Protein AF-A0A7V6W665-F1 (afdb_monomer)

Secondary structure (DSSP, 8-state):
-HHHHHHHHHHHHHHHHHHHHHHHHHHHT-SHHHHHHHHHHHHHHHHHTT-----GGGSHHHHGGGT--HHHHHHHHTT-GGG-TT--HHHHHHHHHHHHHHHHHSSSHHHHHHHHHHHHHHHHTTSHHHHHHHHHHHHHHHHHHHHHHT-SSHHHHHHHHHHHHHHHHHHHHHHHHHHHTT--THHHHHHHHHHHHHHHHHHHHHHT--TTS-HHHHHHHHHHHHHHHHHHHHHHHHHHHHHHHHHHHHHHHHHHHHHHHHHHHHHTT-TTSEEEE-TTTSTT--TT--TTSPPPP--SEESSGGGTT-HHHHHHHHHTT--GGGGGGGGGSTTEEEEESSHHHHHHHHHHHHHTT--EEEEEEEEEEETTEEEEEEEEEE----

Foldseek 3Di:
DVVVVVVVVVVVVVVVVVVVVVVVVCVVQVDPLSVQLVLLLVLVCLDPQAFQLDQCVVPVVQLVVLVDDNLNSLCVNLQLCLLVLPDHSVSSNSSSVSRQVVVQVVAPHPVRLQVVLLCVVVVVCVPPLLVVLLVLLVVLLVVLLVVLVPAPDPVLSVVSVCQSVVLVVVLSVVSSVCVSSRGDCPVPNSVSSLCSNLSSLCSVLVRVVDVPDDPVVSVVVNVVSVVVNVVSVVVSVVVVVVVCVVVVVVLVVLQVLVVVVVVVCVVVVLPQAQAEEGCQQCVSHDQPPDVPDDGDDDSYQYSRDSCRSHPVSQVSQVVSVHGSSCNLVVLVPQRYKYKYQDCSSVVSSCVVCVVVPVQWDWDFPDWDDDDPHIITIIHTHHPDPD

pLDDT: mean 84.53, std 12.87, range [40.09, 97.88]

Radius of gyration: 26.81 Å; Cα contacts (8 Å, |Δi|>4): 414; chains: 1; bounding box: 70×43×75 Å

Mean predicted aligned error: 8.01 Å

Nearest PDB structures (foldseek):
  2qa8-assembly1_A  TM=2.451E-01  e=3.537E+00  Homo sapiens
  2qgw-assembly1_A  TM=2.367E-01  e=5.573E+00  Homo sapiens

Solvent-accessible surface area (backbone atoms only — not comparable to full-atom values): 20800 Å² total; per-residue (Å²): 107,69,67,59,51,50,53,48,48,54,50,50,52,52,50,50,51,53,51,51,53,49,53,52,49,53,61,77,39,59,51,71,68,46,43,53,30,48,53,34,48,50,20,47,41,57,20,68,55,40,36,72,72,72,63,45,88,82,43,46,83,67,42,61,77,50,73,59,51,63,34,55,48,46,32,50,59,55,36,25,47,31,44,46,57,83,67,47,41,63,41,36,41,48,52,26,49,53,34,47,52,52,57,69,64,73,35,75,51,70,66,39,45,52,53,50,33,65,46,49,63,58,59,52,43,69,40,69,71,49,35,52,48,48,52,61,16,48,54,40,34,51,55,35,48,57,55,33,72,70,45,88,48,73,65,61,26,50,52,46,48,52,48,57,52,47,51,53,49,47,45,52,50,53,52,37,50,34,42,66,64,46,29,78,50,78,87,50,52,61,60,43,31,50,46,44,21,52,58,25,57,47,50,59,60,67,69,67,67,55,96,83,62,60,74,64,61,51,51,50,53,46,50,46,47,52,48,49,48,51,50,47,51,51,48,50,49,51,52,51,48,60,65,41,46,61,57,51,50,53,44,48,49,49,44,51,51,48,54,52,49,55,54,49,38,52,76,71,63,45,78,86,38,44,45,32,26,37,42,69,39,59,54,84,51,56,61,71,81,41,91,97,52,82,66,57,83,70,87,61,42,68,31,21,54,94,50,44,78,27,74,67,44,40,55,56,32,46,75,68,77,40,60,52,76,49,24,57,57,52,52,76,40,81,50,36,31,44,34,24,58,45,70,67,58,55,53,30,50,31,44,37,35,44,78,72,68,62,45,38,42,76,40,80,77,48,74,50,74,55,95,94,47,50,36,38,34,30,36,45,38,75,60,69,89,126

Sequence (386 aa):
MRILKGCITVFASVAILVASSYVLEQNMYSSPEWQSYQSYNVARSNQYDHYAVMPYDQLEEAYQSTGLTPAEIDVMRIYSLNLLPDMTSEQLSQVAAINKHYYDHSFAGFKGRFIFTLRRPLEYMKNPIFGFHVVLAIVPWLGSLIGSLKLKTRKERGWSLAYLFGIAFFSVAVMFYFVWINRYILRVVLSLWLNLACTSLFVPLFLTRDKTKNRTGYRTQSLVAVAVSVLMAGFMLGASIQGALPELKERQKVNVTYLKFLNTLDKWGYDDNILVHTPRAVGPITPGIRFFQPPLENPLITLGAWRSHSPLAREQWQKSGLDISEGYHIFANPEVRLIAAKEEDAIFIQRLLDENGLNLRYIREREWQDEDFYVEIYRFVSAAVD

Structure (mmCIF, N/CA/C/O backbone):
data_AF-A0A7V6W665-F1
#
_entry.id   AF-A0A7V6W665-F1
#
loop_
_atom_site.group_PDB
_atom_site.id
_atom_site.type_symbol
_atom_site.label_atom_id
_atom_site.label_alt_id
_atom_site.label_comp_id
_atom_site.label_asym_id
_atom_site.label_entity_id
_atom_site.label_seq_id
_atom_site.pdbx_PDB_ins_code
_atom_site.Cartn_x
_atom_site.Cartn_y
_atom_site.Cartn_z
_atom_site.occupancy
_atom_site.B_iso_or_equiv
_atom_site.auth_seq_id
_atom_site.auth_comp_id
_atom_site.auth_asym_id
_atom_site.auth_atom_id
_atom_site.pdbx_PDB_model_num
ATOM 1 N N . MET A 1 1 ? -31.039 -10.245 31.756 1.00 50.56 1 MET A N 1
ATOM 2 C CA . MET A 1 1 ? -31.730 -10.752 30.546 1.00 50.56 1 MET A CA 1
ATOM 3 C C . MET A 1 1 ? -31.970 -9.700 29.462 1.00 50.56 1 MET A C 1
ATOM 5 O O . MET A 1 1 ? -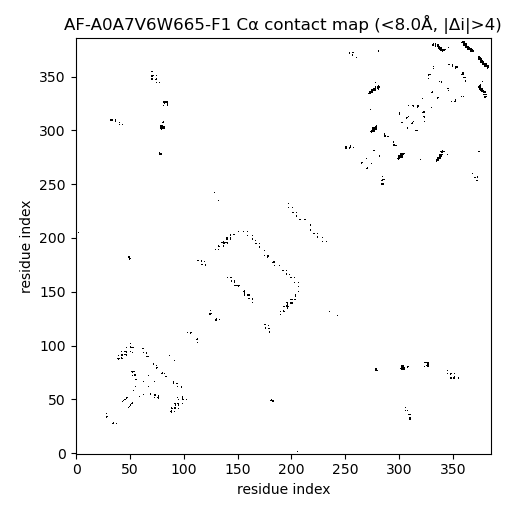31.550 -9.952 28.348 1.00 50.56 1 MET A O 1
ATOM 9 N N . ARG A 1 2 ? -32.593 -8.532 29.710 1.00 45.72 2 ARG A N 1
ATOM 10 C CA . ARG A 1 2 ? -32.845 -7.534 28.635 1.00 45.72 2 ARG A CA 1
ATOM 11 C C . ARG A 1 2 ? -31.585 -6.890 28.031 1.00 45.72 2 ARG A C 1
ATOM 13 O O . ARG A 1 2 ? -31.551 -6.718 26.823 1.00 45.72 2 ARG A O 1
ATOM 20 N N . ILE A 1 3 ? -30.562 -6.587 28.839 1.00 49.31 3 ILE A N 1
ATOM 21 C CA . ILE A 1 3 ? -29.262 -6.079 28.348 1.00 49.31 3 ILE A CA 1
ATOM 22 C C . ILE A 1 3 ? -28.607 -7.119 27.438 1.00 49.31 3 ILE A C 1
ATOM 24 O O . ILE A 1 3 ? -28.276 -6.809 26.306 1.00 49.31 3 ILE A O 1
ATOM 28 N N . LEU A 1 4 ? -28.558 -8.376 27.888 1.00 54.34 4 LEU A N 1
ATOM 29 C CA . LEU A 1 4 ? -28.062 -9.494 27.089 1.00 54.34 4 LEU A CA 1
ATOM 30 C C . LEU A 1 4 ? -28.825 -9.635 25.760 1.00 54.34 4 LEU A C 1
ATOM 32 O O . LEU A 1 4 ? -28.193 -9.752 24.725 1.00 54.34 4 LEU A O 1
ATOM 36 N N . LYS A 1 5 ? -30.163 -9.528 25.759 1.00 56.97 5 LYS A N 1
ATOM 37 C CA . LYS A 1 5 ? -30.962 -9.523 24.517 1.00 56.97 5 LYS A CA 1
ATOM 38 C C . LYS A 1 5 ? -30.617 -8.345 23.593 1.00 56.97 5 LYS A C 1
ATOM 40 O O . LYS A 1 5 ? -30.529 -8.540 22.388 1.00 56.97 5 LYS A O 1
ATOM 45 N N . GLY A 1 6 ? -30.401 -7.147 24.141 1.00 55.34 6 GLY A N 1
ATOM 46 C CA . GLY A 1 6 ? -29.975 -5.975 23.368 1.00 55.34 6 GLY A CA 1
ATOM 47 C C . GLY A 1 6 ? -28.586 -6.152 22.751 1.00 55.34 6 GLY A C 1
ATOM 48 O O . GLY A 1 6 ? -28.422 -5.930 21.557 1.00 55.34 6 GLY A O 1
ATOM 49 N N . CYS A 1 7 ? -27.618 -6.636 23.533 1.00 57.75 7 CYS A N 1
ATOM 50 C CA . CYS A 1 7 ? -26.276 -6.964 23.050 1.00 57.75 7 CYS A CA 1
ATOM 51 C C . CYS A 1 7 ? -26.310 -8.060 21.976 1.00 57.75 7 CYS A C 1
ATOM 53 O O . CYS A 1 7 ? -25.654 -7.911 20.954 1.00 57.75 7 CYS A O 1
ATOM 55 N N . ILE A 1 8 ? -27.118 -9.110 22.167 1.00 70.06 8 ILE A N 1
ATOM 56 C CA . ILE A 1 8 ? -27.324 -10.174 21.172 1.00 70.06 8 ILE A CA 1
ATOM 57 C C . ILE A 1 8 ? -27.919 -9.604 19.885 1.00 70.06 8 ILE A C 1
ATOM 59 O O . ILE A 1 8 ? -27.479 -9.978 18.810 1.00 70.06 8 ILE A O 1
ATOM 63 N N . THR A 1 9 ? -28.885 -8.686 19.977 1.00 67.50 9 THR A N 1
ATOM 64 C CA . THR A 1 9 ? -29.513 -8.086 18.788 1.00 67.50 9 THR A CA 1
ATOM 65 C C . THR A 1 9 ? -28.499 -7.265 17.995 1.00 67.50 9 THR A C 1
ATOM 67 O O . THR A 1 9 ? -28.378 -7.459 16.794 1.00 67.50 9 THR A O 1
ATOM 70 N N . VAL A 1 10 ? -27.719 -6.405 18.662 1.00 68.94 10 VAL A N 1
ATOM 71 C CA . VAL A 1 10 ? -26.668 -5.609 18.002 1.00 68.94 10 VAL A CA 1
ATOM 72 C C . VAL A 1 10 ? -25.597 -6.513 17.395 1.00 68.94 10 VAL A C 1
ATOM 74 O O . VAL A 1 10 ? -25.222 -6.320 16.242 1.00 68.94 10 VAL A O 1
ATOM 77 N N . PHE A 1 11 ? -25.136 -7.521 18.139 1.00 76.25 11 PHE A N 1
ATOM 78 C CA . PHE A 1 11 ? -24.157 -8.485 17.642 1.00 76.25 11 PHE A CA 1
ATOM 79 C C . PHE A 1 11 ? -24.688 -9.250 16.428 1.00 76.25 11 PHE A C 1
ATOM 81 O O . PHE A 1 11 ? -23.989 -9.352 15.428 1.00 76.25 11 PHE A O 1
ATOM 88 N N . ALA A 1 12 ? -25.936 -9.723 16.478 1.00 79.06 12 ALA A N 1
ATOM 89 C CA . ALA A 1 12 ? -26.582 -10.396 15.359 1.00 79.06 12 ALA A CA 1
ATOM 90 C C . ALA A 1 12 ? -26.704 -9.474 14.140 1.00 79.06 12 ALA A C 1
ATOM 92 O O . ALA A 1 12 ? -26.401 -9.900 13.035 1.00 79.06 12 ALA A O 1
ATOM 93 N N . SER A 1 13 ? -27.081 -8.204 14.321 1.00 78.44 13 SER A N 1
ATOM 94 C CA . SER A 1 13 ? -27.155 -7.239 13.219 1.00 78.44 13 SER A CA 1
ATOM 95 C C . SER A 1 13 ? -25.790 -6.977 12.582 1.00 78.44 13 SER A C 1
ATOM 97 O O . SER A 1 13 ? -25.685 -6.994 11.359 1.00 78.44 13 SER A O 1
ATOM 99 N N . VAL A 1 14 ? -24.738 -6.787 13.386 1.00 80.81 14 VAL A N 1
ATOM 100 C CA . VAL A 1 14 ? -23.366 -6.637 12.871 1.00 80.81 14 VAL A CA 1
ATOM 101 C C . VAL A 1 14 ? -22.923 -7.911 12.154 1.00 80.81 14 VAL A C 1
ATOM 103 O O . VAL A 1 14 ? -22.400 -7.824 11.050 1.00 80.81 14 VAL A O 1
ATOM 106 N N . ALA A 1 15 ? -23.181 -9.088 12.728 1.00 85.75 15 ALA A N 1
ATOM 107 C CA . ALA A 1 15 ? -22.843 -10.369 12.113 1.00 85.75 15 ALA A CA 1
ATOM 108 C C . ALA A 1 15 ? -23.566 -10.573 10.773 1.00 85.75 15 ALA A C 1
ATOM 110 O O . ALA A 1 15 ? -22.937 -10.998 9.810 1.00 85.75 15 ALA A O 1
ATOM 111 N N . ILE A 1 16 ? -24.852 -10.218 10.682 1.00 93.56 16 ILE A N 1
ATOM 112 C CA . ILE A 1 16 ? -25.628 -10.275 9.435 1.00 93.56 16 ILE A CA 1
ATOM 113 C C . ILE A 1 16 ? -25.055 -9.312 8.398 1.00 93.56 16 ILE A C 1
ATOM 115 O O . ILE A 1 16 ? -24.904 -9.703 7.245 1.00 93.56 16 ILE A O 1
ATOM 119 N N . LEU A 1 17 ? -24.717 -8.076 8.780 1.00 89.19 17 LEU A N 1
ATOM 120 C CA . LEU A 1 17 ? -24.118 -7.106 7.858 1.00 89.19 17 LEU A CA 1
ATOM 121 C C . LEU A 1 17 ? -22.764 -7.595 7.342 1.00 89.19 17 LEU A C 1
ATOM 123 O O . LEU A 1 17 ? -22.537 -7.576 6.139 1.00 89.19 17 LEU A O 1
ATOM 127 N N . VAL A 1 18 ? -21.898 -8.091 8.229 1.00 91.00 18 VAL A N 1
ATOM 128 C CA . VAL A 1 18 ? -20.596 -8.660 7.852 1.00 91.00 18 VAL A CA 1
ATOM 129 C C . VAL A 1 18 ? -20.779 -9.863 6.925 1.00 91.00 18 VAL A C 1
ATOM 131 O O . VAL A 1 18 ? -20.138 -9.921 5.880 1.00 91.00 18 VAL A O 1
ATOM 134 N N . ALA A 1 19 ? -21.682 -10.788 7.259 1.00 93.50 19 ALA A N 1
ATOM 135 C CA . ALA A 1 19 ? -21.965 -11.957 6.431 1.00 93.50 19 ALA A CA 1
ATOM 136 C C . ALA A 1 19 ? -22.540 -11.569 5.060 1.00 93.50 19 ALA A C 1
ATOM 138 O O . ALA A 1 19 ? -22.130 -12.122 4.045 1.00 93.50 19 ALA A O 1
ATOM 139 N N . SER A 1 20 ? -23.444 -10.588 5.013 1.00 93.31 20 SER A N 1
ATOM 140 C CA . SER A 1 20 ? -24.036 -10.098 3.762 1.00 93.31 20 SER A CA 1
ATOM 141 C C . SER A 1 20 ? -22.982 -9.439 2.877 1.00 93.31 20 SER A C 1
ATOM 143 O O . SER A 1 20 ? -22.907 -9.750 1.692 1.00 93.31 20 SER A O 1
ATOM 145 N N . SER A 1 21 ? -22.130 -8.583 3.449 1.00 91.50 21 SER A N 1
ATOM 146 C CA . SER A 1 21 ? -21.009 -7.972 2.728 1.00 91.50 21 SER A CA 1
ATOM 147 C C . SER A 1 21 ? -20.042 -9.022 2.191 1.00 91.50 21 SER A C 1
ATOM 149 O O . SER A 1 21 ? -19.621 -8.916 1.045 1.00 91.50 21 SER A O 1
ATOM 151 N N . TYR A 1 22 ? -19.740 -10.057 2.978 1.00 91.50 22 TYR A N 1
ATOM 152 C CA . TYR A 1 22 ? -18.870 -11.151 2.549 1.00 91.50 22 TYR A CA 1
ATOM 153 C C . TYR A 1 22 ? -19.468 -11.940 1.376 1.00 91.50 22 TYR A C 1
ATOM 155 O O . TYR A 1 22 ? -18.777 -12.211 0.401 1.00 91.50 22 TYR A O 1
ATOM 163 N N . VAL A 1 23 ? -20.765 -12.264 1.422 1.00 94.00 23 VAL A N 1
ATOM 164 C CA . VAL A 1 23 ? -21.451 -12.943 0.307 1.00 94.00 23 VAL A CA 1
ATOM 165 C C . VAL A 1 23 ? -21.468 -12.070 -0.951 1.00 94.00 23 VAL A C 1
ATOM 167 O O . VAL A 1 23 ? -21.219 -12.569 -2.046 1.00 94.00 23 VAL A O 1
ATOM 170 N N . LEU A 1 24 ? -21.733 -10.767 -0.809 1.00 93.38 24 LEU A N 1
ATOM 171 C CA . LEU A 1 24 ? -21.692 -9.828 -1.933 1.00 93.38 24 LEU A CA 1
ATOM 172 C C . LEU A 1 24 ? -20.292 -9.749 -2.548 1.00 93.38 24 LEU A C 1
ATOM 174 O O . LEU A 1 24 ? -20.169 -9.803 -3.768 1.00 93.38 24 LEU A O 1
ATOM 178 N N . GLU A 1 25 ? -19.250 -9.680 -1.721 1.00 89.00 25 GLU A N 1
ATOM 179 C CA . GLU A 1 25 ? -17.858 -9.692 -2.169 1.00 89.00 25 GLU A CA 1
ATOM 180 C C . GLU A 1 25 ? -17.538 -10.972 -2.953 1.00 89.00 25 GLU A C 1
ATOM 182 O O . GLU A 1 25 ? -17.092 -10.892 -4.095 1.00 89.00 25 GLU A O 1
ATOM 187 N N . GLN A 1 26 ? -17.846 -12.150 -2.401 1.00 89.25 26 GLN A N 1
ATOM 188 C CA . GLN A 1 26 ? -17.629 -13.433 -3.084 1.00 89.25 26 GLN A CA 1
ATOM 189 C C . GLN A 1 26 ? -18.325 -13.489 -4.452 1.00 89.25 26 GLN A C 1
ATOM 191 O O . GLN A 1 26 ? -17.740 -13.949 -5.431 1.00 89.25 26 GLN A O 1
ATOM 196 N N . ASN A 1 27 ? -19.547 -12.960 -4.548 1.00 91.94 27 ASN A N 1
ATOM 197 C CA . ASN A 1 27 ? -20.275 -12.900 -5.813 1.00 91.94 27 ASN A CA 1
ATOM 198 C C . ASN A 1 27 ? -19.626 -11.935 -6.818 1.00 91.94 27 ASN A C 1
ATOM 200 O O . ASN A 1 27 ? -19.503 -12.281 -7.994 1.00 91.94 27 ASN A O 1
ATOM 204 N N . MET A 1 28 ? -19.187 -10.751 -6.373 1.00 87.75 28 MET A N 1
ATOM 205 C CA . MET A 1 28 ? -18.536 -9.755 -7.236 1.00 87.75 28 MET A CA 1
ATOM 206 C C . MET A 1 28 ? -17.207 -10.248 -7.820 1.00 87.75 28 MET A C 1
ATOM 208 O O . MET A 1 28 ? -16.849 -9.856 -8.927 1.00 87.75 28 MET A O 1
ATOM 212 N N . TYR A 1 29 ? -16.504 -11.130 -7.108 1.00 89.12 29 TYR A N 1
ATOM 213 C CA . TYR A 1 29 ? -15.225 -11.701 -7.536 1.00 89.12 29 TYR A CA 1
ATOM 214 C C . TYR A 1 29 ? -15.333 -13.169 -7.986 1.00 89.12 29 TYR A C 1
ATOM 216 O O . TYR A 1 29 ? -14.341 -13.891 -7.992 1.00 89.12 29 TYR A O 1
ATOM 224 N N . SER A 1 30 ? -16.528 -13.624 -8.370 1.00 90.75 30 SER A N 1
ATOM 225 C CA . SER A 1 30 ? -16.795 -15.038 -8.678 1.00 90.75 30 SER A CA 1
ATOM 226 C C . SER A 1 30 ? -16.180 -15.545 -9.988 1.00 90.75 30 SER A C 1
ATOM 228 O O . SER A 1 30 ? -15.997 -16.751 -10.143 1.00 90.75 30 SER A O 1
ATOM 230 N N . SER A 1 31 ? -15.851 -14.665 -10.939 1.00 93.94 31 SER A N 1
ATOM 231 C CA . SER A 1 31 ? -15.251 -15.088 -12.212 1.00 93.94 31 SER A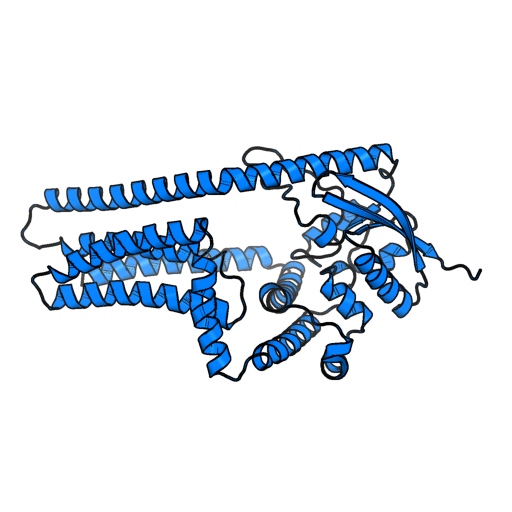 CA 1
ATOM 232 C C . SER A 1 31 ? -13.826 -15.637 -12.016 1.00 93.94 31 SER A C 1
ATOM 234 O O . SER A 1 31 ? -13.104 -15.091 -11.174 1.00 93.94 31 SER A O 1
ATOM 236 N N . PRO A 1 32 ? -13.359 -16.597 -12.839 1.00 93.00 32 PRO A N 1
ATOM 237 C CA . PRO A 1 32 ? -12.016 -17.176 -12.716 1.00 93.00 32 PRO A CA 1
ATOM 238 C C . PRO A 1 32 ? -10.879 -16.143 -12.707 1.00 93.00 32 PRO A C 1
ATOM 240 O O . PRO A 1 32 ? -9.943 -16.254 -11.919 1.00 93.00 32 PRO A O 1
ATOM 243 N N . GLU A 1 33 ? -10.979 -15.096 -13.530 1.00 91.31 33 GLU A N 1
ATOM 244 C CA . GLU A 1 33 ? -9.965 -14.036 -13.610 1.00 91.31 33 GLU A CA 1
ATOM 245 C C . GLU A 1 33 ? -9.852 -13.247 -12.298 1.00 91.31 33 GLU A C 1
ATOM 247 O O . GLU A 1 33 ? -8.754 -13.023 -11.786 1.00 91.31 33 GLU A O 1
ATOM 252 N N . TRP A 1 34 ? -10.994 -12.874 -11.715 1.00 93.00 34 TRP A N 1
ATOM 253 C CA . TRP A 1 34 ? -11.049 -12.203 -10.418 1.00 93.00 34 TRP A CA 1
ATOM 254 C C . TRP A 1 34 ? -10.589 -13.104 -9.265 1.00 93.00 34 TRP A C 1
ATOM 256 O O . TRP A 1 34 ? -9.921 -12.605 -8.363 1.00 93.00 34 TRP A O 1
ATOM 266 N N . GLN A 1 35 ? -10.869 -14.411 -9.299 1.00 92.00 35 GLN A N 1
ATOM 267 C CA . GLN A 1 35 ? -10.373 -15.367 -8.297 1.00 92.00 35 GLN A CA 1
ATOM 268 C C . GLN A 1 35 ? -8.851 -15.555 -8.371 1.00 92.00 35 GLN A C 1
ATOM 270 O O . GLN A 1 35 ? -8.173 -15.576 -7.337 1.00 92.00 35 GLN A O 1
ATOM 275 N N . SER A 1 36 ? -8.302 -15.639 -9.586 1.00 90.69 36 SER A N 1
ATOM 276 C CA . SER A 1 36 ? -6.853 -15.684 -9.810 1.00 90.69 36 SER A CA 1
ATOM 277 C C . SER A 1 36 ? -6.189 -14.415 -9.277 1.00 90.69 36 SER A C 1
ATOM 279 O O . SER A 1 36 ? -5.248 -14.478 -8.482 1.00 90.69 36 SER A O 1
ATOM 281 N N . TYR A 1 37 ? -6.747 -13.250 -9.622 1.00 92.19 37 TYR A N 1
ATOM 282 C CA . TYR A 1 37 ? -6.284 -11.976 -9.086 1.00 92.19 37 TYR A CA 1
ATOM 283 C C . TYR A 1 37 ? -6.416 -11.900 -7.559 1.00 92.19 37 TYR A C 1
ATOM 285 O O . TYR A 1 37 ? -5.507 -11.394 -6.912 1.00 92.19 37 TYR A O 1
ATOM 293 N N . GLN A 1 38 ? -7.496 -12.400 -6.949 1.00 91.50 38 GLN A N 1
ATOM 294 C CA . GLN A 1 38 ? -7.629 -12.406 -5.488 1.00 91.50 38 GLN A CA 1
ATOM 295 C C . GLN A 1 38 ? -6.515 -13.220 -4.828 1.00 91.50 38 GLN A C 1
ATOM 297 O O . GLN A 1 38 ? -5.885 -12.727 -3.893 1.00 91.50 38 GLN A O 1
ATOM 302 N N . SER A 1 39 ? -6.237 -14.421 -5.335 1.00 91.31 39 SER A N 1
ATOM 303 C CA . SER A 1 39 ? -5.154 -15.273 -4.827 1.00 91.31 39 SER A CA 1
ATOM 304 C C . SER A 1 39 ? -3.796 -14.572 -4.929 1.00 91.31 39 SER A C 1
ATOM 306 O O . SER A 1 39 ? -3.057 -14.490 -3.944 1.00 91.31 39 SER A O 1
ATOM 308 N N . TYR A 1 40 ? -3.509 -13.969 -6.085 1.00 93.31 40 TYR A N 1
ATOM 309 C CA . TYR A 1 40 ? -2.302 -13.172 -6.306 1.00 93.31 40 TYR A CA 1
ATOM 310 C C . TYR A 1 40 ? -2.231 -11.955 -5.373 1.00 93.31 40 TYR A C 1
ATOM 312 O O . TYR A 1 40 ? -1.228 -11.719 -4.701 1.00 93.31 40 TYR A O 1
ATOM 320 N N . ASN A 1 41 ? -3.317 -11.189 -5.273 1.00 93.38 41 ASN A N 1
ATOM 321 C CA . ASN A 1 41 ? -3.371 -9.970 -4.481 1.00 93.38 41 ASN A CA 1
ATOM 322 C C . ASN A 1 41 ? -3.280 -10.255 -2.975 1.00 93.38 41 ASN A C 1
ATOM 324 O O . ASN A 1 41 ? -2.715 -9.444 -2.243 1.00 93.38 41 ASN A O 1
ATOM 328 N N . VAL A 1 42 ? -3.783 -11.393 -2.489 1.00 92.81 42 VAL A N 1
ATOM 329 C CA . VAL A 1 42 ? -3.567 -11.835 -1.101 1.00 92.81 42 VAL A CA 1
ATOM 330 C C . VAL A 1 42 ? -2.080 -12.092 -0.852 1.00 92.81 42 VAL A C 1
ATOM 332 O O . VAL A 1 42 ? -1.539 -11.558 0.117 1.00 92.81 42 VAL A O 1
ATOM 335 N N . ALA A 1 43 ? -1.398 -12.823 -1.740 1.00 94.31 43 ALA A N 1
ATOM 336 C CA . ALA A 1 43 ? 0.042 -13.068 -1.626 1.00 94.31 43 ALA A CA 1
ATOM 337 C C . ALA A 1 43 ? 0.851 -11.757 -1.670 1.00 94.31 43 ALA A C 1
ATOM 339 O O . ALA A 1 43 ? 1.658 -11.485 -0.779 1.00 94.31 43 ALA A O 1
ATOM 340 N N . ARG A 1 44 ? 0.540 -10.873 -2.628 1.00 94.31 44 ARG A N 1
ATOM 341 C CA . ARG A 1 44 ? 1.089 -9.511 -2.717 1.00 94.31 44 ARG A CA 1
ATOM 342 C C . ARG A 1 44 ? 0.850 -8.711 -1.436 1.00 94.31 44 ARG A C 1
ATOM 344 O O . ARG A 1 44 ? 1.757 -8.036 -0.960 1.00 94.31 44 ARG A O 1
ATOM 351 N N . SER A 1 45 ? -0.357 -8.764 -0.871 1.00 91.94 45 SER A N 1
ATOM 352 C CA . SER A 1 45 ? -0.690 -8.061 0.375 1.00 91.94 45 SER A CA 1
ATOM 353 C C . SER A 1 45 ? 0.162 -8.567 1.527 1.00 91.94 45 SER A C 1
ATOM 355 O O . SER A 1 45 ? 0.731 -7.761 2.255 1.00 91.94 45 SER A O 1
ATOM 357 N N . ASN A 1 46 ? 0.311 -9.885 1.653 1.00 91.69 46 ASN A N 1
ATOM 358 C CA . ASN A 1 46 ? 1.157 -10.484 2.678 1.00 91.69 46 ASN A CA 1
ATOM 359 C C . ASN A 1 46 ? 2.617 -10.039 2.549 1.00 91.69 46 ASN A C 1
ATOM 361 O O . ASN A 1 46 ? 3.240 -9.775 3.571 1.00 91.69 46 ASN A O 1
ATOM 365 N N . GLN A 1 47 ? 3.144 -9.895 1.330 1.00 93.81 47 GLN A N 1
ATOM 366 C CA . GLN A 1 47 ? 4.474 -9.325 1.126 1.00 93.81 47 GLN A CA 1
ATOM 367 C C . GLN A 1 47 ? 4.496 -7.829 1.470 1.00 93.81 47 GLN A C 1
ATOM 369 O O . GLN A 1 47 ? 5.125 -7.439 2.442 1.00 93.81 47 GLN A O 1
ATOM 374 N N . TYR A 1 48 ? 3.806 -6.974 0.715 1.00 92.19 48 TYR A N 1
ATOM 375 C CA . TYR A 1 48 ? 4.041 -5.522 0.749 1.00 92.19 48 TYR A CA 1
ATOM 376 C C . TYR A 1 48 ? 3.346 -4.773 1.892 1.00 92.19 48 TYR A C 1
ATOM 378 O O . TYR A 1 48 ? 3.787 -3.681 2.252 1.00 92.19 48 TYR A O 1
ATOM 386 N N . ASP A 1 49 ? 2.266 -5.310 2.469 1.00 89.94 49 ASP A N 1
ATOM 387 C CA . ASP A 1 49 ? 1.598 -4.65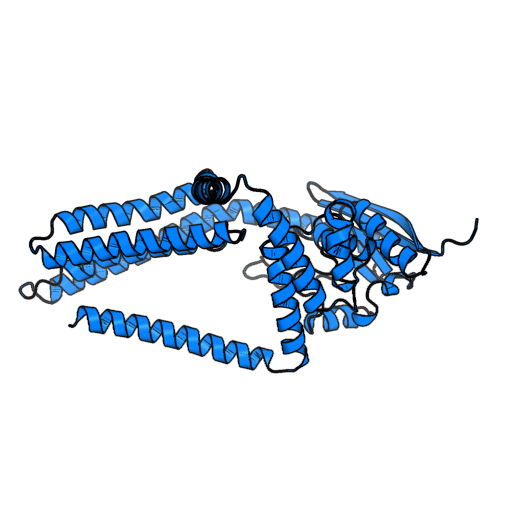9 3.606 1.00 89.94 49 ASP A CA 1
ATOM 388 C C . ASP A 1 49 ? 2.307 -4.968 4.940 1.00 89.94 49 ASP A C 1
ATOM 390 O O . ASP A 1 49 ? 2.044 -4.289 5.941 1.00 89.94 49 ASP A O 1
ATOM 394 N N . HIS A 1 50 ? 3.179 -5.984 4.959 1.00 89.69 50 HIS A N 1
ATOM 395 C CA . HIS A 1 50 ? 3.846 -6.481 6.164 1.00 89.69 50 HIS A CA 1
ATOM 396 C C . HIS A 1 50 ? 5.370 -6.428 6.097 1.00 89.69 50 HIS A C 1
ATOM 398 O O . HIS A 1 50 ? 6.002 -6.252 7.134 1.00 89.69 50 HIS A O 1
ATOM 404 N N . TYR A 1 51 ? 5.990 -6.587 4.931 1.00 91.62 51 TYR A N 1
ATOM 405 C CA . TYR A 1 51 ? 7.434 -6.766 4.817 1.00 91.62 51 TYR A CA 1
ATOM 406 C C . TYR A 1 51 ? 8.016 -5.954 3.655 1.00 91.62 51 TYR A C 1
ATOM 408 O O . TYR A 1 51 ? 7.445 -5.843 2.571 1.00 91.62 51 TYR A O 1
ATOM 416 N N . ALA A 1 52 ? 9.197 -5.378 3.876 1.00 90.31 52 ALA A N 1
ATOM 417 C CA . ALA A 1 52 ? 9.992 -4.860 2.771 1.00 90.31 52 ALA A CA 1
ATOM 418 C C . ALA A 1 52 ? 10.562 -6.039 1.970 1.00 90.31 52 ALA A C 1
ATOM 420 O O . ALA A 1 52 ? 10.866 -7.084 2.544 1.00 90.31 52 ALA A O 1
ATOM 421 N N . VAL A 1 53 ? 10.706 -5.874 0.654 1.00 94.00 53 VAL A N 1
ATOM 422 C CA . VAL A 1 53 ? 11.461 -6.825 -0.170 1.00 94.00 53 VAL A CA 1
ATOM 423 C C . VAL A 1 53 ? 12.944 -6.532 0.048 1.00 94.00 53 VAL A C 1
ATOM 425 O O . VAL A 1 53 ? 13.411 -5.435 -0.274 1.00 94.00 53 VAL A O 1
ATOM 428 N N . MET A 1 54 ? 13.668 -7.475 0.646 1.00 94.06 54 MET A N 1
ATOM 429 C CA . MET A 1 54 ? 15.105 -7.329 0.882 1.00 94.06 54 MET A CA 1
ATOM 430 C C . MET A 1 54 ? 15.892 -7.525 -0.425 1.00 94.06 54 MET A C 1
ATOM 432 O O . MET A 1 54 ? 15.459 -8.327 -1.255 1.00 94.06 54 MET A O 1
ATOM 436 N N . PRO A 1 55 ? 17.025 -6.821 -0.621 1.00 94.44 55 PRO A N 1
ATOM 437 C CA . PRO A 1 55 ? 17.923 -7.048 -1.757 1.00 94.44 55 PRO A CA 1
ATOM 438 C C . PRO A 1 55 ? 18.335 -8.519 -1.898 1.00 94.44 55 PRO A C 1
ATOM 440 O O . PRO A 1 55 ? 18.495 -9.210 -0.888 1.00 94.44 55 PRO A O 1
ATOM 443 N N . TYR A 1 56 ? 18.496 -8.992 -3.138 1.00 95.31 56 TYR A N 1
ATOM 444 C CA . TYR A 1 56 ? 18.801 -10.399 -3.416 1.00 95.31 56 TYR A CA 1
ATOM 445 C C . TYR A 1 56 ? 20.112 -10.848 -2.756 1.00 95.31 56 TYR A C 1
ATOM 447 O O . TYR A 1 56 ? 20.153 -11.881 -2.096 1.00 95.31 56 TYR A O 1
ATOM 455 N N . ASP A 1 57 ? 21.155 -10.025 -2.859 1.00 93.88 57 ASP A N 1
ATOM 456 C CA . ASP A 1 57 ? 22.499 -10.256 -2.311 1.00 93.88 57 ASP A CA 1
ATOM 457 C C . ASP A 1 57 ? 22.531 -10.418 -0.783 1.00 93.88 57 ASP A C 1
ATOM 459 O O . ASP A 1 57 ? 23.425 -11.062 -0.239 1.00 93.88 57 ASP A O 1
ATOM 463 N N . GLN A 1 58 ? 21.542 -9.875 -0.070 1.00 92.88 58 GLN A N 1
ATOM 464 C CA . GLN A 1 58 ? 21.452 -10.021 1.384 1.00 92.88 58 GLN A CA 1
ATOM 465 C C . GLN A 1 58 ? 20.862 -11.365 1.819 1.00 92.88 58 GLN A C 1
ATOM 467 O O . GLN A 1 58 ? 21.070 -11.759 2.967 1.00 92.88 58 GLN A O 1
ATOM 472 N N . LEU A 1 59 ? 20.106 -12.043 0.947 1.00 93.62 59 LEU A N 1
ATOM 473 C CA . LEU A 1 59 ? 19.358 -13.270 1.253 1.00 93.62 59 LEU A CA 1
ATOM 474 C C . LEU A 1 59 ? 19.422 -14.293 0.102 1.00 93.62 59 LEU A C 1
ATOM 476 O O . LEU A 1 59 ? 18.447 -15.000 -0.151 1.00 93.62 59 LEU A O 1
ATOM 480 N N . GLU A 1 60 ? 20.559 -14.381 -0.588 1.00 94.56 60 GLU A N 1
ATOM 481 C CA . GLU A 1 60 ? 20.721 -15.175 -1.814 1.00 94.56 60 GLU A CA 1
ATOM 482 C C . GLU A 1 60 ? 20.290 -16.639 -1.639 1.00 94.56 60 GLU A C 1
ATOM 484 O O . GLU A 1 60 ? 19.422 -17.116 -2.369 1.00 94.56 60 GLU A O 1
ATOM 489 N N . GLU A 1 61 ? 20.821 -17.334 -0.627 1.00 93.94 61 GLU A N 1
ATOM 490 C CA . GLU A 1 61 ? 20.482 -18.741 -0.349 1.00 93.94 61 GLU A CA 1
ATOM 491 C C . GLU A 1 61 ? 18.976 -18.949 -0.130 1.00 93.94 61 GLU A C 1
ATOM 493 O O . GLU A 1 61 ? 18.414 -19.972 -0.519 1.00 93.94 61 GLU A O 1
ATOM 498 N N . ALA A 1 62 ? 18.300 -17.970 0.477 1.00 93.94 62 ALA A N 1
ATOM 499 C CA . ALA A 1 62 ? 16.867 -18.049 0.712 1.00 93.94 62 ALA A CA 1
ATOM 500 C C . ALA A 1 62 ? 16.081 -17.847 -0.593 1.00 93.94 62 ALA A C 1
ATOM 502 O O . ALA A 1 62 ? 15.128 -18.587 -0.856 1.00 93.94 62 ALA A O 1
ATOM 503 N N . TYR A 1 63 ? 16.485 -16.885 -1.428 1.00 95.94 63 TYR A N 1
ATOM 504 C CA . TYR A 1 63 ? 15.790 -16.574 -2.677 1.00 95.94 63 TYR A CA 1
ATOM 505 C C . TYR A 1 63 ? 15.956 -17.630 -3.767 1.00 95.94 63 TYR A C 1
ATOM 507 O O . TYR A 1 63 ? 15.023 -17.804 -4.551 1.00 95.94 63 TYR A O 1
ATOM 515 N N . GLN A 1 64 ? 17.040 -18.412 -3.765 1.00 93.88 64 GLN A N 1
ATOM 516 C CA . GLN A 1 64 ? 17.212 -19.541 -4.694 1.00 93.88 64 GLN A CA 1
ATOM 517 C C . GLN A 1 64 ? 16.011 -20.504 -4.684 1.00 93.88 64 GLN A C 1
ATOM 519 O O . GLN A 1 64 ? 15.624 -21.030 -5.725 1.00 93.88 64 GLN A O 1
ATOM 524 N N . SER A 1 65 ? 15.366 -20.690 -3.525 1.00 91.44 65 SER A N 1
ATOM 525 C CA . SER A 1 65 ? 14.177 -21.546 -3.392 1.00 91.44 65 SER A CA 1
ATOM 526 C C . SER A 1 65 ? 12.930 -21.023 -4.118 1.00 91.44 65 SER A C 1
ATOM 528 O O . SER A 1 65 ? 12.011 -21.797 -4.374 1.00 91.44 65 SER A O 1
ATOM 530 N N . THR A 1 66 ? 12.902 -19.731 -4.459 1.00 94.62 66 THR A N 1
ATOM 531 C CA . THR A 1 66 ? 11.770 -19.085 -5.143 1.00 94.62 66 THR A CA 1
ATOM 532 C C . THR A 1 66 ? 11.814 -19.222 -6.660 1.00 94.62 66 THR A C 1
ATOM 534 O O . THR A 1 66 ? 10.822 -18.959 -7.339 1.00 94.62 66 THR A O 1
ATOM 537 N N . GLY A 1 67 ? 12.974 -19.597 -7.206 1.00 95.25 67 GLY A N 1
ATOM 538 C CA . GLY A 1 67 ? 13.224 -19.576 -8.644 1.00 95.25 67 GLY A CA 1
ATOM 539 C C . GLY A 1 67 ? 13.243 -18.173 -9.262 1.00 95.25 67 GLY A C 1
ATOM 540 O O . GLY A 1 67 ? 13.349 -18.085 -10.478 1.00 95.25 67 GLY A O 1
ATOM 541 N N . LEU A 1 68 ? 13.139 -17.106 -8.457 1.00 96.50 68 LEU A N 1
ATOM 542 C CA . LEU A 1 68 ? 13.227 -15.727 -8.932 1.00 96.50 68 LEU A CA 1
ATOM 543 C C . LEU A 1 68 ? 14.684 -15.303 -9.102 1.00 96.50 68 LEU A C 1
ATOM 545 O O . LEU A 1 68 ? 15.534 -15.625 -8.265 1.00 96.50 68 LEU A O 1
ATOM 549 N N . THR A 1 69 ? 14.963 -14.537 -10.150 1.00 97.00 69 THR A N 1
ATOM 550 C CA . THR A 1 69 ? 16.301 -13.998 -10.411 1.00 97.00 69 THR A CA 1
ATOM 551 C C . THR A 1 69 ? 16.589 -12.739 -9.576 1.00 97.00 69 THR A C 1
ATOM 553 O O . THR A 1 69 ? 15.670 -12.110 -9.030 1.00 97.00 69 THR A O 1
ATOM 556 N N . PRO A 1 70 ? 17.863 -12.307 -9.481 1.00 97.06 70 PRO A N 1
ATOM 557 C CA . PRO A 1 70 ? 18.208 -11.034 -8.855 1.00 97.06 70 PRO A CA 1
ATOM 558 C C . PRO A 1 70 ? 17.464 -9.838 -9.463 1.00 97.06 70 PRO A C 1
ATOM 560 O O . PRO A 1 70 ? 16.960 -8.998 -8.710 1.00 97.06 70 PRO A O 1
ATOM 563 N N . ALA A 1 71 ? 17.339 -9.765 -10.794 1.00 97.25 71 ALA A N 1
ATOM 564 C CA . ALA A 1 71 ? 16.619 -8.669 -11.436 1.00 97.25 71 ALA A CA 1
ATOM 565 C C . ALA A 1 71 ? 15.116 -8.674 -11.138 1.00 97.25 71 ALA A C 1
ATOM 567 O O . ALA A 1 71 ? 14.528 -7.609 -10.935 1.00 97.25 71 ALA A O 1
ATOM 568 N N . GLU A 1 72 ? 14.486 -9.848 -11.061 1.00 97.56 72 GLU A N 1
ATOM 569 C CA . GLU A 1 72 ? 13.069 -9.942 -10.702 1.00 97.56 72 GLU A CA 1
ATOM 570 C C . GLU A 1 72 ? 12.824 -9.442 -9.273 1.00 97.56 72 GLU A C 1
ATOM 572 O O . GLU A 1 72 ? 11.885 -8.674 -9.034 1.00 97.56 72 GLU A O 1
ATOM 577 N N . ILE A 1 73 ? 13.709 -9.784 -8.327 1.00 97.38 73 ILE A N 1
ATOM 578 C CA . ILE A 1 73 ? 13.656 -9.248 -6.959 1.00 97.38 73 ILE A CA 1
ATOM 579 C C . ILE A 1 73 ? 13.853 -7.726 -6.945 1.00 97.38 73 ILE A C 1
ATOM 581 O O . ILE A 1 73 ? 13.145 -7.024 -6.216 1.00 97.38 73 ILE A O 1
ATOM 585 N N . ASP A 1 74 ? 14.747 -7.174 -7.762 1.00 96.75 74 ASP A N 1
ATOM 586 C CA . ASP A 1 74 ? 14.918 -5.721 -7.871 1.00 96.75 74 ASP A CA 1
ATOM 587 C C . ASP A 1 74 ? 13.669 -5.015 -8.422 1.00 96.75 74 ASP A C 1
ATOM 589 O O . ASP A 1 74 ? 13.234 -3.987 -7.886 1.00 96.75 74 ASP A O 1
ATOM 593 N N . VAL A 1 75 ? 13.008 -5.609 -9.415 1.00 96.56 75 VAL A N 1
ATOM 594 C CA . VAL A 1 75 ? 11.729 -5.112 -9.940 1.00 96.56 75 VAL A CA 1
ATOM 595 C C . VAL A 1 75 ? 10.611 -5.208 -8.895 1.00 96.56 75 VAL A C 1
ATOM 597 O O . VAL A 1 75 ? 9.814 -4.271 -8.738 1.00 96.56 75 VAL A O 1
ATOM 600 N N . MET A 1 76 ? 10.588 -6.270 -8.084 1.00 96.06 76 MET A N 1
ATOM 601 C CA . MET A 1 76 ? 9.702 -6.350 -6.921 1.00 96.06 76 MET A CA 1
ATOM 602 C C . MET A 1 76 ? 9.982 -5.230 -5.911 1.00 96.06 76 MET A C 1
ATOM 604 O O . MET A 1 76 ? 9.039 -4.650 -5.359 1.00 96.06 76 MET A O 1
ATOM 608 N N . ARG A 1 77 ? 11.246 -4.865 -5.669 1.00 95.19 77 ARG A N 1
ATOM 609 C CA . ARG A 1 77 ? 11.602 -3.790 -4.725 1.00 95.19 77 ARG A CA 1
ATOM 610 C C . ARG A 1 77 ? 11.026 -2.440 -5.143 1.00 95.19 77 ARG A C 1
ATOM 612 O O . ARG A 1 77 ? 10.585 -1.678 -4.276 1.00 95.19 77 ARG A O 1
ATOM 619 N N . ILE A 1 78 ? 10.962 -2.151 -6.441 1.00 94.06 78 ILE A N 1
ATOM 620 C CA . ILE A 1 78 ? 10.325 -0.930 -6.981 1.00 94.06 78 ILE A CA 1
ATOM 621 C C . ILE A 1 78 ? 8.810 -1.071 -7.194 1.00 94.06 78 ILE A C 1
ATOM 623 O O . ILE A 1 78 ? 8.149 -0.104 -7.570 1.00 94.06 78 ILE A O 1
ATOM 627 N N . TYR A 1 79 ? 8.246 -2.233 -6.847 1.00 94.19 79 TYR A N 1
ATOM 628 C CA . TYR A 1 79 ? 6.817 -2.553 -6.880 1.00 94.19 79 TYR A CA 1
ATOM 629 C C . TYR A 1 79 ? 6.207 -2.584 -8.296 1.00 94.19 79 TYR A C 1
ATOM 631 O O . TYR A 1 79 ? 4.993 -2.429 -8.461 1.00 94.19 79 TYR A O 1
ATOM 639 N N . SER A 1 80 ? 7.036 -2.827 -9.315 1.00 95.38 80 SER A N 1
ATOM 640 C CA . SER A 1 80 ? 6.651 -2.868 -10.733 1.00 95.38 80 SER A CA 1
ATOM 641 C C . SER A 1 80 ? 6.266 -4.285 -11.186 1.00 95.38 80 SER A C 1
ATOM 643 O O . SER A 1 80 ? 6.810 -4.818 -12.145 1.00 95.38 80 SER A O 1
ATOM 645 N N . LEU A 1 81 ? 5.328 -4.910 -10.468 1.00 95.56 81 LEU A N 1
ATOM 646 C CA . LEU A 1 81 ? 4.958 -6.320 -10.649 1.00 95.56 81 LEU A CA 1
ATOM 647 C C . LEU A 1 81 ? 4.382 -6.665 -12.031 1.00 95.56 81 LEU A C 1
ATOM 649 O O . LEU A 1 81 ? 4.528 -7.800 -12.457 1.00 95.56 81 LEU A O 1
ATOM 653 N N . ASN A 1 82 ? 3.788 -5.713 -12.763 1.00 95.75 82 ASN A N 1
ATOM 654 C CA . ASN A 1 82 ? 3.297 -5.994 -14.118 1.00 95.75 82 ASN A CA 1
ATOM 655 C C . ASN A 1 82 ? 4.436 -6.281 -15.102 1.00 95.75 82 ASN A C 1
ATOM 657 O O . ASN A 1 82 ? 4.164 -6.803 -16.170 1.00 95.75 82 ASN A O 1
ATOM 661 N N . LEU A 1 83 ? 5.690 -5.962 -14.761 1.00 97.00 83 LEU A N 1
ATOM 662 C CA . LEU A 1 83 ? 6.851 -6.358 -15.559 1.00 97.00 83 LEU A CA 1
ATOM 663 C C . LEU A 1 83 ? 7.227 -7.835 -15.382 1.00 97.00 83 LEU A C 1
ATOM 665 O O . LEU A 1 83 ? 8.118 -8.299 -16.079 1.00 97.00 83 LEU A O 1
ATOM 669 N N . LEU A 1 84 ? 6.581 -8.556 -14.462 1.00 96.25 84 LEU A N 1
ATOM 670 C CA . LEU A 1 84 ? 6.884 -9.944 -14.115 1.00 96.25 84 LEU A CA 1
ATOM 671 C C . LEU A 1 84 ? 5.669 -10.819 -14.480 1.00 96.25 84 LEU A C 1
ATOM 673 O O . LEU A 1 84 ? 4.903 -11.208 -13.595 1.00 96.25 84 LEU A O 1
ATOM 677 N N . PRO A 1 85 ? 5.428 -11.072 -15.782 1.00 90.75 85 PRO A N 1
ATOM 678 C CA . PRO A 1 85 ? 4.179 -11.664 -16.268 1.00 90.75 85 PRO A CA 1
ATOM 679 C C . PRO A 1 85 ? 3.974 -13.102 -15.775 1.00 90.75 85 PRO A C 1
ATOM 681 O O . PRO A 1 85 ? 2.836 -13.507 -15.538 1.00 90.75 85 PRO A O 1
ATOM 684 N N . ASP A 1 86 ? 5.070 -13.826 -15.545 1.00 92.31 86 ASP A N 1
ATOM 685 C CA . ASP A 1 86 ? 5.073 -15.223 -15.104 1.00 92.31 86 ASP A CA 1
ATOM 686 C C . ASP A 1 86 ? 5.102 -15.381 -13.576 1.00 92.31 86 ASP A C 1
ATOM 688 O O . ASP A 1 86 ? 5.093 -16.500 -13.057 1.00 92.31 86 ASP A O 1
ATOM 692 N N . MET A 1 87 ? 5.112 -14.273 -12.826 1.00 93.62 87 MET A N 1
ATOM 693 C CA . MET A 1 87 ? 5.173 -14.324 -11.370 1.00 93.62 87 MET A CA 1
ATOM 694 C C . MET A 1 87 ? 3.906 -14.938 -10.779 1.00 93.62 87 MET A C 1
ATOM 696 O O . MET A 1 87 ? 2.797 -14.412 -10.901 1.00 93.62 87 MET A O 1
ATOM 700 N N . THR A 1 88 ? 4.084 -16.020 -10.032 1.00 93.50 88 THR A N 1
ATOM 701 C CA . THR A 1 88 ? 2.976 -16.735 -9.398 1.00 93.50 88 THR A CA 1
ATOM 702 C C . THR A 1 88 ? 2.675 -16.221 -7.986 1.00 93.50 88 THR A C 1
ATOM 704 O O . THR A 1 88 ? 3.516 -15.646 -7.287 1.00 93.50 88 THR A O 1
ATOM 707 N N . SER A 1 89 ? 1.459 -16.495 -7.500 1.00 93.12 89 SER A N 1
ATOM 708 C CA . SER A 1 89 ? 1.092 -16.246 -6.098 1.00 93.12 89 SER A CA 1
ATOM 709 C C . SER A 1 89 ? 1.918 -17.075 -5.107 1.00 93.12 89 SER A C 1
ATOM 711 O O . SER A 1 89 ? 2.079 -16.677 -3.951 1.00 93.12 89 SER A O 1
ATOM 713 N N . GLU A 1 90 ? 2.425 -18.233 -5.539 1.00 95.31 90 GLU A N 1
ATOM 714 C CA . GLU A 1 90 ? 3.285 -19.095 -4.729 1.00 95.31 90 GLU A CA 1
ATOM 715 C C . GLU A 1 90 ? 4.655 -18.451 -4.514 1.00 95.31 90 GLU A C 1
ATOM 717 O O . GLU A 1 90 ? 5.063 -18.290 -3.365 1.00 95.31 90 GLU A O 1
ATOM 722 N N . GLN A 1 91 ? 5.302 -17.974 -5.580 1.00 95.94 91 GLN A N 1
ATOM 723 C CA . GLN A 1 91 ? 6.577 -17.253 -5.487 1.00 95.94 91 GLN A CA 1
ATOM 724 C C . GLN A 1 91 ? 6.460 -16.016 -4.589 1.00 95.94 91 GLN A C 1
ATOM 726 O O . GLN A 1 91 ? 7.269 -15.826 -3.682 1.00 95.94 91 GLN A O 1
ATOM 731 N N . LEU A 1 92 ? 5.392 -15.221 -4.740 1.00 95.00 92 LEU A N 1
ATOM 732 C CA . LEU A 1 92 ? 5.115 -14.095 -3.837 1.00 95.00 92 LEU A CA 1
ATOM 733 C C . LEU A 1 92 ? 4.972 -14.531 -2.373 1.00 95.00 92 LEU A C 1
ATOM 735 O O . LEU A 1 92 ? 5.467 -13.857 -1.467 1.00 95.00 92 LEU A O 1
ATOM 739 N N . SER A 1 93 ? 4.298 -15.655 -2.130 1.00 95.94 93 SER A N 1
ATOM 740 C CA . SER A 1 93 ? 4.123 -16.206 -0.783 1.00 95.94 93 SER A CA 1
ATOM 741 C C . SER A 1 93 ? 5.444 -16.701 -0.188 1.00 95.94 93 SER A C 1
ATOM 743 O O . SER A 1 93 ? 5.675 -16.523 1.009 1.00 95.94 93 SER A O 1
ATOM 745 N N . GLN A 1 94 ? 6.331 -17.270 -1.006 1.00 96.56 94 GLN A N 1
ATOM 746 C CA . GLN A 1 94 ? 7.670 -17.685 -0.588 1.00 96.56 94 GLN A CA 1
ATOM 747 C C . GLN A 1 94 ? 8.549 -16.471 -0.259 1.00 96.56 94 GLN A C 1
ATOM 749 O O . GLN A 1 94 ? 9.160 -16.438 0.810 1.00 96.56 94 GLN A O 1
ATOM 754 N N . VAL A 1 95 ? 8.529 -15.421 -1.089 1.00 96.62 95 VAL A N 1
ATOM 755 C CA . VAL A 1 95 ? 9.209 -14.145 -0.797 1.00 96.62 95 VAL A CA 1
ATOM 756 C C . VAL A 1 95 ? 8.689 -13.535 0.514 1.00 96.62 95 VAL A C 1
ATOM 758 O O . VAL A 1 95 ? 9.483 -13.101 1.354 1.00 96.62 95 VAL A O 1
ATOM 761 N N . ALA A 1 96 ? 7.375 -13.587 0.762 1.00 95.50 96 ALA A N 1
ATOM 762 C CA . ALA A 1 96 ? 6.784 -13.165 2.035 1.00 95.50 96 ALA A CA 1
ATOM 763 C C . ALA A 1 96 ? 7.259 -14.009 3.220 1.00 95.50 96 ALA A C 1
ATOM 765 O O . ALA A 1 96 ? 7.541 -13.459 4.286 1.00 95.50 96 ALA A O 1
ATOM 766 N N . ALA A 1 97 ? 7.391 -15.326 3.054 1.00 95.69 97 ALA A N 1
ATOM 767 C CA . ALA A 1 97 ? 7.912 -16.208 4.093 1.00 95.69 97 ALA A CA 1
ATOM 768 C C . ALA A 1 97 ? 9.383 -15.905 4.426 1.00 95.69 97 ALA A C 1
ATOM 770 O O . ALA A 1 97 ? 9.730 -15.823 5.607 1.00 95.69 97 ALA A O 1
ATOM 771 N N . ILE A 1 98 ? 10.220 -15.665 3.411 1.00 95.62 98 ILE A N 1
ATOM 772 C CA . ILE A 1 98 ? 11.634 -15.286 3.564 1.00 95.62 98 ILE A CA 1
ATOM 773 C C . ILE A 1 98 ? 11.751 -13.961 4.326 1.00 95.62 98 ILE A C 1
ATOM 775 O O . ILE A 1 98 ? 12.416 -13.884 5.364 1.00 95.62 98 ILE A O 1
ATOM 779 N N . ASN A 1 99 ? 11.041 -12.924 3.876 1.00 94.06 99 ASN A N 1
ATOM 780 C CA . ASN A 1 99 ? 11.105 -11.606 4.508 1.00 94.06 99 ASN A CA 1
ATOM 781 C C . ASN A 1 99 ? 10.478 -11.602 5.911 1.00 94.06 99 ASN A C 1
ATOM 783 O O . ASN A 1 99 ? 10.971 -10.918 6.811 1.00 94.06 99 ASN A O 1
ATOM 787 N N . LYS A 1 100 ? 9.438 -12.413 6.144 1.00 93.31 100 LYS A N 1
ATOM 788 C CA . LYS A 1 100 ? 8.893 -12.652 7.484 1.00 93.31 100 LYS A CA 1
ATOM 789 C C . LYS A 1 100 ? 9.920 -13.306 8.398 1.00 93.31 100 LYS A C 1
ATOM 791 O O . LYS A 1 100 ? 10.048 -12.889 9.548 1.00 93.31 100 LYS A O 1
ATOM 796 N N . HIS A 1 101 ? 10.621 -14.328 7.913 1.00 92.50 101 HIS A N 1
ATOM 797 C CA . HIS A 1 101 ? 11.662 -15.002 8.678 1.00 92.50 101 HIS A CA 1
ATOM 798 C C . HIS A 1 101 ? 12.755 -14.008 9.080 1.00 92.50 101 HIS A C 1
ATOM 800 O O . HIS A 1 101 ? 13.106 -13.937 10.257 1.00 92.50 101 HIS A O 1
ATOM 806 N N . TYR A 1 102 ? 13.223 -13.179 8.145 1.00 90.62 102 TYR A N 1
ATOM 807 C CA . TYR A 1 102 ? 14.190 -12.120 8.436 1.00 90.62 102 TYR A CA 1
ATOM 808 C C . TYR A 1 102 ? 13.654 -11.112 9.464 1.00 90.62 102 TYR A C 1
ATOM 810 O O . TYR A 1 102 ? 14.318 -10.824 10.461 1.00 90.62 102 TYR A O 1
ATOM 818 N N . TYR A 1 103 ? 12.421 -10.628 9.282 1.00 90.12 103 TYR A N 1
ATOM 819 C CA . TYR A 1 103 ? 11.773 -9.724 10.232 1.00 90.12 103 TYR A CA 1
ATOM 820 C C . TYR A 1 103 ? 11.707 -10.325 11.641 1.00 90.12 103 TYR A C 1
ATOM 822 O O . TYR A 1 103 ? 12.107 -9.679 12.608 1.00 90.12 103 TYR A O 1
ATOM 830 N N . ASP A 1 104 ? 11.253 -11.571 11.772 1.00 89.06 104 ASP A N 1
ATOM 831 C CA . ASP A 1 104 ? 11.120 -12.245 13.063 1.00 89.06 104 ASP A CA 1
ATOM 832 C C . ASP A 1 104 ? 12.476 -12.413 13.782 1.00 89.06 104 ASP A C 1
ATOM 834 O O . ASP A 1 104 ? 12.516 -12.349 15.014 1.00 89.06 104 ASP A O 1
ATOM 838 N N . HIS A 1 105 ? 13.575 -12.550 13.030 1.00 90.25 105 HIS A N 1
ATOM 839 C CA . HIS A 1 105 ? 14.946 -12.674 13.548 1.00 90.25 105 HIS A CA 1
ATOM 840 C C . HIS A 1 105 ? 15.693 -11.339 13.698 1.00 90.25 105 HIS A C 1
ATOM 842 O O . HIS A 1 105 ? 16.768 -11.307 14.291 1.00 90.25 105 HIS A O 1
ATOM 848 N N . SER A 1 106 ? 15.117 -10.221 13.243 1.00 88.56 106 SER A N 1
ATOM 849 C CA . SER A 1 106 ? 15.702 -8.881 13.426 1.00 88.56 106 SER A CA 1
ATOM 850 C C . SER A 1 106 ? 15.615 -8.362 14.873 1.00 88.56 106 SER A C 1
ATOM 852 O O . SER A 1 106 ? 16.206 -7.340 15.224 1.00 88.56 106 SER A O 1
ATOM 854 N N . PHE A 1 107 ? 14.886 -9.068 15.741 1.00 90.25 107 PHE A N 1
ATOM 855 C CA . PHE A 1 107 ? 14.707 -8.717 17.146 1.00 90.25 107 PHE A CA 1
ATOM 856 C C . PHE A 1 107 ? 15.637 -9.520 18.059 1.00 90.25 107 PHE A C 1
ATOM 858 O O . PHE A 1 107 ? 15.944 -10.679 17.797 1.00 90.25 107 PHE A O 1
ATOM 865 N N . ALA A 1 108 ? 15.985 -8.948 19.218 1.00 87.50 108 ALA A N 1
ATOM 866 C CA . ALA A 1 108 ? 16.669 -9.644 20.315 1.00 87.50 108 ALA A CA 1
ATOM 867 C C . ALA A 1 108 ? 15.736 -10.664 21.019 1.00 87.50 108 ALA A C 1
ATOM 869 O O . ALA A 1 108 ? 15.375 -10.517 22.193 1.00 87.50 108 ALA A O 1
ATOM 870 N N . GLY A 1 109 ? 15.276 -11.663 20.262 1.00 89.06 109 GLY A N 1
ATOM 871 C CA . GLY A 1 109 ? 14.314 -12.682 20.664 1.00 89.06 109 GLY A CA 1
ATOM 872 C C . GLY A 1 109 ? 12.898 -12.154 20.922 1.00 89.06 109 GLY A C 1
ATOM 873 O O . GLY A 1 109 ? 12.556 -10.994 20.665 1.00 89.06 109 GLY A O 1
ATOM 874 N N . PHE A 1 110 ? 12.060 -13.020 21.503 1.00 90.25 110 PHE A N 1
ATOM 875 C CA . PHE A 1 110 ? 10.660 -12.715 21.819 1.00 90.25 110 PHE A CA 1
ATOM 876 C C . PHE A 1 110 ? 10.510 -11.458 22.686 1.00 90.25 110 PHE A C 1
ATOM 878 O O . PHE A 1 110 ? 9.645 -10.623 22.430 1.00 90.25 110 PHE A O 1
ATOM 885 N N . LYS A 1 111 ? 11.377 -11.287 23.695 1.00 92.56 111 LYS A N 1
ATOM 886 C CA . LYS A 1 111 ? 11.342 -10.125 24.596 1.00 92.56 111 LYS A CA 1
ATOM 887 C C . LYS A 1 111 ? 11.609 -8.821 23.842 1.00 92.56 111 LYS A C 1
ATOM 889 O O . LYS A 1 111 ? 10.902 -7.842 24.077 1.00 92.56 111 LYS A O 1
ATOM 894 N N . GLY A 1 112 ? 12.586 -8.816 22.930 1.00 92.44 112 GLY A N 1
ATOM 895 C CA . GLY A 1 112 ? 12.876 -7.666 22.072 1.00 92.44 112 GLY A CA 1
ATOM 896 C C . GLY A 1 112 ? 11.664 -7.278 21.228 1.00 92.44 112 GLY A C 1
ATOM 897 O O . GLY A 1 112 ? 11.229 -6.126 21.270 1.00 92.44 112 GLY A O 1
ATOM 898 N N . ARG A 1 113 ? 11.048 -8.260 20.559 1.00 92.75 113 ARG A N 1
ATOM 899 C CA . ARG A 1 113 ? 9.838 -8.052 19.751 1.00 92.75 113 ARG A CA 1
ATOM 900 C C . ARG A 1 113 ? 8.652 -7.567 20.581 1.00 92.75 113 ARG A C 1
ATOM 902 O O . ARG A 1 113 ? 7.951 -6.645 20.172 1.00 92.75 113 ARG A O 1
ATOM 909 N N . PHE A 1 114 ? 8.431 -8.140 21.761 1.00 93.25 114 PHE A N 1
ATOM 910 C CA . PHE A 1 114 ? 7.343 -7.745 22.656 1.00 93.25 114 PHE A CA 1
ATOM 911 C C . PHE A 1 114 ? 7.486 -6.291 23.124 1.00 93.25 114 PHE A C 1
ATOM 913 O O . PHE A 1 114 ? 6.534 -5.516 23.036 1.00 93.25 114 PHE A O 1
ATOM 920 N N . ILE A 1 115 ? 8.689 -5.890 23.555 1.00 91.56 115 ILE A N 1
ATOM 921 C CA . ILE A 1 115 ? 8.971 -4.506 23.965 1.00 91.56 115 ILE A CA 1
ATOM 922 C C . ILE A 1 115 ? 8.825 -3.547 22.780 1.00 91.56 115 ILE A C 1
ATOM 924 O O . ILE A 1 115 ? 8.211 -2.490 22.933 1.00 91.56 115 ILE A O 1
ATOM 928 N N . PHE A 1 116 ? 9.351 -3.910 21.606 1.00 90.75 116 PHE A N 1
ATOM 929 C CA . PHE A 1 116 ? 9.171 -3.134 20.378 1.00 90.75 116 PHE A CA 1
ATOM 930 C C . PHE A 1 116 ? 7.683 -2.924 20.069 1.00 90.75 116 PHE A C 1
ATOM 932 O O . PHE A 1 116 ? 7.236 -1.792 19.881 1.00 90.75 116 PHE A O 1
ATOM 939 N N . THR A 1 117 ? 6.899 -4.003 20.125 1.00 91.25 117 THR A N 1
ATOM 940 C CA . THR A 1 117 ? 5.462 -3.985 19.830 1.00 91.25 117 THR A CA 1
ATOM 941 C C . THR A 1 117 ? 4.692 -3.089 20.799 1.00 91.25 117 THR A C 1
ATOM 943 O O . THR A 1 117 ? 3.811 -2.347 20.376 1.00 91.25 117 THR A O 1
ATOM 946 N N . LEU A 1 118 ? 5.049 -3.088 22.088 1.00 88.75 118 LEU A N 1
ATOM 947 C CA . LEU A 1 118 ? 4.439 -2.196 23.081 1.00 88.75 118 LEU A CA 1
ATOM 948 C C . LEU A 1 118 ? 4.822 -0.723 22.897 1.00 88.75 118 LEU A C 1
ATOM 950 O O . LEU A 1 118 ? 4.011 0.160 23.172 1.00 88.75 118 LEU A O 1
ATOM 954 N N . ARG A 1 119 ? 6.052 -0.441 22.456 1.00 88.62 119 ARG A N 1
ATOM 955 C CA . ARG A 1 119 ? 6.539 0.936 22.280 1.00 88.62 119 ARG A CA 1
ATOM 956 C C . ARG A 1 119 ? 5.986 1.597 21.027 1.00 88.62 119 ARG A C 1
ATOM 958 O O . ARG A 1 119 ? 5.735 2.800 21.043 1.00 88.62 119 ARG A O 1
ATOM 965 N N . ARG A 1 120 ? 5.752 0.831 19.963 1.00 86.88 120 ARG A N 1
ATOM 966 C CA . ARG A 1 120 ? 5.364 1.378 18.660 1.00 86.88 120 ARG A CA 1
ATOM 967 C C . ARG A 1 120 ? 4.059 2.198 18.690 1.00 86.88 120 ARG A C 1
ATOM 969 O O . ARG A 1 120 ? 4.069 3.306 18.160 1.00 86.88 120 ARG A O 1
ATOM 976 N N . PRO A 1 121 ? 2.961 1.769 19.353 1.00 80.94 121 PRO A N 1
ATOM 977 C CA . PRO A 1 121 ? 1.776 2.613 19.531 1.00 80.94 121 PRO A CA 1
ATOM 978 C C . PRO A 1 121 ? 2.072 3.952 20.221 1.00 80.94 121 PRO A C 1
ATOM 980 O O . PRO A 1 121 ? 1.480 4.967 19.860 1.00 80.94 121 PRO A O 1
ATOM 983 N N . LEU A 1 122 ? 3.014 3.979 21.174 1.00 81.75 122 LEU A N 1
ATOM 984 C CA . LEU A 1 122 ? 3.413 5.209 21.868 1.00 81.75 122 LEU A CA 1
ATOM 985 C C . LEU A 1 122 ? 4.118 6.193 20.929 1.00 81.75 122 LEU A C 1
ATOM 987 O O . LEU A 1 122 ? 3.932 7.401 21.056 1.00 81.75 122 LEU A O 1
ATOM 991 N N . GLU A 1 123 ? 4.904 5.696 19.974 1.00 81.88 123 GLU A N 1
ATOM 992 C CA . GLU A 1 123 ? 5.539 6.534 18.951 1.00 81.88 123 GLU A CA 1
ATOM 993 C C . GLU A 1 123 ? 4.496 7.186 18.045 1.00 81.88 123 GLU A C 1
ATOM 995 O O . GLU A 1 123 ? 4.593 8.379 17.764 1.00 81.88 123 GLU A O 1
ATOM 1000 N N . TYR A 1 124 ? 3.453 6.447 17.664 1.00 75.56 124 TYR A N 1
ATOM 1001 C CA . TYR A 1 124 ? 2.358 7.004 16.872 1.00 75.56 124 TYR A CA 1
ATOM 1002 C C . TYR A 1 124 ? 1.566 8.076 17.625 1.00 75.56 124 TYR A C 1
ATOM 1004 O O . TYR A 1 124 ? 1.126 9.045 17.011 1.00 75.56 124 TYR A O 1
ATOM 1012 N N . MET A 1 125 ? 1.443 7.968 18.952 1.00 73.62 125 MET A N 1
ATOM 1013 C CA . MET A 1 125 ? 0.810 9.007 19.774 1.00 73.62 125 MET A CA 1
ATOM 1014 C C . MET A 1 125 ? 1.592 10.327 19.818 1.00 73.62 125 MET A C 1
ATOM 1016 O O . MET A 1 125 ? 1.011 11.347 20.180 1.00 73.62 125 MET A O 1
ATOM 1020 N N . LYS A 1 126 ? 2.876 10.346 19.423 1.00 77.62 126 LYS A N 1
ATOM 1021 C CA . LYS A 1 126 ? 3.645 11.597 19.293 1.00 77.62 126 LYS A CA 1
ATOM 1022 C C . LYS A 1 126 ? 3.186 12.450 18.112 1.00 77.62 126 LYS A C 1
ATOM 1024 O O . LYS A 1 126 ? 3.475 13.642 18.083 1.00 77.62 126 LYS A O 1
ATOM 1029 N N . ASN A 1 127 ? 2.490 11.866 17.136 1.00 75.75 127 ASN A N 1
ATOM 1030 C CA . ASN A 1 127 ? 1.902 12.641 16.056 1.00 75.75 127 ASN A CA 1
ATOM 1031 C C . ASN A 1 127 ? 0.718 13.469 16.614 1.00 75.75 127 ASN A C 1
ATOM 1033 O O . ASN A 1 127 ? -0.196 12.877 17.196 1.00 75.75 127 ASN A O 1
ATOM 1037 N N . PRO A 1 128 ? 0.695 14.805 16.428 1.00 73.69 128 PRO A N 1
ATOM 1038 C CA . PRO A 1 128 ? -0.319 15.684 17.019 1.00 73.69 128 PRO A CA 1
ATOM 1039 C C . PRO A 1 128 ? -1.761 15.296 16.679 1.00 73.69 128 PRO A C 1
ATOM 1041 O O . PRO A 1 128 ? -2.641 15.367 17.537 1.00 73.69 128 PRO A O 1
ATOM 1044 N N . ILE A 1 129 ? -1.995 14.827 15.448 1.00 71.69 129 ILE A N 1
ATOM 1045 C CA . ILE A 1 129 ? -3.313 14.371 15.003 1.00 71.69 129 ILE A CA 1
ATOM 1046 C C . ILE A 1 129 ? -3.708 13.139 15.817 1.00 71.69 129 ILE A C 1
ATOM 1048 O O . ILE A 1 129 ? -4.794 13.097 16.385 1.00 71.69 129 ILE A O 1
ATOM 1052 N N . PHE A 1 130 ? -2.827 12.149 15.949 1.00 74.75 130 PHE A N 1
ATOM 1053 C CA . PHE A 1 130 ? -3.130 10.930 16.703 1.00 74.75 130 PHE A CA 1
ATOM 1054 C C . PHE A 1 130 ? -3.305 11.194 18.200 1.00 74.75 130 PHE A C 1
ATOM 1056 O O . PHE A 1 130 ? -4.275 10.707 18.784 1.00 74.75 130 PHE A O 1
ATOM 1063 N N . GLY A 1 131 ? -2.432 12.003 18.807 1.00 77.06 131 GLY A N 1
ATOM 1064 C CA . GLY A 1 131 ? -2.525 12.378 20.220 1.00 77.06 131 GLY A CA 1
ATOM 1065 C C . GLY A 1 131 ? -3.865 13.029 20.575 1.00 77.06 131 GLY A C 1
ATOM 1066 O O . GLY A 1 131 ? -4.476 12.672 21.583 1.00 77.06 131 GLY A O 1
ATOM 1067 N N . PHE A 1 132 ? -4.383 13.907 19.710 1.00 77.44 132 PHE A N 1
ATOM 1068 C CA . PHE A 1 132 ? -5.698 14.528 19.893 1.00 77.44 132 PHE A CA 1
ATOM 1069 C C . PHE A 1 132 ? -6.840 13.497 19.952 1.00 77.44 132 PHE A C 1
ATOM 1071 O O . PHE A 1 132 ? -7.671 13.540 20.861 1.00 77.44 132 PHE A O 1
ATOM 1078 N N . HIS A 1 133 ? -6.859 12.520 19.041 1.00 78.38 133 HIS A N 1
ATOM 1079 C CA . HIS A 1 133 ? -7.896 11.480 19.025 1.00 78.38 133 HIS A CA 1
ATOM 1080 C C . HIS A 1 133 ? -7.820 10.552 20.244 1.00 78.38 133 HIS A C 1
ATOM 1082 O O . HIS A 1 133 ? -8.857 10.122 20.750 1.00 78.38 133 HIS A O 1
ATOM 1088 N N . VAL A 1 134 ? -6.613 10.283 20.755 1.00 84.12 134 VAL A N 1
ATOM 1089 C CA . VAL A 1 134 ? -6.433 9.526 22.003 1.00 84.12 134 VAL A CA 1
ATOM 1090 C C . VAL A 1 134 ? -7.073 10.265 23.177 1.00 84.12 134 VAL A C 1
ATOM 1092 O O . VAL A 1 134 ? -7.838 9.664 23.930 1.00 84.12 134 VAL A O 1
ATOM 1095 N N . VAL A 1 135 ? -6.828 11.572 23.314 1.00 83.44 135 VAL A N 1
ATOM 1096 C CA . VAL A 1 135 ? -7.437 12.387 24.381 1.00 83.44 135 VAL A CA 1
ATOM 1097 C C . VAL A 1 135 ? -8.964 12.352 24.293 1.00 83.44 135 VAL A C 1
ATOM 1099 O O . VAL A 1 135 ? -9.632 12.109 25.301 1.00 83.44 135 VAL A O 1
ATOM 1102 N N . LEU A 1 136 ? -9.520 12.513 23.088 1.00 81.69 136 LEU A N 1
ATOM 1103 C CA . LEU A 1 136 ? -10.967 12.455 22.868 1.00 81.69 136 LEU A CA 1
ATOM 1104 C C . LEU A 1 136 ? -11.585 11.086 23.176 1.00 81.69 136 LEU A C 1
ATOM 1106 O O . LEU A 1 136 ? -12.763 11.026 23.518 1.00 81.69 136 LEU A O 1
ATOM 1110 N N . ALA A 1 137 ? -10.819 9.999 23.099 1.00 87.12 137 ALA A N 1
ATOM 1111 C CA . ALA A 1 137 ? -11.281 8.676 23.506 1.00 87.12 137 ALA A CA 1
ATOM 1112 C C . ALA A 1 137 ? -11.147 8.433 25.017 1.00 87.12 137 ALA A C 1
ATOM 1114 O O . ALA A 1 137 ? -12.045 7.857 25.637 1.00 87.12 137 ALA A O 1
ATOM 1115 N N . ILE A 1 138 ? -10.053 8.898 25.627 1.00 89.62 138 ILE A N 1
ATOM 1116 C CA . ILE A 1 138 ? -9.759 8.688 27.050 1.00 89.62 138 ILE A CA 1
ATOM 1117 C C . ILE A 1 138 ? -10.706 9.491 27.948 1.00 89.62 138 ILE A C 1
ATOM 1119 O O . ILE A 1 138 ? -11.145 8.971 28.971 1.00 89.62 138 ILE A O 1
ATOM 1123 N N . VAL A 1 139 ? -11.059 10.731 27.592 1.00 88.31 139 VAL A N 1
ATOM 1124 C CA . VAL A 1 139 ? -11.912 11.587 28.441 1.00 88.31 139 VAL A CA 1
ATOM 1125 C C . VAL A 1 139 ? -13.308 10.974 28.688 1.00 88.31 139 VAL A C 1
ATOM 1127 O O . VAL A 1 139 ? -13.680 10.811 29.856 1.00 88.31 139 VAL A O 1
ATOM 1130 N N . PRO A 1 140 ? -14.076 10.553 27.661 1.00 85.25 140 PRO A N 1
ATOM 1131 C CA . PRO A 1 140 ? -15.345 9.844 27.850 1.00 85.25 140 PRO A CA 1
ATOM 1132 C C . PRO A 1 140 ? -15.196 8.523 28.606 1.00 85.25 140 PRO A C 1
ATOM 1134 O O . PRO A 1 140 ? -16.059 8.169 29.418 1.00 85.25 140 PRO A O 1
ATOM 1137 N N . TRP A 1 141 ? -14.103 7.796 28.362 1.00 91.50 141 TRP A N 1
ATOM 1138 C CA . TRP A 1 141 ? -13.805 6.546 29.054 1.00 91.50 141 TRP A CA 1
ATOM 1139 C C . TRP A 1 141 ? -13.567 6.768 30.554 1.00 91.50 141 TRP A C 1
ATOM 1141 O O . TRP A 1 141 ? -14.208 6.107 31.371 1.00 91.50 141 TRP A O 1
ATOM 1151 N N . LEU A 1 142 ? -12.752 7.759 30.940 1.00 89.88 142 LEU A N 1
ATOM 1152 C CA . LEU A 1 142 ? -12.517 8.133 32.341 1.00 89.88 142 LEU A CA 1
ATOM 1153 C C . LEU A 1 142 ? -13.793 8.644 33.019 1.00 89.88 142 LEU A C 1
ATOM 1155 O O . LEU A 1 142 ? -14.088 8.256 34.150 1.00 89.88 142 LEU A O 1
ATOM 1159 N N . GLY A 1 143 ? -14.589 9.469 32.332 1.00 85.56 143 GLY A N 1
ATOM 1160 C CA . GLY A 1 143 ? -15.885 9.920 32.846 1.00 85.56 14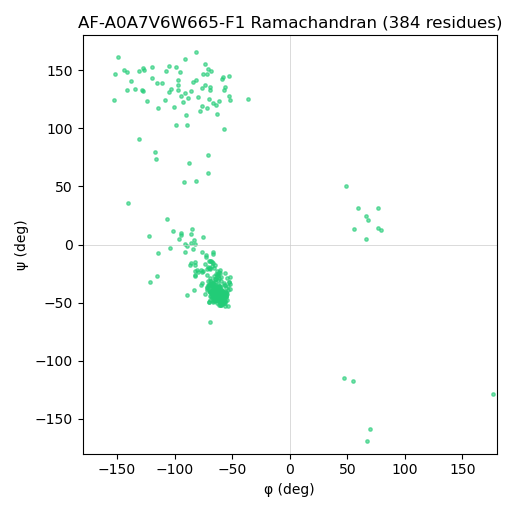3 GLY A CA 1
ATOM 1161 C C . GLY A 1 143 ? -16.826 8.747 33.141 1.00 85.56 143 GLY A C 1
ATOM 1162 O O . GLY A 1 143 ? -17.440 8.678 34.211 1.00 85.56 143 GLY A O 1
ATOM 1163 N N . SER A 1 144 ? -16.873 7.771 32.233 1.00 86.94 144 SER A N 1
ATOM 1164 C CA . SER A 1 144 ? -17.666 6.545 32.385 1.00 86.94 144 SER A CA 1
ATOM 1165 C C . SER A 1 144 ? -17.120 5.633 33.483 1.00 86.94 144 SER A C 1
ATOM 1167 O O . SER A 1 144 ? -17.899 5.017 34.216 1.00 86.94 144 SER A O 1
ATOM 1169 N N . LEU A 1 145 ? -15.799 5.586 33.660 1.00 90.12 145 LEU A N 1
ATOM 1170 C CA . LEU A 1 145 ? -15.135 4.866 34.745 1.00 90.12 145 LEU A CA 1
ATOM 1171 C C . LEU A 1 145 ? -15.517 5.455 36.109 1.00 90.12 145 LEU A C 1
ATOM 1173 O O . LEU A 1 145 ? -15.988 4.725 36.982 1.00 90.12 145 LEU A O 1
ATOM 1177 N N . ILE A 1 146 ? -15.406 6.777 36.274 1.00 86.25 146 ILE A N 1
ATOM 1178 C CA . ILE A 1 146 ? -15.807 7.483 37.502 1.00 86.25 146 ILE A CA 1
ATOM 1179 C C . ILE A 1 146 ? -17.300 7.268 37.782 1.00 86.25 146 ILE A C 1
ATOM 1181 O O . ILE A 1 146 ? -17.683 6.983 38.919 1.00 86.25 146 ILE A O 1
ATOM 1185 N N . GLY A 1 147 ? -18.150 7.358 36.754 1.00 81.81 147 GLY A N 1
ATOM 1186 C CA . GLY A 1 147 ? -19.580 7.062 36.871 1.00 81.81 147 GLY A CA 1
ATOM 1187 C C . GLY A 1 147 ? -19.848 5.626 37.331 1.00 81.81 147 GLY A C 1
ATOM 1188 O O . GLY A 1 147 ? -20.665 5.404 38.223 1.00 81.81 147 GLY A O 1
ATOM 1189 N N . SER A 1 148 ? -19.100 4.662 36.792 1.00 84.31 148 SER A N 1
ATOM 1190 C CA . SER A 1 148 ? -19.197 3.243 37.156 1.00 84.31 148 SER A CA 1
ATOM 1191 C C . SER A 1 148 ? -18.804 2.978 38.608 1.00 84.31 148 SER A C 1
ATOM 1193 O O . SER A 1 148 ? -19.435 2.165 39.284 1.00 84.31 148 SER A O 1
ATOM 1195 N N . LEU A 1 149 ? -17.792 3.681 39.123 1.00 86.00 149 LEU A N 1
ATOM 1196 C CA . LEU A 1 149 ? -17.363 3.558 40.520 1.00 86.00 149 LEU A CA 1
ATOM 1197 C C . LEU A 1 149 ? -18.425 4.054 41.514 1.00 86.00 149 LEU A C 1
ATOM 1199 O O . LEU A 1 149 ? -18.487 3.545 42.632 1.00 86.00 149 LEU A O 1
ATOM 1203 N N . LYS A 1 150 ? -19.289 4.989 41.097 1.00 82.31 150 LYS A N 1
ATOM 1204 C CA . LYS A 1 150 ? -20.395 5.540 41.904 1.00 82.31 150 LYS A CA 1
ATOM 1205 C C . LYS A 1 150 ? -21.660 4.666 41.909 1.00 82.31 150 LYS A C 1
ATOM 1207 O O . LYS A 1 150 ? -22.653 5.037 42.538 1.00 82.31 150 LYS A O 1
ATOM 1212 N N . LEU A 1 151 ? -21.662 3.524 41.216 1.00 78.88 151 LEU A N 1
ATOM 1213 C CA . LEU A 1 151 ? -22.821 2.629 41.166 1.00 78.88 151 LEU A CA 1
ATOM 1214 C C . LEU A 1 151 ? -23.082 1.948 42.510 1.00 78.88 151 LEU A C 1
ATOM 1216 O O . LEU A 1 151 ? -22.173 1.413 43.145 1.00 78.88 151 LEU A O 1
ATOM 1220 N N . LYS A 1 152 ? -24.360 1.918 42.905 1.00 79.81 152 LYS A N 1
ATOM 1221 C CA . LYS A 1 152 ? -24.798 1.376 44.200 1.00 79.81 152 LYS A CA 1
ATOM 1222 C C . LYS A 1 152 ? -24.698 -0.145 44.270 1.00 79.81 152 LYS A C 1
ATOM 1224 O O . LYS A 1 152 ? -24.360 -0.686 45.319 1.00 79.81 152 LYS A O 1
ATOM 1229 N N . THR A 1 153 ? -24.999 -0.853 43.178 1.00 82.50 153 THR A N 1
ATOM 1230 C CA . THR A 1 153 ? -24.980 -2.319 43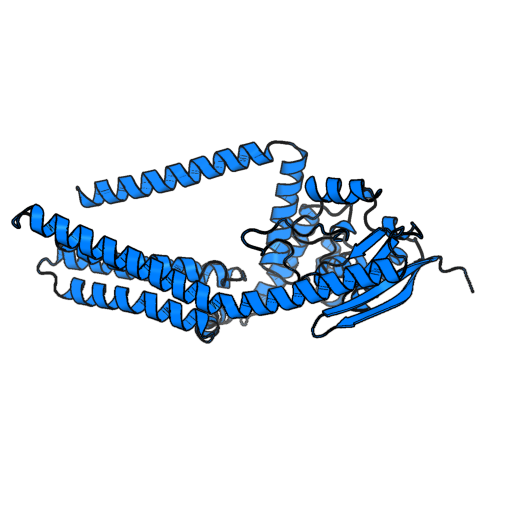.196 1.00 82.50 153 THR A CA 1
ATOM 1231 C C . THR A 1 153 ? -23.608 -2.853 42.783 1.00 82.50 153 THR A C 1
ATOM 1233 O O . THR A 1 153 ? -23.050 -2.495 41.743 1.00 82.50 153 THR A O 1
ATOM 1236 N N . ARG A 1 154 ? -23.057 -3.780 43.583 1.00 84.00 154 ARG A N 1
ATOM 1237 C CA . ARG A 1 154 ? -21.767 -4.437 43.289 1.00 84.00 154 ARG A CA 1
ATOM 1238 C C . ARG A 1 154 ? -21.782 -5.140 41.929 1.00 84.00 154 ARG A C 1
ATOM 1240 O O . ARG A 1 154 ? -20.757 -5.179 41.255 1.00 84.00 154 ARG A O 1
ATOM 1247 N N . LYS A 1 155 ? -22.941 -5.674 41.531 1.00 81.31 155 LYS A N 1
ATOM 1248 C CA . LYS A 1 155 ? -23.134 -6.386 40.266 1.00 81.31 155 LYS A CA 1
ATOM 1249 C C . LYS A 1 155 ? -23.063 -5.444 39.063 1.00 81.31 155 LYS A C 1
ATOM 1251 O O . LYS A 1 155 ? -22.319 -5.740 38.137 1.00 81.31 155 LYS A O 1
ATOM 1256 N N . GLU A 1 156 ? -23.781 -4.321 39.073 1.00 77.62 156 GLU A N 1
ATOM 1257 C CA . GLU A 1 156 ? -23.723 -3.343 37.972 1.00 77.62 156 GLU A CA 1
ATOM 1258 C C . GLU A 1 156 ? -22.341 -2.702 37.880 1.00 77.62 156 GLU A C 1
ATOM 1260 O O . GLU A 1 156 ? -21.796 -2.596 36.784 1.00 77.62 156 GLU A O 1
ATOM 1265 N N . ARG A 1 157 ? -21.728 -2.381 39.029 1.00 83.94 157 ARG A N 1
ATOM 1266 C CA . ARG A 1 157 ? -20.340 -1.908 39.087 1.00 83.94 157 ARG A CA 1
ATOM 1267 C C . ARG A 1 157 ? -19.377 -2.899 38.443 1.00 83.94 157 ARG A C 1
ATOM 1269 O O . ARG A 1 157 ? -18.592 -2.506 37.590 1.00 83.94 157 ARG A O 1
ATOM 1276 N N . GLY A 1 158 ? -19.456 -4.176 38.818 1.00 84.38 158 GLY A N 1
ATOM 1277 C CA . GLY A 1 158 ? -18.599 -5.223 38.261 1.00 84.38 158 GLY A CA 1
ATOM 1278 C C . GLY A 1 158 ? -18.730 -5.345 36.743 1.00 84.38 158 GLY A C 1
ATOM 1279 O O . GLY A 1 158 ? -17.722 -5.311 36.047 1.00 84.38 158 GLY A O 1
ATOM 1280 N N . TRP A 1 159 ? -19.960 -5.413 36.222 1.00 82.25 159 TRP A N 1
ATOM 1281 C CA . TRP A 1 159 ? -20.200 -5.514 34.776 1.00 82.25 159 TRP A CA 1
ATOM 1282 C C . TRP A 1 159 ? -19.762 -4.273 34.005 1.00 82.25 159 TRP A C 1
ATOM 1284 O O . TRP A 1 159 ? -19.206 -4.398 32.918 1.00 82.25 159 TRP A O 1
ATOM 1294 N N . SER A 1 160 ? -19.983 -3.089 34.571 1.00 83.38 160 SER A N 1
ATOM 1295 C CA . SER A 1 160 ? -19.576 -1.833 33.950 1.00 83.38 160 SER A CA 1
ATOM 1296 C C . SER A 1 160 ? -18.061 -1.714 33.825 1.00 83.38 160 SER A C 1
ATOM 1298 O O . SER A 1 160 ? -17.537 -1.419 32.753 1.00 83.38 160 SER A O 1
ATOM 1300 N N . LEU A 1 161 ? -17.349 -2.005 34.918 1.00 89.12 161 LEU A N 1
ATOM 1301 C CA . LEU A 1 161 ? -15.891 -2.006 34.931 1.00 89.12 161 LEU A CA 1
ATOM 1302 C C . LEU A 1 161 ? -15.346 -3.073 33.980 1.00 89.12 161 LEU A C 1
ATOM 1304 O O . LEU A 1 161 ? -14.472 -2.770 33.175 1.00 89.12 161 LEU A O 1
ATOM 1308 N N . ALA A 1 162 ? -15.902 -4.287 34.011 1.00 87.94 162 ALA A N 1
ATOM 1309 C CA . ALA A 1 162 ? -15.509 -5.353 33.095 1.00 87.94 162 ALA A CA 1
ATOM 1310 C C . ALA A 1 162 ? -15.702 -4.952 31.624 1.00 87.94 162 ALA A C 1
ATOM 1312 O O . ALA A 1 162 ? -14.834 -5.233 30.805 1.00 87.94 162 ALA A O 1
ATOM 1313 N N . TYR A 1 163 ? -16.791 -4.255 31.286 1.00 86.38 163 TYR A N 1
ATOM 1314 C CA . TYR A 1 163 ? -17.019 -3.750 29.933 1.00 86.38 163 TYR A CA 1
ATOM 1315 C C . TYR A 1 163 ? -16.012 -2.659 29.539 1.00 86.38 163 TYR A C 1
ATOM 1317 O O . TYR A 1 163 ? -15.400 -2.759 28.480 1.00 86.38 163 TYR A O 1
ATOM 1325 N N . LEU A 1 164 ? -15.798 -1.648 30.393 1.00 89.44 164 LEU A N 1
ATOM 1326 C CA . LEU A 1 164 ? -14.870 -0.541 30.120 1.00 89.44 164 LEU A CA 1
ATOM 1327 C C . LEU A 1 164 ? -13.418 -1.011 29.980 1.00 89.44 164 LEU A C 1
ATOM 1329 O O . LEU A 1 164 ? -12.717 -0.569 29.070 1.00 89.44 164 LEU A O 1
ATOM 1333 N N . PHE A 1 165 ? -12.967 -1.911 30.855 1.00 92.94 165 PHE A N 1
ATOM 1334 C CA . PHE A 1 165 ? -11.642 -2.516 30.736 1.00 92.94 165 PHE A CA 1
ATOM 1335 C C . PHE A 1 165 ? -11.575 -3.499 29.571 1.00 92.94 165 PHE A C 1
ATOM 1337 O O . PHE A 1 165 ? -10.562 -3.535 28.884 1.00 92.94 165 PHE A O 1
ATOM 1344 N N . GLY A 1 166 ? -12.649 -4.244 29.304 1.00 91.12 166 GLY A N 1
ATOM 1345 C CA . GLY A 1 166 ? -12.731 -5.167 28.177 1.00 91.12 166 GLY A CA 1
ATOM 1346 C C . GLY A 1 166 ? -12.586 -4.460 26.831 1.00 91.12 166 GLY A C 1
ATOM 1347 O O . GLY A 1 166 ? -11.806 -4.912 25.998 1.00 91.12 166 GLY A O 1
ATOM 1348 N N . ILE A 1 167 ? -13.267 -3.327 26.630 1.00 88.25 167 ILE A N 1
ATOM 1349 C CA . ILE A 1 167 ? -13.165 -2.575 25.374 1.00 88.25 167 ILE A CA 1
ATOM 1350 C C . ILE A 1 167 ? -11.815 -1.863 25.230 1.00 88.25 167 ILE A C 1
ATOM 1352 O O . ILE A 1 167 ? -11.228 -1.886 24.153 1.00 88.25 167 ILE A O 1
ATOM 1356 N N . ALA A 1 168 ? -11.269 -1.305 26.316 1.00 91.38 168 ALA A N 1
ATOM 1357 C CA . ALA A 1 168 ? -9.930 -0.719 26.296 1.00 91.38 168 ALA A CA 1
ATOM 1358 C C . ALA A 1 168 ? -8.862 -1.783 25.993 1.00 91.38 168 ALA A C 1
ATOM 1360 O O . ALA A 1 168 ? -8.000 -1.573 25.141 1.00 91.38 168 ALA A O 1
ATOM 1361 N N . PHE A 1 169 ? -8.958 -2.949 26.641 1.00 92.69 169 PHE A N 1
ATOM 1362 C CA . PHE A 1 169 ? -8.084 -4.088 26.383 1.00 92.69 169 PHE A CA 1
ATOM 1363 C C . PHE A 1 169 ? -8.209 -4.572 24.940 1.00 92.69 169 PHE A C 1
ATOM 1365 O O . PHE A 1 169 ? -7.189 -4.780 24.296 1.00 92.69 169 PHE A O 1
ATOM 1372 N N . PHE A 1 170 ? -9.429 -4.692 24.409 1.00 90.75 170 PHE A N 1
ATOM 1373 C CA . PHE A 1 170 ? -9.659 -5.063 23.014 1.00 90.75 170 PHE A CA 1
ATOM 1374 C C . PHE A 1 170 ? -8.969 -4.092 22.048 1.00 90.75 170 PHE A C 1
ATOM 1376 O O . PHE A 1 170 ? -8.207 -4.534 21.191 1.00 90.75 170 PHE A O 1
ATOM 1383 N N . SER A 1 171 ? -9.157 -2.780 22.218 1.00 88.75 171 SER A N 1
ATOM 1384 C CA . SER A 1 171 ? -8.513 -1.778 21.360 1.00 88.75 171 SER A CA 1
ATOM 1385 C C . SER A 1 171 ? -6.985 -1.875 21.403 1.00 88.75 171 SER A C 1
ATOM 1387 O O . SER A 1 171 ? -6.339 -1.850 20.355 1.00 88.75 171 SER A O 1
ATOM 1389 N N . VAL A 1 172 ? -6.402 -2.048 22.594 1.00 88.19 172 VAL A N 1
ATOM 1390 C CA . VAL A 1 172 ? -4.949 -2.222 22.757 1.00 88.19 172 VAL A CA 1
ATOM 1391 C C . VAL A 1 172 ? -4.471 -3.548 22.159 1.00 88.19 172 VAL A C 1
ATOM 1393 O O . VAL A 1 172 ? -3.445 -3.566 21.485 1.00 88.19 172 VAL A O 1
ATOM 1396 N N . ALA A 1 173 ? -5.209 -4.642 22.347 1.00 91.25 173 ALA A N 1
ATOM 1397 C CA . ALA A 1 173 ? -4.870 -5.959 21.813 1.00 91.25 173 ALA A CA 1
ATOM 1398 C C . ALA A 1 173 ? -4.894 -5.978 20.278 1.00 91.25 173 ALA A C 1
ATOM 1400 O O . ALA A 1 173 ? -4.002 -6.560 19.664 1.00 91.25 173 ALA A O 1
ATOM 1401 N N . VAL A 1 174 ? -5.859 -5.297 19.649 1.00 90.69 174 VAL A N 1
ATOM 1402 C CA . VAL A 1 174 ? -5.915 -5.153 18.186 1.00 90.69 174 VAL A CA 1
ATOM 1403 C C . VAL A 1 174 ? -4.730 -4.332 17.671 1.00 90.69 174 VAL A C 1
ATOM 1405 O O . VAL A 1 174 ? -4.079 -4.744 16.712 1.00 90.69 174 VAL A O 1
ATOM 1408 N N . MET A 1 175 ? -4.397 -3.204 18.312 1.00 88.56 175 MET A N 1
ATOM 1409 C CA . MET A 1 175 ? -3.204 -2.424 17.941 1.00 88.56 175 MET A CA 1
ATOM 1410 C C . MET A 1 175 ? -1.925 -3.244 18.107 1.00 88.56 175 MET A C 1
ATOM 1412 O O . MET A 1 175 ? -1.084 -3.251 17.209 1.00 88.56 175 MET A O 1
ATOM 1416 N N . PHE A 1 176 ? -1.798 -3.958 19.229 1.00 91.06 176 PHE A N 1
ATOM 1417 C CA . PHE A 1 176 ? -0.674 -4.848 19.493 1.00 91.06 176 PHE A CA 1
ATOM 1418 C C . PHE A 1 176 ? -0.559 -5.910 18.402 1.00 91.06 176 PHE A C 1
ATOM 1420 O O . PHE A 1 176 ? 0.521 -6.084 17.855 1.00 91.06 176 PHE A O 1
ATOM 1427 N N . TYR A 1 177 ? -1.660 -6.574 18.040 1.00 92.38 177 TYR A N 1
ATOM 1428 C CA . TYR A 1 177 ? -1.683 -7.582 16.983 1.00 92.38 177 TYR A CA 1
ATOM 1429 C C . TYR A 1 177 ? -1.197 -7.024 15.643 1.00 92.38 177 TYR A C 1
ATOM 1431 O O . TYR A 1 177 ? -0.324 -7.628 15.024 1.00 92.38 177 TYR A O 1
ATOM 1439 N N . PHE A 1 178 ? -1.694 -5.858 15.214 1.00 90.00 178 PHE A N 1
ATOM 1440 C CA . PHE A 1 178 ? -1.260 -5.265 13.948 1.00 90.00 178 PHE A CA 1
ATOM 1441 C C . PHE A 1 178 ? 0.226 -4.902 13.946 1.00 90.00 178 PHE A C 1
ATOM 1443 O O . PHE A 1 178 ? 0.913 -5.198 12.972 1.00 90.00 178 PHE A O 1
ATOM 1450 N N . VAL A 1 179 ? 0.745 -4.323 15.032 1.00 89.62 179 VAL A N 1
ATOM 1451 C CA . VAL A 1 179 ? 2.189 -4.067 15.147 1.00 89.62 179 VAL A CA 1
ATOM 1452 C C . VAL A 1 179 ? 2.973 -5.380 15.191 1.00 89.62 179 VAL A C 1
ATOM 1454 O O . VAL A 1 179 ? 4.018 -5.485 14.556 1.00 89.62 179 VAL A O 1
ATOM 1457 N N . TRP A 1 180 ? 2.468 -6.391 15.900 1.00 91.31 180 TRP A N 1
ATOM 1458 C CA . TRP A 1 180 ? 3.126 -7.687 16.052 1.00 91.31 180 TRP A CA 1
ATOM 1459 C C . TRP A 1 180 ? 3.330 -8.381 14.707 1.00 91.31 180 TRP A C 1
ATOM 1461 O O . TRP A 1 180 ? 4.392 -8.953 14.468 1.00 91.31 180 TRP A O 1
ATOM 1471 N N . ILE A 1 181 ? 2.340 -8.304 13.817 1.00 89.69 181 ILE A N 1
ATOM 1472 C CA . ILE A 1 181 ? 2.425 -8.831 12.447 1.00 89.69 181 ILE A CA 1
ATOM 1473 C C . ILE A 1 181 ? 3.078 -7.842 11.462 1.00 89.69 181 ILE A C 1
ATOM 1475 O O . ILE A 1 181 ? 2.979 -8.046 10.259 1.00 89.69 181 ILE A O 1
ATOM 1479 N N . ASN A 1 182 ? 3.720 -6.778 11.955 1.00 89.25 182 ASN A N 1
ATOM 1480 C CA . ASN A 1 182 ? 4.380 -5.719 11.183 1.00 89.25 182 ASN A CA 1
ATOM 1481 C C . ASN A 1 182 ? 3.492 -4.936 10.203 1.00 89.25 182 ASN A C 1
ATOM 1483 O O . ASN A 1 182 ? 3.955 -4.468 9.167 1.00 89.25 182 ASN A O 1
ATOM 1487 N N . ARG A 1 183 ? 2.207 -4.769 10.513 1.00 85.62 183 ARG A N 1
ATOM 1488 C CA . ARG A 1 183 ? 1.259 -4.075 9.637 1.00 85.62 183 ARG A CA 1
ATOM 1489 C C . ARG A 1 183 ? 1.066 -2.617 10.041 1.00 85.62 183 ARG A C 1
ATOM 1491 O O . ARG A 1 183 ? 0.968 -2.273 11.220 1.00 85.62 183 ARG A O 1
ATOM 1498 N N . T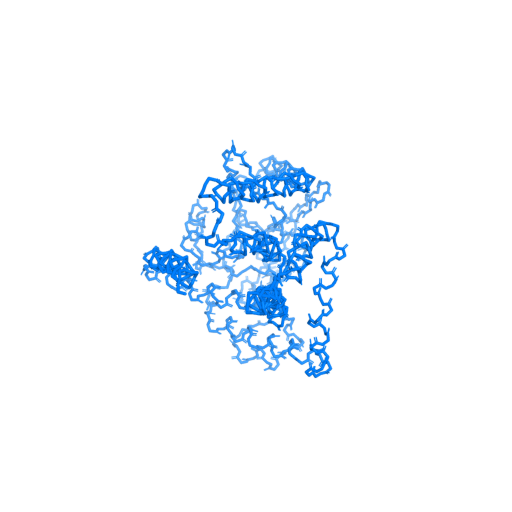YR A 1 184 ? 0.945 -1.750 9.039 1.00 72.00 184 TYR A N 1
ATOM 1499 C CA . TYR A 1 184 ? 0.758 -0.313 9.229 1.00 72.00 184 TYR A CA 1
ATOM 1500 C C . TYR A 1 184 ? -0.561 0.025 9.946 1.00 72.00 184 TYR A C 1
ATOM 1502 O O . TYR A 1 184 ? -1.651 -0.137 9.394 1.00 72.00 184 TYR A O 1
ATOM 1510 N N . ILE A 1 185 ? -0.474 0.540 11.177 1.00 75.81 185 ILE A N 1
ATOM 1511 C CA . ILE A 1 185 ? -1.650 0.698 12.046 1.00 75.81 185 ILE A CA 1
ATOM 1512 C C . ILE A 1 185 ? -2.489 1.953 11.778 1.00 75.81 185 ILE A C 1
ATOM 1514 O O . ILE A 1 185 ? -3.641 2.011 12.211 1.00 75.81 185 ILE A O 1
ATOM 1518 N N . LEU A 1 186 ? -1.957 2.964 11.076 1.00 70.69 186 LEU A N 1
ATOM 1519 C CA . LEU A 1 186 ? -2.609 4.283 11.001 1.00 70.69 186 LEU A CA 1
ATOM 1520 C C . LEU A 1 186 ? -4.021 4.229 10.407 1.00 70.69 186 LEU A C 1
ATOM 1522 O O . LEU A 1 186 ? -4.867 5.032 10.788 1.00 70.69 186 LEU A O 1
ATOM 1526 N N . ARG A 1 187 ? -4.302 3.249 9.536 1.00 70.69 187 ARG A N 1
ATOM 1527 C CA . ARG A 1 187 ? -5.627 3.065 8.919 1.00 70.69 187 ARG A CA 1
ATOM 1528 C C . ARG A 1 187 ? -6.702 2.572 9.895 1.00 70.69 187 ARG A C 1
ATOM 1530 O O . ARG A 1 187 ? -7.879 2.730 9.608 1.00 70.69 187 ARG A O 1
ATOM 1537 N N . VAL A 1 188 ? -6.316 1.981 11.028 1.00 78.06 188 VAL A N 1
ATOM 1538 C CA . VAL A 1 188 ? -7.244 1.326 11.972 1.00 78.06 188 VAL A CA 1
ATOM 1539 C C . VAL A 1 188 ? -7.277 2.033 13.330 1.00 78.06 188 VAL A C 1
ATOM 1541 O O . VAL A 1 188 ? -8.299 2.020 14.015 1.00 78.06 188 VAL A O 1
ATOM 1544 N N . VAL A 1 189 ? -6.186 2.702 13.717 1.00 79.50 189 VAL A N 1
ATOM 1545 C CA . VAL A 1 189 ? -6.043 3.361 15.028 1.00 79.50 189 VAL A CA 1
ATOM 1546 C C . VAL A 1 189 ? -7.161 4.367 15.304 1.00 79.50 189 VAL A C 1
ATOM 1548 O O . VAL A 1 189 ? -7.732 4.348 16.392 1.00 79.50 189 VAL A O 1
ATOM 1551 N N . LEU A 1 190 ? -7.519 5.204 14.325 1.00 78.38 190 LEU A N 1
ATOM 1552 C CA . LEU A 1 190 ? -8.600 6.181 14.486 1.00 78.38 190 LEU A CA 1
ATOM 1553 C C . LEU A 1 190 ? -9.939 5.499 14.797 1.00 78.38 190 LEU A C 1
ATOM 1555 O O . LEU A 1 190 ? -10.638 5.896 15.729 1.00 78.38 190 LEU A O 1
ATOM 1559 N N . SER A 1 191 ? -10.273 4.440 14.058 1.00 82.81 191 SER A N 1
ATOM 1560 C CA . SER A 1 191 ? -11.509 3.679 14.250 1.00 82.81 191 SER A CA 1
ATOM 1561 C C . SER A 1 191 ? -11.565 3.006 15.623 1.00 82.81 191 SER A C 1
ATOM 1563 O O . SER A 1 191 ? -12.634 2.959 16.227 1.00 82.81 191 SER A O 1
ATOM 1565 N N . LEU A 1 192 ? -10.430 2.535 16.151 1.00 86.31 192 LEU A N 1
ATOM 1566 C CA . LEU A 1 192 ? -10.353 1.933 17.488 1.00 86.31 192 LEU A CA 1
ATOM 1567 C C . LEU A 1 192 ? -10.556 2.961 18.607 1.00 86.31 192 LEU A C 1
ATOM 1569 O O . LEU A 1 192 ? -11.255 2.677 19.581 1.00 86.31 192 LEU A O 1
ATOM 1573 N N . TRP A 1 193 ? -9.982 4.160 18.470 1.00 85.50 193 TRP A N 1
ATOM 1574 C CA . TRP A 1 193 ? -10.190 5.240 19.438 1.00 85.50 193 TRP A CA 1
ATOM 1575 C C . TRP A 1 193 ? -11.613 5.786 19.387 1.00 85.50 193 TRP A C 1
ATOM 1577 O O . TRP A 1 193 ? -12.224 5.991 20.434 1.00 85.50 193 TRP A O 1
ATOM 1587 N N . LEU A 1 194 ? -12.177 5.952 18.188 1.00 82.12 194 LEU A N 1
ATOM 1588 C CA . LEU A 1 194 ? -13.575 6.338 18.020 1.00 82.12 194 LEU A CA 1
ATOM 1589 C C . LEU A 1 194 ? -14.516 5.288 18.619 1.00 82.12 194 LEU A C 1
ATOM 1591 O O . LEU A 1 194 ? -15.456 5.640 19.329 1.00 82.12 194 LEU A O 1
ATOM 1595 N N . ASN A 1 195 ? -14.237 4.002 18.384 1.00 84.88 195 ASN A N 1
ATOM 1596 C CA . ASN A 1 195 ? -14.981 2.911 18.998 1.00 84.88 195 ASN A CA 1
ATOM 1597 C C . ASN A 1 195 ? -14.950 3.037 20.524 1.00 84.88 195 ASN A C 1
ATOM 1599 O O . ASN A 1 195 ? -16.020 3.138 21.118 1.00 84.88 195 ASN A O 1
ATOM 1603 N N . LEU A 1 196 ? -13.759 3.156 21.126 1.00 88.62 196 LEU A N 1
ATOM 1604 C CA . LEU A 1 196 ? -13.596 3.344 22.568 1.00 88.62 196 LEU A CA 1
ATOM 1605 C C . LEU A 1 196 ? -14.392 4.553 23.082 1.00 88.62 196 LEU A C 1
ATOM 1607 O O . LEU A 1 196 ? -15.118 4.429 24.070 1.00 88.62 196 LEU A O 1
ATOM 1611 N N . ALA A 1 197 ? -14.294 5.704 22.411 1.00 85.31 197 ALA A N 1
ATOM 1612 C CA . ALA A 1 197 ? -14.990 6.931 22.790 1.00 85.31 197 ALA A CA 1
ATOM 1613 C C . ALA A 1 197 ? -16.516 6.733 22.803 1.00 85.31 197 ALA A C 1
ATOM 1615 O O . ALA A 1 197 ? -17.182 7.000 23.808 1.00 85.31 197 ALA A O 1
ATOM 1616 N N . CYS A 1 198 ? -17.070 6.212 21.706 1.00 79.88 198 CYS A N 1
ATOM 1617 C CA . CYS A 1 198 ? -18.504 6.008 21.548 1.00 79.88 198 CYS A CA 1
ATOM 1618 C C . CYS A 1 198 ? -19.032 4.941 22.513 1.00 79.88 198 CYS A C 1
ATOM 1620 O O . CYS A 1 198 ? -19.999 5.200 23.227 1.00 79.88 198 CYS A O 1
ATOM 1622 N N . THR A 1 199 ? -18.393 3.769 22.593 1.00 80.44 199 THR A N 1
ATOM 1623 C CA . THR A 1 199 ? -18.826 2.661 23.466 1.00 80.44 199 THR A CA 1
ATOM 1624 C C . THR A 1 199 ? -18.783 3.029 24.942 1.00 80.44 199 THR A C 1
ATOM 1626 O O . THR A 1 199 ? -19.651 2.608 25.706 1.00 80.44 199 THR A O 1
ATOM 1629 N N . SER A 1 200 ? -17.814 3.854 25.345 1.00 83.12 200 SER A N 1
ATOM 1630 C CA . SER A 1 200 ? -17.727 4.356 26.718 1.00 83.12 200 SER A CA 1
ATOM 1631 C C . SER A 1 200 ? -18.960 5.175 27.091 1.00 83.12 200 SER A C 1
ATOM 1633 O O . SER A 1 200 ? -19.553 4.944 28.141 1.00 83.12 200 SER A O 1
ATOM 1635 N N . LEU A 1 201 ? -19.425 6.052 26.196 1.00 75.31 201 LEU A N 1
ATOM 1636 C CA . LEU A 1 201 ? -20.620 6.874 26.419 1.00 75.31 201 LEU A CA 1
ATOM 1637 C C . LEU A 1 201 ? -21.921 6.061 26.520 1.00 75.31 201 LEU A C 1
ATOM 1639 O O . LEU A 1 201 ? -22.892 6.532 27.115 1.00 75.31 201 LEU A O 1
ATOM 1643 N N . PHE A 1 202 ? -21.948 4.828 26.007 1.00 72.12 202 PHE A N 1
ATOM 1644 C CA . PHE A 1 202 ? -23.093 3.932 26.176 1.00 72.12 202 PHE A CA 1
ATOM 1645 C C . PHE A 1 202 ? -23.187 3.329 27.581 1.00 72.12 202 PHE A C 1
ATOM 1647 O O . PHE A 1 202 ? -24.279 2.949 28.007 1.00 72.12 202 PHE A O 1
ATOM 1654 N N . VAL A 1 203 ? -22.091 3.263 28.339 1.00 71.44 203 VAL A N 1
ATOM 1655 C CA . VAL A 1 203 ? -22.085 2.666 29.681 1.00 71.44 203 VAL A CA 1
ATOM 1656 C C . VAL A 1 203 ? -23.058 3.384 30.631 1.00 71.44 203 VAL A C 1
ATOM 1658 O O . VAL A 1 203 ? -23.957 2.720 31.156 1.00 71.44 203 VAL A O 1
ATOM 1661 N N . PRO A 1 204 ? -23.020 4.724 30.784 1.00 63.72 204 PRO A N 1
ATOM 1662 C CA . PRO A 1 204 ? -24.022 5.462 31.557 1.00 63.72 204 PRO A CA 1
ATOM 1663 C C . PRO A 1 204 ? -25.484 5.194 31.148 1.00 63.72 204 PRO A C 1
ATOM 1665 O O . PRO A 1 204 ? -26.361 5.194 32.010 1.00 63.72 204 PRO A O 1
ATOM 1668 N N . LEU A 1 205 ? -25.761 4.915 29.866 1.00 61.03 205 LEU A N 1
ATOM 1669 C CA . LEU A 1 205 ? -27.118 4.675 29.343 1.00 61.03 205 LEU A CA 1
ATOM 1670 C C . LEU A 1 205 ? -27.731 3.342 29.785 1.00 61.03 205 LEU A C 1
ATOM 1672 O O . LEU A 1 205 ? -28.954 3.216 29.933 1.00 61.03 205 LEU A O 1
ATOM 1676 N N . PHE A 1 206 ? -26.891 2.326 29.979 1.00 59.84 206 PHE A N 1
ATOM 1677 C CA . PHE A 1 206 ? -27.327 1.030 30.496 1.00 59.84 206 PHE A CA 1
ATOM 1678 C C . PHE A 1 206 ? -27.443 1.032 32.022 1.00 59.84 206 PHE A C 1
ATOM 1680 O O . PHE A 1 206 ? -28.266 0.296 32.569 1.00 59.84 206 PHE A O 1
ATOM 1687 N N . LEU A 1 207 ? -26.663 1.885 32.688 1.00 57.44 207 LEU A N 1
ATOM 1688 C CA . LEU A 1 207 ? -26.569 1.981 34.143 1.00 57.44 207 LEU A CA 1
ATOM 1689 C C . LEU A 1 207 ? -27.669 2.817 34.804 1.00 57.44 207 LEU A C 1
ATOM 1691 O O . LEU A 1 207 ? -28.006 2.576 35.958 1.00 57.44 207 LEU A O 1
ATOM 1695 N N . THR A 1 208 ? -28.261 3.781 34.099 1.00 55.00 208 THR A N 1
ATOM 1696 C CA . THR A 1 208 ? -29.358 4.618 34.629 1.00 55.00 208 THR A CA 1
ATOM 1697 C C . THR A 1 208 ? -30.738 3.971 34.516 1.00 55.00 208 THR A C 1
ATOM 1699 O O . THR A 1 208 ? -31.747 4.590 34.864 1.00 55.00 208 THR A O 1
ATOM 1702 N N . ARG A 1 209 ? -30.820 2.719 34.048 1.00 53.41 209 ARG A N 1
ATOM 1703 C CA . ARG A 1 209 ? -32.079 1.996 33.830 1.00 53.41 209 ARG A CA 1
ATOM 1704 C C . ARG A 1 209 ? -32.625 1.396 35.132 1.00 53.41 209 ARG A C 1
ATOM 1706 O O . ARG A 1 209 ? -32.895 0.200 35.216 1.00 53.41 209 ARG A O 1
ATOM 1713 N N . ASP A 1 210 ? -32.784 2.245 36.139 1.00 52.91 210 ASP A N 1
ATOM 1714 C CA . ASP A 1 210 ? -33.409 1.889 37.406 1.00 52.91 210 ASP A CA 1
ATOM 1715 C C . ASP A 1 210 ? -34.912 1.658 37.179 1.00 52.91 210 ASP A C 1
ATOM 1717 O O . ASP A 1 210 ? -35.583 2.441 36.500 1.00 52.91 210 ASP A O 1
ATOM 1721 N N . LYS A 1 211 ? -35.457 0.558 37.708 1.00 51.22 211 LYS A N 1
ATOM 1722 C CA . LYS A 1 211 ? -36.837 0.104 37.419 1.00 51.22 211 LYS A CA 1
ATOM 1723 C C . LYS A 1 211 ? -37.931 1.040 37.962 1.00 51.22 211 LYS A C 1
ATOM 1725 O O . LYS A 1 211 ? -39.103 0.812 37.682 1.00 51.22 211 LYS A O 1
ATOM 1730 N N . THR A 1 212 ? -37.557 2.061 38.727 1.00 47.75 212 THR A N 1
ATOM 1731 C CA . THR A 1 212 ? -38.446 2.886 39.558 1.00 47.75 212 THR A CA 1
ATOM 1732 C C . THR A 1 212 ? -38.547 4.349 39.117 1.00 47.75 212 THR A C 1
ATOM 1734 O O . THR A 1 212 ? -39.389 5.072 39.643 1.00 47.75 212 THR A O 1
ATOM 1737 N N . LYS A 1 213 ? -37.748 4.813 38.143 1.00 47.69 213 LYS A N 1
ATOM 1738 C CA . LYS A 1 213 ? -37.823 6.198 37.639 1.00 47.69 213 LYS A CA 1
ATOM 1739 C C . LYS A 1 213 ? -38.663 6.308 36.366 1.00 47.69 213 LYS A C 1
ATOM 1741 O O . LYS A 1 213 ? -38.548 5.493 35.453 1.00 47.69 213 LYS A O 1
ATOM 1746 N N . ASN A 1 214 ? -39.492 7.354 36.327 1.00 49.25 214 ASN A N 1
ATOM 1747 C CA . ASN A 1 214 ? -40.398 7.726 35.239 1.00 49.25 214 ASN A CA 1
ATOM 1748 C C . ASN A 1 214 ? -39.804 7.437 33.848 1.00 49.25 214 ASN A C 1
ATOM 1750 O O . ASN A 1 214 ? -38.728 7.929 33.497 1.00 49.25 214 ASN A O 1
ATOM 1754 N N . ARG A 1 215 ? -40.541 6.664 33.039 1.00 53.09 215 ARG A N 1
ATOM 1755 C CA . ARG A 1 215 ? -40.162 6.212 31.684 1.00 53.09 215 ARG A CA 1
ATOM 1756 C C . ARG A 1 215 ? -39.722 7.369 30.768 1.00 53.09 215 ARG A C 1
ATOM 1758 O O . ARG A 1 215 ? -38.907 7.166 29.871 1.00 53.09 215 ARG A O 1
ATOM 1765 N N . THR A 1 216 ? -40.242 8.570 31.018 1.00 50.75 216 THR A N 1
ATOM 1766 C CA . THR A 1 216 ? -39.919 9.832 30.340 1.00 50.75 216 THR A CA 1
ATOM 1767 C C . THR A 1 216 ? -38.505 10.332 30.645 1.00 50.75 216 THR A C 1
ATOM 1769 O O . THR A 1 216 ? -37.763 10.593 29.706 1.00 50.75 216 THR A O 1
ATOM 1772 N N . GLY A 1 217 ? -38.072 10.369 31.910 1.00 53.88 217 GLY A N 1
ATOM 1773 C CA . GLY A 1 217 ? -36.731 10.846 32.288 1.00 53.88 217 GLY A CA 1
ATOM 1774 C C . GLY A 1 217 ? -35.594 9.978 31.735 1.00 53.88 217 GLY A C 1
ATOM 1775 O O . GLY A 1 217 ? -34.565 10.497 31.306 1.00 53.88 217 GLY A O 1
ATOM 1776 N N . TYR A 1 218 ? -35.808 8.660 31.658 1.00 53.91 218 TYR A N 1
ATOM 1777 C CA . TYR A 1 218 ? -34.865 7.727 31.031 1.00 53.91 218 TYR A CA 1
ATOM 1778 C C . TYR A 1 218 ? -34.760 7.933 29.515 1.00 53.91 218 TYR A C 1
ATOM 1780 O O . TYR A 1 218 ? -33.666 7.875 28.952 1.00 53.91 218 TYR A O 1
ATOM 1788 N N . ARG A 1 219 ? -35.894 8.196 28.848 1.00 56.91 219 ARG A N 1
ATOM 1789 C CA . ARG A 1 219 ? -35.928 8.489 27.410 1.00 56.91 219 ARG A CA 1
ATOM 1790 C C . ARG A 1 219 ? -35.156 9.774 27.115 1.00 56.91 219 ARG A C 1
ATOM 1792 O O . ARG A 1 219 ? -34.363 9.781 26.183 1.00 56.91 219 ARG A O 1
ATOM 1799 N N . THR A 1 220 ? -35.302 10.797 27.957 1.00 59.72 220 THR A N 1
ATOM 1800 C CA . THR A 1 220 ? -34.557 12.058 27.841 1.00 59.72 220 THR A CA 1
ATOM 1801 C C . THR A 1 220 ? -33.058 11.867 28.072 1.00 59.72 220 THR A C 1
ATOM 1803 O O . THR A 1 220 ? -32.277 12.321 27.253 1.00 59.72 220 THR A O 1
ATOM 1806 N N . GLN A 1 221 ? -32.625 11.138 29.108 1.00 59.16 221 GLN A N 1
ATOM 1807 C CA . GLN A 1 221 ? -31.193 10.852 29.326 1.00 59.16 221 GLN A CA 1
ATOM 1808 C C . GLN A 1 221 ? -30.579 10.001 28.207 1.00 59.16 221 GLN A C 1
ATOM 1810 O O . GLN A 1 221 ? -29.445 10.241 27.798 1.00 59.16 221 GLN A O 1
ATOM 1815 N N . SER A 1 222 ? -31.350 9.039 27.690 1.00 58.06 222 SER A N 1
ATOM 1816 C CA . SER A 1 222 ? -30.952 8.212 26.549 1.00 58.06 222 SER A CA 1
ATOM 1817 C C . SER A 1 222 ? -30.763 9.045 25.287 1.00 58.06 222 SER A C 1
ATOM 1819 O O . SER A 1 222 ? -29.736 8.941 24.624 1.00 58.06 222 SER A O 1
ATOM 1821 N N . LEU A 1 223 ? -31.727 9.922 25.001 1.00 63.28 223 LEU A N 1
ATOM 1822 C CA . LEU A 1 223 ? -31.654 10.873 23.897 1.00 63.28 223 LEU A CA 1
ATOM 1823 C C . LEU A 1 223 ? -30.509 11.869 24.078 1.00 63.28 223 LEU A C 1
ATOM 1825 O O . LEU A 1 223 ? -29.831 12.162 23.105 1.00 63.28 223 LEU A O 1
ATOM 1829 N N . VAL A 1 224 ? -30.251 12.342 25.300 1.00 68.75 224 VAL A N 1
ATOM 1830 C CA . VAL A 1 224 ? -29.148 13.265 25.592 1.00 68.75 224 VAL A CA 1
ATOM 1831 C C . VAL A 1 224 ? -27.800 12.600 25.366 1.00 68.75 224 VAL A C 1
ATOM 1833 O O . VAL A 1 224 ? -26.971 13.198 24.697 1.00 68.75 224 VAL A O 1
ATOM 1836 N N . ALA A 1 225 ? -27.546 11.383 25.855 1.00 63.03 225 ALA A N 1
ATOM 1837 C CA . ALA A 1 225 ? -26.232 10.782 25.617 1.00 63.03 225 ALA A CA 1
ATOM 1838 C C . ALA A 1 225 ? -26.051 10.362 24.154 1.00 63.03 225 ALA A C 1
ATOM 1840 O O . ALA A 1 225 ? -24.959 10.529 23.632 1.00 63.03 225 ALA A O 1
ATOM 1841 N N . VAL A 1 226 ? -27.108 9.902 23.469 1.00 68.25 226 VAL A N 1
ATOM 1842 C CA . VAL A 1 226 ? -27.051 9.685 22.014 1.00 68.25 226 VAL A CA 1
ATOM 1843 C C . VAL A 1 226 ? -26.764 11.001 21.294 1.00 68.25 226 VAL A C 1
ATOM 1845 O O . VAL A 1 226 ? -25.873 11.038 20.454 1.00 68.25 226 VAL A O 1
ATOM 1848 N N . ALA A 1 227 ? -27.442 12.093 21.654 1.00 72.38 227 ALA A N 1
ATOM 1849 C CA . ALA A 1 227 ? -27.179 13.415 21.095 1.00 72.38 227 ALA A CA 1
ATOM 1850 C C . ALA A 1 227 ? -25.747 13.879 21.388 1.00 72.38 227 ALA A C 1
ATOM 1852 O O . ALA A 1 227 ? -25.084 14.354 20.480 1.00 72.38 227 ALA A O 1
ATOM 1853 N N . VAL A 1 228 ? -25.226 13.682 22.601 1.00 74.88 228 VAL A N 1
ATOM 1854 C CA . VAL A 1 228 ? -23.834 14.000 22.956 1.00 74.88 228 VAL A CA 1
ATOM 1855 C C . VAL A 1 228 ? -22.858 13.131 22.169 1.00 74.88 228 VAL A C 1
ATOM 1857 O O . VAL A 1 228 ? -21.873 13.654 21.670 1.00 74.88 228 VAL A O 1
ATOM 1860 N N . SER A 1 229 ? -23.122 11.835 21.993 1.00 68.31 229 SER A N 1
ATOM 1861 C CA . SER A 1 229 ? -22.291 10.959 21.162 1.00 68.31 229 SER A CA 1
ATOM 1862 C C . SER A 1 229 ? -22.313 11.375 19.695 1.00 68.31 229 SER A C 1
ATOM 1864 O O . SER A 1 229 ? -21.263 11.375 19.064 1.00 68.31 229 SER A O 1
ATOM 1866 N N . VAL A 1 230 ? -23.472 11.764 19.159 1.00 75.31 230 VAL A N 1
ATOM 1867 C CA . VAL A 1 230 ? -23.612 12.263 17.782 1.00 75.31 230 VAL A CA 1
ATOM 1868 C C . VAL A 1 230 ? -22.918 13.614 17.622 1.00 75.31 230 VAL A C 1
ATOM 1870 O O . VAL A 1 230 ? -22.185 13.800 16.660 1.00 75.31 230 VAL A O 1
ATOM 1873 N N . LEU A 1 231 ? -23.079 14.534 18.575 1.00 79.06 231 LEU A N 1
ATOM 1874 C CA . LEU A 1 231 ? -22.394 15.828 18.583 1.00 79.06 231 LEU A CA 1
ATOM 1875 C C . LEU A 1 231 ? -20.882 15.654 18.721 1.00 79.06 231 LEU A C 1
ATOM 1877 O O . LEU A 1 231 ? -20.132 16.336 18.035 1.00 79.06 231 LEU A O 1
ATOM 1881 N N . MET A 1 232 ? -20.426 14.721 19.557 1.00 73.50 232 MET A N 1
ATOM 1882 C CA . MET A 1 232 ? -19.008 14.415 19.721 1.00 73.50 232 MET A CA 1
ATOM 1883 C C . MET A 1 232 ? -18.443 13.740 18.473 1.00 73.50 232 MET A C 1
ATOM 1885 O O . MET A 1 232 ? -17.360 14.109 18.042 1.00 73.50 232 MET A O 1
ATOM 1889 N N . ALA A 1 233 ? -19.182 12.824 17.843 1.00 72.38 233 ALA A N 1
ATOM 1890 C CA . ALA A 1 233 ? -18.806 12.247 16.556 1.00 72.38 233 ALA A CA 1
ATOM 1891 C C . ALA A 1 233 ? -18.762 13.315 15.450 1.00 72.38 233 ALA A C 1
ATOM 1893 O O . ALA A 1 233 ? -17.822 13.331 14.665 1.00 72.38 233 ALA A O 1
ATOM 1894 N N . GLY A 1 234 ? -19.725 14.242 15.421 1.00 79.50 234 GLY A N 1
ATOM 1895 C CA . GLY A 1 234 ? -19.749 15.377 14.497 1.00 79.50 234 GLY A CA 1
ATOM 1896 C C . GLY A 1 234 ? -18.606 16.364 14.738 1.00 79.50 234 GLY A C 1
ATOM 1897 O O . GLY A 1 234 ? -17.979 16.816 13.786 1.00 79.50 234 GLY A O 1
ATOM 1898 N N . PHE A 1 235 ? -18.274 16.646 16.000 1.00 80.44 235 PHE A N 1
ATOM 1899 C CA . PHE A 1 235 ? -17.121 17.463 16.378 1.00 80.44 235 PHE A CA 1
ATOM 1900 C C . PHE A 1 235 ? -15.804 16.775 16.016 1.00 80.44 235 PHE A C 1
ATOM 1902 O O . PHE A 1 235 ? -14.934 17.410 15.432 1.00 80.44 235 PHE A O 1
ATOM 1909 N N . MET A 1 236 ? -15.669 15.476 16.307 1.00 70.88 236 MET A N 1
ATOM 1910 C CA . MET A 1 236 ? -14.516 14.669 15.905 1.00 70.88 236 MET A CA 1
ATOM 1911 C C . MET A 1 236 ? -14.362 14.677 14.393 1.00 70.88 236 MET A C 1
ATOM 1913 O O . MET A 1 236 ? -13.275 14.957 13.913 1.00 70.88 236 MET A O 1
ATOM 1917 N N . LEU A 1 237 ? -15.447 14.463 13.650 1.00 73.81 237 LEU A N 1
ATOM 1918 C CA . LEU A 1 237 ? -15.444 14.548 12.197 1.00 73.81 237 LEU A CA 1
ATOM 1919 C C . LEU A 1 237 ? -15.019 15.943 11.724 1.00 73.81 237 LEU A C 1
ATOM 1921 O O . LEU A 1 237 ? -14.161 16.044 10.858 1.00 73.81 237 LEU A O 1
ATOM 1925 N N . GLY A 1 238 ? -15.555 17.012 12.317 1.00 77.44 238 GLY A N 1
ATOM 1926 C CA . GLY A 1 238 ? -15.172 18.390 12.006 1.00 77.44 238 GLY A CA 1
ATOM 1927 C C . GLY A 1 238 ? -13.692 18.674 12.275 1.00 77.44 238 GLY A C 1
ATOM 1928 O O . GLY A 1 238 ? -13.015 19.243 11.423 1.00 77.44 238 GLY A O 1
ATOM 1929 N N . ALA A 1 239 ? -13.165 18.224 13.414 1.00 74.94 239 ALA A N 1
ATOM 1930 C CA . ALA A 1 239 ? -11.754 18.349 13.767 1.00 74.94 239 ALA A CA 1
ATOM 1931 C C . ALA A 1 239 ? -10.857 17.496 12.855 1.00 74.94 239 ALA A C 1
ATOM 1933 O O . ALA A 1 239 ? -9.809 17.966 12.421 1.00 74.94 239 ALA A O 1
ATOM 1934 N N . SER A 1 240 ? -11.273 16.273 12.506 1.00 70.94 240 SER A N 1
ATOM 1935 C CA . SER A 1 240 ? -10.574 15.427 11.535 1.00 70.94 240 SER A CA 1
ATOM 1936 C C . SER A 1 240 ? -10.576 16.063 10.145 1.00 70.94 240 SER A C 1
ATOM 1938 O O . SER A 1 240 ? -9.542 16.053 9.489 1.00 70.94 240 SER A O 1
ATOM 1940 N N . ILE A 1 241 ? -11.688 16.669 9.710 1.00 74.62 241 ILE A N 1
ATOM 1941 C CA . ILE A 1 241 ? -11.762 17.429 8.454 1.00 74.62 241 ILE A CA 1
ATOM 1942 C C . ILE A 1 241 ? -10.806 18.620 8.517 1.00 74.62 241 ILE A C 1
ATOM 1944 O O . ILE A 1 241 ? -10.006 18.791 7.606 1.00 74.62 241 ILE A O 1
ATOM 1948 N N . GLN A 1 242 ? -10.826 19.414 9.592 1.00 75.19 242 GLN A N 1
ATOM 1949 C CA . GLN A 1 242 ? -9.912 20.549 9.755 1.00 75.19 242 GLN A CA 1
ATOM 1950 C C . GLN A 1 242 ? -8.440 20.123 9.778 1.00 75.19 242 GLN A C 1
ATOM 1952 O O . GLN A 1 242 ? -7.613 20.800 9.177 1.00 75.19 242 GLN A O 1
ATOM 1957 N N . GLY A 1 243 ? -8.118 18.994 10.411 1.00 70.88 243 GLY A N 1
ATOM 1958 C CA . GLY A 1 243 ? -6.779 18.403 10.386 1.00 70.88 243 GLY A CA 1
ATOM 1959 C C . GLY A 1 243 ? -6.391 17.844 9.014 1.00 70.88 243 GLY A C 1
ATOM 1960 O O . GLY A 1 243 ? -5.223 17.902 8.645 1.00 70.88 243 GLY A O 1
ATOM 1961 N N . ALA A 1 244 ? -7.363 17.360 8.239 1.00 71.31 244 ALA A N 1
ATOM 1962 C CA . ALA A 1 244 ? -7.155 16.873 6.880 1.00 71.31 244 ALA A CA 1
ATOM 1963 C C . ALA A 1 244 ? -7.067 18.006 5.847 1.00 71.31 244 ALA A C 1
ATOM 1965 O O . ALA A 1 244 ? -6.473 17.806 4.797 1.00 71.31 244 ALA A O 1
ATOM 1966 N N . LEU A 1 245 ? -7.622 19.197 6.107 1.00 77.50 245 LEU A N 1
ATOM 1967 C CA . LEU A 1 245 ? -7.608 20.317 5.156 1.00 77.50 245 LEU A CA 1
ATOM 1968 C C . LEU A 1 245 ? -6.189 20.737 4.724 1.00 77.50 245 LEU A C 1
ATOM 1970 O O . LEU A 1 245 ? -5.996 20.921 3.523 1.00 77.50 245 LEU A O 1
ATOM 1974 N N . PRO A 1 246 ? -5.193 20.889 5.621 1.00 79.75 246 PRO A N 1
ATOM 1975 C CA . PRO A 1 246 ? -3.807 21.122 5.218 1.00 79.75 246 PRO A CA 1
ATOM 1976 C C . PRO A 1 246 ? -3.260 20.006 4.327 1.00 79.75 246 PRO A C 1
ATOM 1978 O O . PRO A 1 246 ? -2.728 20.297 3.263 1.00 79.75 246 PRO A O 1
ATOM 1981 N N . GLU A 1 247 ? -3.462 18.739 4.700 1.00 77.19 247 GLU A N 1
ATOM 1982 C CA . GLU A 1 247 ? -3.020 17.595 3.889 1.00 77.19 247 GLU A CA 1
ATOM 1983 C C . GLU A 1 247 ? -3.695 17.586 2.510 1.00 77.19 247 GLU A C 1
ATOM 1985 O O . GLU A 1 247 ? -3.042 17.357 1.496 1.00 77.19 247 GLU A O 1
ATOM 1990 N N . LEU A 1 248 ? -4.994 17.883 2.448 1.00 77.50 248 LEU A N 1
ATOM 1991 C CA . LEU A 1 248 ? -5.742 18.000 1.199 1.00 77.50 248 LEU A CA 1
ATOM 1992 C C . LEU A 1 248 ? -5.208 19.138 0.329 1.00 77.50 248 LEU A C 1
ATOM 1994 O O . LEU A 1 248 ? -5.104 18.958 -0.881 1.00 77.50 248 LEU A O 1
ATOM 1998 N N . LYS A 1 249 ? -4.850 20.283 0.920 1.00 80.44 249 LYS A N 1
ATOM 1999 C CA . LYS A 1 249 ? -4.220 21.394 0.194 1.00 80.44 249 LYS A CA 1
ATOM 2000 C C . LYS A 1 249 ? -2.859 20.991 -0.366 1.00 80.44 249 LYS A C 1
ATOM 2002 O O . LYS A 1 249 ? -2.601 21.267 -1.532 1.00 80.44 249 LYS A O 1
ATOM 2007 N N . GLU A 1 250 ? -2.026 20.304 0.414 1.00 80.06 250 GLU A N 1
ATOM 2008 C CA . GLU A 1 250 ? -0.738 19.795 -0.076 1.00 80.06 250 GLU A CA 1
ATOM 2009 C C . GLU A 1 250 ? -0.933 18.771 -1.206 1.00 80.06 250 GLU A C 1
ATOM 2011 O O . GLU A 1 250 ? -0.339 18.901 -2.273 1.00 80.06 250 GLU A O 1
ATOM 2016 N N . ARG A 1 251 ? -1.866 17.821 -1.059 1.00 77.56 251 ARG A N 1
ATOM 2017 C CA . ARG A 1 251 ? -2.221 16.876 -2.137 1.00 77.56 251 ARG A CA 1
ATOM 2018 C C . ARG A 1 251 ? -2.765 17.579 -3.383 1.00 77.56 251 ARG A C 1
ATOM 2020 O O . ARG A 1 251 ? -2.515 17.132 -4.500 1.00 77.56 251 ARG A O 1
ATOM 2027 N N . GLN A 1 252 ? -3.517 18.668 -3.220 1.00 79.62 252 GLN A N 1
ATOM 2028 C CA . GLN A 1 252 ? -3.997 19.474 -4.343 1.00 79.62 252 GLN A CA 1
ATOM 2029 C C . GLN A 1 252 ? -2.853 20.172 -5.078 1.00 79.62 252 GLN A C 1
ATOM 2031 O O . GLN A 1 252 ? -2.884 20.178 -6.306 1.00 79.62 252 GLN A O 1
ATOM 2036 N N . LYS A 1 253 ? -1.843 20.701 -4.372 1.00 81.62 253 LYS A N 1
ATOM 2037 C CA . LYS A 1 253 ? -0.641 21.259 -5.015 1.00 81.62 253 LYS A CA 1
ATOM 2038 C C . LYS A 1 253 ? 0.058 20.200 -5.859 1.00 81.62 253 LYS A C 1
ATOM 2040 O O . LYS A 1 253 ? 0.215 20.408 -7.053 1.00 81.62 253 LYS A O 1
ATOM 2045 N N . VAL A 1 254 ? 0.316 19.020 -5.289 1.00 81.06 254 VAL A N 1
ATOM 2046 C CA . VAL A 1 254 ? 0.907 17.880 -6.015 1.00 81.06 254 VAL A CA 1
ATOM 2047 C C . VAL A 1 254 ? 0.085 17.510 -7.259 1.00 81.06 254 VAL A C 1
ATOM 2049 O O . VAL A 1 254 ? 0.638 17.299 -8.336 1.00 81.06 254 VAL A O 1
ATOM 2052 N N . ASN A 1 255 ? -1.248 17.483 -7.155 1.00 81.44 255 ASN A N 1
ATOM 2053 C CA . ASN A 1 255 ? -2.122 17.212 -8.301 1.00 81.44 255 ASN A CA 1
ATOM 2054 C C . ASN A 1 255 ? -2.061 18.314 -9.382 1.00 81.44 255 ASN A C 1
ATOM 2056 O O . ASN A 1 255 ? -2.214 18.009 -10.564 1.00 81.44 255 ASN A O 1
ATOM 2060 N N . VAL A 1 256 ? -1.878 19.585 -9.006 1.00 83.81 256 VAL A N 1
ATOM 2061 C CA . VAL A 1 256 ? -1.676 20.693 -9.959 1.00 83.81 256 VAL A CA 1
ATOM 2062 C C . VAL A 1 256 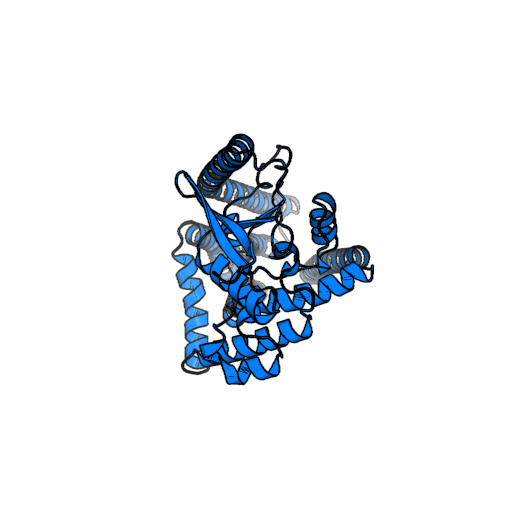? -0.320 20.561 -10.643 1.00 83.81 256 VAL A C 1
ATOM 2064 O O . VAL A 1 256 ? -0.244 20.683 -11.863 1.00 83.81 256 VAL A O 1
ATOM 2067 N N . THR A 1 257 ? 0.728 20.261 -9.881 1.00 86.44 257 THR A N 1
ATOM 2068 C CA . THR A 1 257 ? 2.080 19.997 -10.380 1.00 86.44 257 THR A CA 1
ATOM 2069 C C . THR A 1 257 ? 2.071 18.874 -11.416 1.00 86.44 257 THR A C 1
ATOM 2071 O O . THR A 1 257 ? 2.592 19.022 -12.516 1.00 86.44 257 THR A O 1
ATOM 2074 N N . TYR A 1 258 ? 1.342 17.798 -11.147 1.00 86.19 258 TYR A N 1
ATOM 2075 C CA . TYR A 1 258 ? 1.151 16.723 -12.113 1.00 86.19 258 TYR A CA 1
ATOM 2076 C C . TYR A 1 258 ? 0.402 17.120 -13.382 1.00 86.19 258 TYR A C 1
ATOM 2078 O O . TYR A 1 258 ? 0.765 16.699 -14.474 1.00 86.19 258 TYR A O 1
ATOM 2086 N N . LEU A 1 259 ? -0.639 17.945 -13.265 1.00 86.56 259 LEU A N 1
ATOM 2087 C CA . LEU A 1 259 ? -1.333 18.465 -14.442 1.00 86.56 259 LEU A CA 1
ATOM 2088 C C . LEU A 1 259 ? -0.409 19.327 -15.309 1.00 86.56 259 LEU A C 1
ATOM 2090 O O . LEU A 1 259 ? -0.500 19.272 -16.535 1.00 86.56 259 LEU A O 1
ATOM 2094 N N . LYS A 1 260 ? 0.498 20.097 -14.692 1.00 90.12 260 LYS A N 1
ATOM 2095 C CA . LYS A 1 260 ? 1.549 20.803 -15.433 1.00 90.12 260 LYS A CA 1
ATOM 2096 C C . LYS A 1 260 ? 2.472 19.809 -16.132 1.00 90.12 260 LYS A C 1
ATOM 2098 O O . LYS A 1 260 ? 2.765 20.026 -17.298 1.00 90.12 260 LYS A O 1
ATOM 2103 N N . PHE A 1 261 ? 2.872 18.730 -15.457 1.00 90.81 261 PHE A N 1
ATOM 2104 C CA . PHE A 1 261 ? 3.688 17.673 -16.054 1.00 90.81 261 PHE A CA 1
ATOM 2105 C C . PHE A 1 261 ? 3.009 17.038 -17.277 1.00 90.81 261 PHE A C 1
ATOM 2107 O O . PHE A 1 261 ? 3.626 16.988 -18.336 1.00 90.81 261 PHE A O 1
ATOM 2114 N N . LEU A 1 262 ? 1.731 16.652 -17.185 1.00 89.56 262 LEU A N 1
ATOM 2115 C CA . LEU A 1 262 ? 0.976 16.123 -18.332 1.00 89.56 262 LEU A CA 1
ATOM 2116 C C . LEU A 1 262 ? 0.919 17.119 -19.503 1.00 89.56 262 LEU A C 1
ATOM 2118 O O . LEU A 1 262 ? 1.141 16.740 -20.644 1.00 89.56 262 LEU A O 1
ATOM 2122 N N . ASN A 1 263 ? 0.698 18.408 -19.227 1.00 90.75 263 ASN A N 1
ATOM 2123 C CA . ASN A 1 263 ? 0.738 19.460 -20.252 1.00 90.75 263 ASN A CA 1
ATOM 2124 C C . ASN A 1 263 ? 2.156 19.651 -20.831 1.00 90.75 263 ASN A C 1
ATOM 2126 O O . ASN A 1 263 ? 2.334 19.974 -22.000 1.00 90.75 263 ASN A O 1
ATOM 2130 N N . THR A 1 264 ? 3.201 19.459 -20.024 1.00 93.19 264 THR A N 1
ATOM 2131 C CA . THR A 1 264 ? 4.581 19.486 -20.517 1.00 93.19 264 THR A CA 1
ATOM 2132 C C . THR A 1 264 ? 4.884 18.302 -21.434 1.00 93.19 264 THR A C 1
ATOM 2134 O O . THR A 1 264 ? 5.581 18.504 -22.422 1.00 93.19 264 THR A O 1
ATOM 2137 N N . LEU A 1 265 ? 4.352 17.110 -21.150 1.00 92.94 265 LEU A N 1
ATOM 2138 C CA . LEU A 1 265 ? 4.502 15.936 -22.016 1.00 92.94 265 LEU A CA 1
ATOM 2139 C C . LEU A 1 265 ? 3.895 16.168 -23.408 1.00 92.94 265 LEU A C 1
ATOM 2141 O O . LEU A 1 265 ? 4.580 15.921 -24.398 1.00 92.94 265 LEU A O 1
ATOM 2145 N N . ASP A 1 266 ? 2.686 16.729 -23.468 1.00 90.62 266 ASP A N 1
ATOM 2146 C CA . ASP A 1 266 ? 2.006 17.139 -24.712 1.00 90.62 266 ASP A CA 1
ATOM 2147 C C . ASP A 1 266 ? 2.863 18.142 -25.508 1.00 90.62 266 ASP A C 1
ATOM 2149 O O . ASP A 1 266 ? 3.235 17.916 -26.658 1.00 90.62 266 ASP A O 1
ATOM 2153 N N . LYS A 1 267 ? 3.376 19.188 -24.846 1.00 93.19 267 LYS A N 1
ATOM 2154 C CA . LYS A 1 267 ? 4.307 20.151 -25.475 1.00 93.19 267 LYS A CA 1
ATOM 2155 C C . LYS A 1 267 ? 5.628 19.543 -25.942 1.00 93.19 267 LYS A C 1
ATOM 2157 O O . LYS A 1 267 ? 6.286 20.114 -26.813 1.00 93.19 267 LYS A O 1
ATOM 2162 N N . TRP A 1 268 ? 6.070 18.459 -25.316 1.00 94.88 268 TRP A N 1
ATOM 2163 C CA . TRP A 1 268 ? 7.270 17.726 -25.709 1.00 94.88 268 TRP A CA 1
ATOM 2164 C C . TRP A 1 268 ? 7.004 16.712 -26.827 1.00 94.88 268 TRP A C 1
ATOM 2166 O O . TRP A 1 268 ? 7.969 16.138 -27.329 1.00 94.88 268 TRP A O 1
ATOM 2176 N N . GLY A 1 269 ? 5.746 16.546 -27.250 1.00 91.94 269 GLY A N 1
ATOM 2177 C CA . GLY A 1 269 ? 5.351 15.651 -28.333 1.00 91.94 269 GLY A CA 1
ATOM 2178 C C . GLY A 1 269 ? 5.320 14.181 -27.925 1.00 91.94 269 GLY A C 1
ATOM 2179 O O . GLY A 1 269 ? 5.611 13.326 -28.753 1.00 91.94 269 GLY A O 1
ATOM 2180 N N . TYR A 1 270 ? 5.008 13.882 -26.658 1.00 91.44 270 TYR A N 1
ATOM 2181 C CA . TYR A 1 270 ? 4.851 12.505 -26.169 1.00 91.44 270 TYR A CA 1
ATOM 2182 C C . TYR A 1 270 ? 3.435 11.933 -26.390 1.00 91.44 270 TYR A C 1
ATOM 2184 O O . TYR A 1 270 ? 3.138 10.860 -25.871 1.00 91.44 270 TYR A O 1
ATOM 2192 N N . ASP A 1 271 ? 2.564 12.614 -27.140 1.00 84.81 271 ASP A N 1
ATOM 2193 C CA . ASP A 1 271 ? 1.162 12.202 -27.341 1.00 84.81 271 ASP A CA 1
ATOM 2194 C C . ASP A 1 271 ? 1.024 10.879 -28.103 1.00 84.81 271 ASP A C 1
ATOM 2196 O O . ASP A 1 271 ? 0.100 10.108 -27.850 1.00 84.81 271 ASP A O 1
ATOM 2200 N N . ASP A 1 272 ? 1.986 10.590 -28.983 1.00 85.88 272 ASP A N 1
ATOM 2201 C CA . ASP A 1 272 ? 2.067 9.336 -29.737 1.00 85.88 272 ASP A CA 1
ATOM 2202 C C . ASP A 1 272 ? 2.866 8.248 -28.988 1.00 85.88 272 ASP A C 1
ATOM 2204 O O . ASP A 1 272 ? 3.024 7.132 -29.480 1.00 85.88 272 ASP A O 1
ATOM 2208 N N . ASN A 1 273 ? 3.411 8.548 -27.800 1.00 92.75 273 ASN A N 1
ATOM 2209 C CA . ASN A 1 273 ? 4.202 7.600 -27.017 1.00 92.75 273 ASN A CA 1
ATOM 2210 C C . ASN A 1 273 ? 3.368 6.867 -25.967 1.00 92.75 273 ASN A C 1
ATOM 2212 O O . ASN A 1 273 ? 2.472 7.415 -25.326 1.00 92.75 273 ASN A O 1
ATOM 2216 N N . ILE A 1 274 ? 3.765 5.626 -25.687 1.00 94.00 274 ILE A N 1
ATOM 2217 C CA . ILE A 1 274 ? 3.171 4.837 -24.612 1.00 94.00 274 ILE A CA 1
ATOM 2218 C C . ILE A 1 274 ? 3.948 5.109 -23.322 1.00 94.00 274 ILE A C 1
ATOM 2220 O O . ILE A 1 274 ? 5.061 4.617 -23.114 1.00 94.00 274 ILE A O 1
ATOM 2224 N N . LEU A 1 275 ? 3.365 5.923 -22.445 1.00 94.38 275 LEU A N 1
ATOM 2225 C CA . LEU A 1 275 ? 4.005 6.347 -21.204 1.00 94.38 275 LEU A CA 1
ATOM 2226 C C . LEU A 1 275 ? 3.686 5.381 -20.058 1.00 94.38 275 LEU A C 1
ATOM 2228 O O . LEU A 1 275 ? 2.562 5.326 -19.547 1.00 94.38 275 LEU A O 1
ATOM 2232 N N . VAL A 1 276 ? 4.704 4.649 -19.611 1.00 95.25 276 VAL A N 1
ATOM 2233 C CA . VAL A 1 276 ? 4.625 3.735 -18.468 1.00 95.25 276 VAL A CA 1
ATOM 2234 C C . VAL A 1 276 ? 5.381 4.313 -17.277 1.00 95.25 276 VAL A C 1
ATOM 2236 O O . VAL A 1 276 ? 6.358 5.034 -17.446 1.00 95.25 276 VAL A O 1
ATOM 2239 N N . HIS A 1 277 ? 4.962 4.011 -16.050 1.00 94.00 277 HIS A N 1
ATOM 2240 C CA . HIS A 1 277 ? 5.617 4.556 -14.861 1.00 94.00 277 HIS A CA 1
ATOM 2241 C C . HIS A 1 277 ? 5.736 3.555 -13.714 1.00 94.00 277 HIS A C 1
ATOM 2243 O O . HIS A 1 277 ? 4.848 2.723 -13.484 1.00 94.00 277 HIS A O 1
ATOM 2249 N N . THR A 1 278 ? 6.803 3.687 -12.921 1.00 93.69 278 THR A N 1
ATOM 2250 C CA . THR A 1 278 ? 6.907 2.949 -11.655 1.00 93.69 278 THR A CA 1
ATOM 2251 C C . THR A 1 278 ? 5.919 3.520 -10.631 1.00 93.69 278 THR A C 1
ATOM 2253 O O . THR A 1 278 ? 5.604 4.719 -10.658 1.00 93.69 278 THR A O 1
ATOM 2256 N N . PRO A 1 279 ? 5.408 2.717 -9.679 1.00 89.88 279 PRO A N 1
ATOM 2257 C CA . PRO A 1 279 ? 4.515 3.229 -8.638 1.00 89.88 279 PRO A CA 1
ATOM 2258 C C . PRO A 1 279 ? 5.106 4.379 -7.812 1.00 89.88 279 PRO A C 1
ATOM 2260 O O . PRO A 1 279 ? 4.355 5.173 -7.251 1.00 89.88 279 PRO A O 1
ATOM 2263 N N . ARG A 1 280 ? 6.438 4.483 -7.734 1.00 87.81 280 ARG A N 1
ATOM 2264 C CA . ARG A 1 280 ? 7.137 5.539 -6.990 1.00 87.81 280 ARG A CA 1
ATOM 2265 C C . ARG A 1 280 ? 7.140 6.881 -7.723 1.00 87.81 280 ARG A C 1
ATOM 2267 O O . ARG A 1 280 ? 7.006 7.901 -7.059 1.00 87.81 280 ARG A O 1
ATOM 2274 N N . ALA A 1 281 ? 7.225 6.876 -9.056 1.00 87.69 281 ALA A N 1
ATOM 2275 C CA . ALA A 1 281 ? 7.270 8.087 -9.885 1.00 87.69 281 ALA A CA 1
ATOM 2276 C C . ALA A 1 281 ? 6.034 8.982 -9.720 1.00 87.69 281 ALA A C 1
ATOM 2278 O O . ALA A 1 281 ? 6.128 10.201 -9.670 1.00 87.69 281 ALA A O 1
ATOM 2279 N N . VAL A 1 282 ? 4.863 8.357 -9.599 1.00 78.62 282 VAL A N 1
ATOM 2280 C CA . VAL A 1 282 ? 3.557 9.039 -9.617 1.00 78.62 282 VAL A CA 1
ATOM 2281 C C . VAL A 1 282 ? 2.771 8.747 -8.321 1.00 78.62 282 VAL A C 1
ATOM 2283 O O . VAL A 1 282 ? 1.614 9.125 -8.159 1.00 78.62 282 VAL A O 1
ATOM 2286 N N . GLY A 1 283 ? 3.403 8.079 -7.349 1.00 66.62 283 GLY A N 1
ATOM 2287 C CA . GLY A 1 283 ? 2.800 7.651 -6.080 1.00 66.62 283 GLY A CA 1
ATOM 2288 C C . GLY A 1 283 ? 2.225 8.757 -5.176 1.00 66.62 283 GLY A C 1
ATOM 2289 O O . GLY A 1 283 ? 1.240 8.486 -4.485 1.00 66.62 283 GLY A O 1
ATOM 2290 N N . PRO A 1 284 ? 2.763 9.995 -5.160 1.00 63.25 284 PRO A N 1
ATOM 2291 C CA . PRO A 1 284 ? 2.193 11.100 -4.378 1.00 63.25 284 PRO A CA 1
ATOM 2292 C C . PRO A 1 284 ? 0.834 11.602 -4.891 1.00 63.25 284 PRO A C 1
ATOM 2294 O O . PRO A 1 284 ? 0.126 12.332 -4.192 1.00 63.25 284 PRO A O 1
ATOM 2297 N N . ILE A 1 285 ? 0.455 11.227 -6.111 1.00 69.38 285 ILE A N 1
ATOM 2298 C CA . ILE A 1 285 ? -0.691 11.799 -6.809 1.00 69.38 285 ILE A CA 1
ATOM 2299 C C . ILE A 1 285 ? -1.948 11.067 -6.397 1.00 69.38 285 ILE A C 1
ATOM 2301 O O . ILE A 1 285 ? -2.018 9.838 -6.398 1.00 69.38 285 ILE A O 1
ATOM 2305 N N . THR A 1 286 ? -2.984 11.831 -6.065 1.00 63.88 286 THR A N 1
ATOM 2306 C CA . THR A 1 286 ? -4.291 11.250 -5.772 1.00 63.88 286 THR A CA 1
ATOM 2307 C C . THR A 1 286 ? -5.309 11.754 -6.788 1.00 63.88 286 THR A C 1
ATOM 2309 O O . THR A 1 286 ? -6.078 12.669 -6.474 1.00 63.88 286 THR A O 1
ATOM 2312 N N . PRO A 1 287 ? -5.334 11.172 -8.008 1.00 53.59 287 PRO A N 1
ATOM 2313 C CA . PRO A 1 287 ? -6.186 11.652 -9.096 1.00 53.59 287 PRO A CA 1
ATOM 2314 C C . PRO A 1 287 ? -7.684 11.606 -8.745 1.00 53.59 287 PRO A C 1
ATOM 2316 O O . PRO A 1 287 ? -8.469 12.372 -9.300 1.00 53.59 287 PRO A O 1
ATOM 2319 N N . GLY A 1 288 ? -8.061 10.762 -7.772 1.00 50.78 288 GLY A N 1
ATOM 2320 C CA . GLY A 1 288 ? -9.433 10.563 -7.297 1.00 50.78 288 GLY A CA 1
ATOM 2321 C C . GLY A 1 288 ? -9.811 11.202 -5.952 1.00 50.78 288 GLY A C 1
ATOM 2322 O O . GLY A 1 288 ? -10.978 11.116 -5.581 1.00 50.78 288 GLY A O 1
ATOM 2323 N N . ILE A 1 289 ? -8.906 11.863 -5.207 1.00 51.22 289 ILE A N 1
ATOM 2324 C CA . ILE A 1 289 ? -9.333 12.658 -4.030 1.00 51.22 289 ILE A CA 1
ATOM 2325 C C . ILE A 1 289 ? -9.689 14.059 -4.510 1.00 51.22 289 ILE A C 1
ATOM 2327 O O . ILE A 1 289 ? -8.998 15.046 -4.263 1.00 51.22 289 ILE A O 1
ATOM 2331 N N . ARG A 1 290 ? -10.798 14.130 -5.236 1.00 55.56 290 ARG A N 1
ATOM 2332 C CA . ARG A 1 290 ? -11.482 15.380 -5.521 1.00 55.56 290 ARG A CA 1
ATOM 2333 C C . ARG A 1 290 ? -12.951 15.154 -5.206 1.00 55.56 290 ARG A C 1
ATOM 2335 O O . ARG A 1 290 ? -13.708 14.670 -6.039 1.00 55.56 290 ARG A O 1
ATOM 2342 N N . PHE A 1 291 ? -13.346 15.433 -3.964 1.00 48.03 291 PHE A N 1
ATOM 2343 C CA . PHE A 1 291 ? -14.765 15.445 -3.617 1.00 48.03 291 PHE A CA 1
ATOM 2344 C C . PHE A 1 291 ? -15.494 16.349 -4.624 1.00 48.03 291 PHE A C 1
ATOM 2346 O O . PHE A 1 291 ? -15.113 17.507 -4.789 1.00 48.03 291 PHE A O 1
ATOM 2353 N N . PHE A 1 292 ? -16.508 15.804 -5.301 1.00 52.16 292 PHE A N 1
ATOM 2354 C CA . PHE A 1 292 ? -17.360 16.521 -6.260 1.00 52.16 292 PHE A CA 1
ATOM 2355 C C . PHE A 1 292 ? -16.695 16.988 -7.571 1.00 52.16 292 PHE A C 1
ATOM 2357 O O . PHE A 1 292 ? -17.234 17.880 -8.222 1.00 52.16 292 PHE A O 1
ATOM 2364 N N . GLN A 1 293 ? -15.570 16.400 -7.997 1.00 54.47 293 GLN A N 1
ATOM 2365 C CA . GLN A 1 293 ? -15.021 16.631 -9.345 1.00 54.47 293 GLN A CA 1
ATOM 2366 C C . GLN A 1 293 ? -14.941 15.324 -10.142 1.00 54.47 293 GLN A C 1
ATOM 2368 O O . GLN A 1 293 ? -14.810 14.257 -9.534 1.00 54.47 293 GLN A O 1
ATOM 2373 N N . PRO A 1 294 ? -15.004 15.388 -11.486 1.00 56.75 294 PRO A N 1
ATOM 2374 C CA . PRO A 1 294 ? -14.710 14.228 -12.314 1.00 56.75 294 PRO A CA 1
ATOM 2375 C C . PRO A 1 294 ? -13.289 13.714 -12.020 1.00 56.75 294 PRO A C 1
ATOM 2377 O O . PRO A 1 294 ? -12.395 14.518 -11.721 1.00 56.75 294 PRO A O 1
ATOM 2380 N N . PRO A 1 295 ? -13.076 12.387 -12.053 1.00 60.72 295 PRO A N 1
ATOM 2381 C CA . PRO A 1 295 ? -11.752 11.812 -11.867 1.00 60.72 295 PRO A CA 1
ATOM 2382 C C . PRO A 1 295 ? -10.797 12.354 -12.932 1.00 60.72 295 PRO A C 1
ATOM 2384 O O . PRO A 1 295 ? -11.180 12.537 -14.085 1.00 60.72 295 PRO A O 1
ATOM 2387 N N . LEU A 1 296 ? -9.548 12.601 -12.541 1.00 62.81 296 LEU A N 1
ATOM 2388 C CA . LEU A 1 296 ? -8.485 12.820 -13.515 1.00 62.81 296 LEU A CA 1
ATOM 2389 C C . LEU A 1 296 ? -8.299 11.535 -14.321 1.00 62.81 296 LEU A C 1
ATOM 2391 O O . LEU A 1 296 ? -7.974 10.494 -13.740 1.00 62.81 296 LEU A O 1
ATOM 2395 N N . GLU A 1 297 ? -8.477 11.613 -15.636 1.00 63.56 297 GLU A N 1
ATOM 2396 C CA . GLU A 1 297 ? -7.966 10.576 -16.524 1.00 63.56 297 GLU A CA 1
ATOM 2397 C C . GLU A 1 297 ? -6.445 10.545 -16.371 1.00 63.56 297 GLU A C 1
ATOM 2399 O O . GLU A 1 297 ? -5.772 11.571 -16.463 1.00 63.56 297 GLU A O 1
ATOM 2404 N N . ASN A 1 298 ? -5.916 9.373 -16.025 1.00 69.94 298 ASN A N 1
ATOM 2405 C CA . ASN A 1 298 ? -4.483 9.153 -15.953 1.00 69.94 298 ASN A CA 1
ATOM 2406 C C . ASN A 1 298 ? -4.074 8.468 -17.263 1.00 69.94 298 ASN A C 1
ATOM 2408 O O . ASN A 1 298 ? -4.339 7.269 -17.394 1.00 69.94 298 ASN A O 1
ATOM 2412 N N . PRO A 1 299 ? -3.466 9.198 -18.217 1.00 77.00 299 PRO A N 1
ATOM 2413 C CA . PRO A 1 299 ? -3.010 8.605 -19.470 1.00 77.00 299 PRO A CA 1
ATOM 2414 C C . PRO A 1 299 ? -1.808 7.674 -19.256 1.00 77.00 299 PRO A C 1
ATOM 2416 O O . PRO A 1 299 ? -1.465 6.897 -20.138 1.00 77.00 299 PRO A O 1
ATOM 2419 N N . LEU A 1 300 ? -1.168 7.733 -18.083 1.00 88.00 300 LEU A N 1
ATOM 2420 C CA . LEU A 1 300 ? 0.012 6.945 -17.772 1.00 88.00 300 LEU A CA 1
ATOM 2421 C C . LEU A 1 300 ? -0.376 5.546 -17.287 1.00 88.00 300 LEU A C 1
ATOM 2423 O O . LEU A 1 300 ? -1.284 5.355 -16.466 1.00 88.00 300 LEU A O 1
ATOM 2427 N N . ILE A 1 301 ? 0.388 4.559 -17.738 1.00 90.75 301 ILE A N 1
ATOM 2428 C CA . ILE A 1 301 ? 0.211 3.160 -17.368 1.00 90.75 301 ILE A CA 1
ATOM 2429 C C . ILE A 1 301 ? 1.101 2.841 -16.166 1.00 90.75 301 ILE A C 1
ATOM 2431 O O . ILE A 1 301 ? 2.320 2.991 -16.210 1.00 90.75 301 ILE A O 1
ATOM 2435 N N . THR A 1 302 ? 0.507 2.368 -15.071 1.00 90.38 302 THR A N 1
ATOM 2436 C CA . THR A 1 302 ? 1.280 1.952 -13.895 1.00 90.38 302 THR A CA 1
ATOM 2437 C C . THR A 1 302 ? 1.858 0.553 -14.104 1.00 90.38 302 THR A C 1
ATOM 2439 O O . THR A 1 302 ? 1.116 -0.406 -14.334 1.00 90.38 302 THR A O 1
ATOM 2442 N N . LEU A 1 303 ? 3.172 0.407 -13.925 1.00 93.88 303 LEU A N 1
ATOM 2443 C CA . LEU A 1 303 ? 3.886 -0.870 -14.053 1.00 93.88 303 LEU A CA 1
ATOM 2444 C C . LEU A 1 303 ? 3.683 -1.826 -12.868 1.00 93.88 303 LEU A C 1
ATOM 2446 O O . LEU A 1 303 ? 4.308 -2.876 -12.807 1.00 93.88 303 LEU A O 1
ATOM 2450 N N . GLY A 1 304 ? 2.812 -1.505 -11.913 1.00 91.00 304 GLY A N 1
ATOM 2451 C CA . GLY A 1 304 ? 2.513 -2.409 -10.811 1.00 91.00 304 GLY A CA 1
ATOM 2452 C C . GLY A 1 304 ? 1.555 -1.836 -9.771 1.00 91.00 304 GLY A C 1
ATOM 2453 O O . GLY A 1 304 ? 0.483 -1.323 -10.099 1.00 91.00 304 GLY A O 1
ATOM 2454 N N . ALA A 1 305 ? 1.956 -1.906 -8.500 1.00 86.69 305 ALA A N 1
ATOM 2455 C CA . ALA A 1 305 ? 1.139 -1.590 -7.328 1.00 86.69 305 ALA A CA 1
ATOM 2456 C C . ALA A 1 305 ? -0.001 -2.599 -7.051 1.00 86.69 305 ALA A C 1
ATOM 2458 O O . ALA A 1 305 ? 0.033 -3.763 -7.447 1.00 86.69 305 ALA A O 1
ATOM 2459 N N . TRP A 1 306 ? -1.024 -2.167 -6.311 1.00 85.38 306 TRP A N 1
ATOM 2460 C CA . TRP A 1 306 ? -2.097 -3.034 -5.813 1.00 85.38 306 TRP A CA 1
ATOM 2461 C C . TRP A 1 306 ? -3.037 -3.574 -6.901 1.00 85.38 306 TRP A C 1
ATOM 2463 O O . TRP A 1 306 ? -3.777 -4.501 -6.611 1.00 85.38 306 TRP A O 1
ATOM 2473 N N . ARG A 1 307 ? -3.018 -3.023 -8.126 1.00 87.31 307 ARG A N 1
ATOM 2474 C CA . ARG A 1 307 ? -3.850 -3.484 -9.258 1.00 87.31 307 ARG A CA 1
ATOM 2475 C C . ARG A 1 307 ? -3.129 -4.455 -10.196 1.00 87.31 307 ARG A C 1
ATOM 2477 O O . ARG A 1 307 ? -3.696 -4.799 -11.232 1.00 87.31 307 ARG A O 1
ATOM 2484 N N . SER A 1 308 ? -1.900 -4.858 -9.873 1.00 91.19 308 SER A N 1
ATOM 2485 C CA . SER A 1 308 ? -1.085 -5.686 -10.768 1.00 91.19 308 SER A CA 1
ATOM 2486 C C . SER A 1 308 ? -1.810 -6.977 -11.153 1.00 91.19 308 SER A C 1
ATOM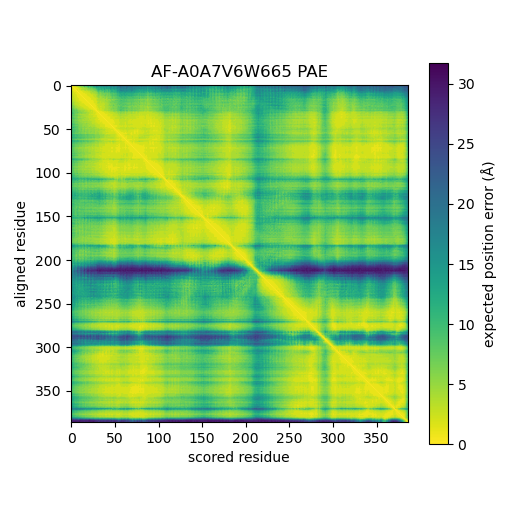 2488 O O . SER A 1 308 ? -2.445 -7.596 -10.298 1.00 91.19 308 SER A O 1
ATOM 2490 N N . HIS A 1 309 ? -1.767 -7.331 -12.439 1.00 89.56 309 HIS A N 1
ATOM 2491 C CA . HIS A 1 309 ? -2.477 -8.475 -13.039 1.00 89.56 309 HIS A CA 1
ATOM 2492 C C . HIS A 1 309 ? -4.009 -8.514 -12.837 1.00 89.56 309 HIS A C 1
ATOM 2494 O O . HIS A 1 309 ? -4.644 -9.538 -13.092 1.00 89.56 309 HIS A O 1
ATOM 2500 N N . SER A 1 310 ? -4.642 -7.421 -12.394 1.00 91.81 310 SER A N 1
ATOM 2501 C CA . SER A 1 310 ? -6.108 -7.357 -12.305 1.00 91.81 310 SER A CA 1
ATOM 2502 C C . SER A 1 310 ? -6.757 -7.228 -13.690 1.00 91.81 310 SER A C 1
ATOM 2504 O O . SER A 1 310 ? -6.150 -6.641 -14.592 1.00 91.81 310 SER A O 1
ATOM 2506 N N . PRO A 1 311 ? -8.026 -7.652 -13.854 1.00 91.31 311 PRO A N 1
ATOM 2507 C CA . PRO A 1 311 ? -8.783 -7.393 -15.082 1.00 91.31 311 PRO A CA 1
ATOM 2508 C C . PRO A 1 311 ? -8.818 -5.904 -15.469 1.00 91.31 311 PRO A C 1
ATOM 2510 O O . PRO A 1 311 ? -8.709 -5.563 -16.641 1.00 91.31 311 PRO A O 1
ATOM 2513 N N . LEU A 1 312 ? -8.870 -5.000 -14.482 1.00 88.56 312 LEU A N 1
ATOM 2514 C CA . LEU A 1 312 ? -8.839 -3.550 -14.711 1.00 88.56 312 LEU A CA 1
ATOM 2515 C C . LEU A 1 312 ? -7.473 -3.041 -15.191 1.00 88.56 312 LEU A C 1
ATOM 2517 O O . LEU A 1 312 ? -7.410 -2.093 -15.969 1.00 88.56 312 LEU A O 1
ATOM 2521 N N . ALA A 1 313 ? -6.374 -3.632 -14.714 1.00 89.31 313 ALA A N 1
ATOM 2522 C CA . ALA A 1 313 ? -5.046 -3.299 -15.219 1.00 89.31 313 ALA A CA 1
ATOM 2523 C C . ALA A 1 313 ? -4.884 -3.777 -16.665 1.00 89.31 313 ALA A C 1
ATOM 2525 O O . ALA A 1 313 ? -4.370 -3.024 -17.486 1.00 89.31 313 ALA A O 1
ATOM 2526 N N . ARG A 1 314 ? -5.401 -4.968 -16.993 1.00 91.56 314 ARG A N 1
ATOM 2527 C CA . ARG A 1 314 ? -5.430 -5.478 -18.369 1.00 91.56 314 ARG A CA 1
ATOM 2528 C C . ARG A 1 314 ? -6.211 -4.546 -19.297 1.00 91.56 314 ARG A C 1
ATOM 2530 O O . ARG A 1 314 ? -5.693 -4.171 -20.340 1.00 91.56 314 ARG A O 1
ATOM 2537 N N . GLU A 1 315 ? -7.401 -4.104 -18.887 1.00 90.06 315 GLU A N 1
ATOM 2538 C CA . GLU A 1 315 ? -8.195 -3.130 -19.652 1.00 90.06 315 GLU A CA 1
ATOM 2539 C C . GLU A 1 315 ? -7.435 -1.807 -19.861 1.00 90.06 315 GLU A C 1
ATOM 2541 O O . GLU A 1 315 ? -7.483 -1.226 -20.944 1.00 90.06 315 GLU A O 1
ATOM 2546 N N . GLN A 1 316 ? -6.710 -1.329 -18.842 1.00 87.75 316 GLN A N 1
ATOM 2547 C CA . GLN A 1 316 ? -5.901 -0.113 -18.953 1.00 87.75 316 GLN A CA 1
ATOM 2548 C C . GLN A 1 316 ? -4.757 -0.274 -19.964 1.00 87.75 316 GLN A C 1
ATOM 2550 O O . GLN A 1 316 ? -4.555 0.621 -20.776 1.00 87.75 316 GLN A O 1
ATOM 2555 N N . TRP A 1 317 ? -4.030 -1.394 -19.930 1.00 92.06 317 TRP A N 1
ATOM 2556 C CA . TRP A 1 317 ? -2.929 -1.665 -20.862 1.00 92.06 317 TRP A CA 1
ATOM 2557 C C . TRP A 1 317 ? -3.436 -1.810 -22.303 1.00 92.06 317 TRP A C 1
ATOM 2559 O O . TRP A 1 317 ? -2.891 -1.182 -23.210 1.00 92.06 317 TRP A O 1
ATOM 2569 N N . GLN A 1 318 ? -4.547 -2.529 -22.495 1.00 92.44 318 GLN A N 1
ATOM 2570 C CA . GLN A 1 318 ? -5.160 -2.738 -23.811 1.00 92.44 318 GLN A CA 1
ATOM 2571 C C . GLN A 1 318 ? -5.618 -1.433 -24.469 1.00 92.44 318 GLN A C 1
ATOM 2573 O O . GLN A 1 318 ? -5.464 -1.268 -25.677 1.00 92.44 318 GLN A O 1
ATOM 2578 N N . LYS A 1 319 ? -6.140 -0.474 -23.689 1.00 89.75 319 LYS A N 1
ATOM 2579 C CA . LYS A 1 319 ? -6.511 0.861 -24.200 1.00 89.75 319 LYS A CA 1
ATOM 2580 C C . LYS A 1 319 ? -5.327 1.638 -24.774 1.00 89.75 319 LYS A C 1
ATOM 2582 O O . LYS A 1 319 ? -5.539 2.508 -25.610 1.00 89.75 319 LYS A O 1
ATOM 2587 N N . SER A 1 320 ? -4.113 1.316 -24.343 1.00 87.94 320 SER A N 1
ATOM 2588 C CA . SER A 1 320 ? -2.870 1.917 -24.821 1.00 87.94 320 SER A CA 1
ATOM 2589 C C . SER A 1 320 ? -2.127 1.036 -25.831 1.00 87.94 320 SER A C 1
ATOM 2591 O O . SER A 1 320 ? -0.971 1.308 -26.130 1.00 87.94 320 SER A O 1
ATOM 2593 N N . GLY A 1 321 ? -2.766 -0.025 -26.339 1.00 91.12 321 GLY A N 1
ATOM 2594 C CA . GLY A 1 321 ? -2.171 -0.924 -27.328 1.00 91.12 321 GLY A CA 1
ATOM 2595 C C . GLY A 1 321 ? -1.145 -1.915 -26.771 1.00 91.12 321 GLY A C 1
ATOM 2596 O O . GLY A 1 321 ? -0.427 -2.518 -27.560 1.00 91.12 321 GLY A O 1
ATOM 2597 N N . LEU A 1 322 ? -1.073 -2.098 -25.448 1.00 93.31 322 LEU A N 1
ATOM 2598 C CA . LEU A 1 322 ? -0.194 -3.077 -24.801 1.00 93.31 322 LEU A CA 1
ATOM 2599 C C . LEU A 1 322 ? -0.974 -4.294 -24.294 1.00 93.31 322 LEU A C 1
ATOM 2601 O O . LEU A 1 322 ? -2.140 -4.178 -23.902 1.00 93.31 322 LEU A O 1
ATOM 2605 N N . ASP A 1 323 ? -0.300 -5.440 -24.191 1.00 93.31 323 ASP A N 1
ATOM 2606 C CA . ASP A 1 323 ? -0.792 -6.585 -23.422 1.00 93.31 323 ASP A CA 1
ATOM 2607 C C . ASP A 1 323 ? -0.018 -6.719 -22.105 1.00 93.31 323 ASP A C 1
ATOM 2609 O O . ASP A 1 323 ? 1.209 -6.711 -22.063 1.00 93.31 323 ASP A O 1
ATOM 2613 N N . ILE A 1 324 ? -0.745 -6.868 -20.998 1.00 91.06 324 ILE A N 1
ATOM 2614 C CA . ILE A 1 324 ? -0.150 -7.045 -19.670 1.00 91.06 324 ILE A CA 1
ATOM 2615 C C . ILE A 1 324 ? 0.670 -8.335 -19.560 1.00 91.06 324 ILE A C 1
ATOM 2617 O O . ILE A 1 324 ? 1.547 -8.415 -18.703 1.00 91.06 324 ILE A O 1
ATOM 2621 N N . SER A 1 325 ? 0.410 -9.337 -20.409 1.00 92.62 325 SER A N 1
ATOM 2622 C CA . SER A 1 325 ? 1.231 -10.552 -20.461 1.00 92.62 325 SER A CA 1
ATOM 2623 C C . SER A 1 325 ? 2.596 -10.343 -21.117 1.00 92.62 325 SER A C 1
ATOM 2625 O O . SER A 1 325 ? 3.467 -11.184 -20.936 1.00 92.62 325 SER A O 1
ATOM 2627 N N . GLU A 1 326 ? 2.810 -9.252 -21.862 1.00 94.62 326 GLU A N 1
ATOM 2628 C CA . GLU A 1 326 ? 4.136 -8.933 -22.415 1.00 94.62 326 GLU A CA 1
ATOM 2629 C C . GLU A 1 326 ? 5.120 -8.539 -21.309 1.00 94.62 326 GLU A C 1
ATOM 2631 O O . GLU A 1 326 ? 6.324 -8.753 -21.434 1.00 94.62 326 GLU A O 1
ATOM 2636 N N . GLY A 1 327 ? 4.623 -7.979 -20.204 1.00 95.38 327 GLY A N 1
ATOM 2637 C CA . GLY A 1 327 ? 5.435 -7.636 -19.047 1.00 95.38 327 GLY A CA 1
ATOM 2638 C C . GLY A 1 327 ? 6.622 -6.740 -19.387 1.00 95.38 327 GLY A C 1
ATOM 2639 O O . GLY A 1 327 ? 6.438 -5.610 -19.832 1.00 95.38 327 GLY A O 1
ATOM 2640 N N . TYR A 1 328 ? 7.850 -7.215 -19.167 1.00 96.44 328 TYR A N 1
ATOM 2641 C CA . TYR A 1 328 ? 9.061 -6.469 -19.522 1.00 96.44 328 TYR A CA 1
ATOM 2642 C C . TYR A 1 328 ? 9.291 -6.348 -21.038 1.00 96.44 328 TYR A C 1
ATOM 2644 O O . TYR A 1 328 ? 9.980 -5.420 -21.466 1.00 96.44 328 TYR A O 1
ATOM 2652 N N . HIS A 1 329 ? 8.699 -7.218 -21.867 1.00 96.56 329 HIS A N 1
ATOM 2653 C CA . HIS A 1 329 ? 8.870 -7.171 -23.323 1.00 96.56 329 HIS A CA 1
ATOM 2654 C C . HIS A 1 329 ? 8.302 -5.902 -23.962 1.00 96.56 329 HIS A C 1
ATOM 2656 O O . HIS A 1 329 ? 8.731 -5.548 -25.059 1.00 96.56 329 HIS A O 1
ATOM 2662 N N . ILE A 1 330 ? 7.426 -5.161 -23.272 1.00 96.56 330 ILE A N 1
ATOM 2663 C CA . ILE A 1 330 ? 6.907 -3.874 -23.760 1.00 96.56 330 ILE A CA 1
ATOM 2664 C C . ILE A 1 330 ? 8.028 -2.890 -24.113 1.00 96.56 330 ILE A C 1
ATOM 2666 O O . ILE A 1 330 ? 7.865 -2.061 -25.001 1.00 96.56 330 ILE A O 1
ATOM 2670 N N . PHE A 1 331 ? 9.192 -2.985 -23.460 1.00 97.00 331 PHE A N 1
ATOM 2671 C CA . PHE A 1 331 ? 10.323 -2.097 -23.729 1.00 97.00 331 PHE A CA 1
ATOM 2672 C C . PHE A 1 331 ? 11.029 -2.382 -25.060 1.00 97.00 331 PHE A C 1
ATOM 2674 O O . PHE A 1 331 ? 11.820 -1.553 -25.504 1.00 97.00 331 PHE A O 1
ATOM 2681 N N . ALA A 1 332 ? 10.725 -3.501 -25.727 1.00 94.38 332 ALA A N 1
ATOM 2682 C CA . ALA A 1 332 ? 11.143 -3.734 -27.108 1.00 94.38 332 ALA A CA 1
ATOM 2683 C C . ALA A 1 332 ? 10.405 -2.819 -28.103 1.00 94.38 332 ALA A C 1
ATOM 2685 O O . ALA A 1 332 ? 10.897 -2.599 -29.211 1.00 94.38 332 ALA A O 1
ATOM 2686 N N . ASN A 1 333 ? 9.248 -2.262 -27.719 1.00 94.69 333 ASN A N 1
ATOM 2687 C CA . ASN A 1 333 ? 8.554 -1.263 -28.518 1.00 94.69 333 ASN A CA 1
ATOM 2688 C C . ASN A 1 333 ? 9.268 0.105 -28.391 1.00 94.69 333 ASN A C 1
ATOM 2690 O O . ASN A 1 333 ? 9.306 0.678 -27.296 1.00 94.69 333 ASN A O 1
ATOM 2694 N N . PRO A 1 334 ? 9.785 0.686 -29.496 1.00 92.19 334 PRO A N 1
ATOM 2695 C CA . PRO A 1 334 ? 10.483 1.973 -29.479 1.00 92.19 334 PRO A CA 1
ATOM 2696 C C . PRO A 1 334 ? 9.590 3.172 -29.123 1.00 92.19 334 PRO A C 1
ATOM 2698 O O . PRO A 1 334 ? 10.113 4.274 -28.932 1.00 92.19 334 PRO A O 1
ATOM 2701 N N . GLU A 1 335 ? 8.272 3.001 -29.027 1.00 94.12 335 GLU A N 1
ATOM 2702 C CA . GLU A 1 335 ? 7.311 4.028 -28.606 1.00 94.12 335 GLU A CA 1
ATOM 2703 C C . GLU A 1 335 ? 7.129 4.081 -27.084 1.00 94.12 335 GLU A C 1
ATOM 2705 O O . GLU A 1 335 ? 6.661 5.099 -26.568 1.00 94.12 335 GLU A O 1
ATOM 2710 N N . VAL A 1 336 ? 7.531 3.034 -26.354 1.00 96.38 336 VAL A N 1
ATOM 2711 C CA . VAL A 1 336 ? 7.377 2.959 -24.897 1.00 96.38 336 VAL A CA 1
ATOM 2712 C C . VAL A 1 336 ? 8.415 3.835 -24.196 1.00 96.38 336 VAL A C 1
ATOM 2714 O O . VAL A 1 336 ? 9.606 3.834 -24.529 1.00 96.38 336 VAL A O 1
ATOM 2717 N N . ARG A 1 337 ? 7.970 4.603 -23.199 1.00 96.81 337 ARG A N 1
ATOM 2718 C CA . ARG A 1 337 ? 8.830 5.435 -22.349 1.00 96.81 337 ARG A CA 1
ATOM 2719 C C . ARG A 1 337 ? 8.574 5.151 -20.887 1.00 96.81 337 ARG A C 1
ATOM 2721 O O . ARG A 1 337 ? 7.430 5.156 -20.440 1.00 96.81 337 ARG A O 1
ATOM 2728 N N . LEU A 1 338 ? 9.654 4.950 -20.141 1.00 97.50 338 LEU A N 1
ATOM 2729 C CA . LEU A 1 338 ? 9.609 4.784 -18.698 1.00 97.50 338 LEU A CA 1
ATOM 2730 C C . LEU A 1 338 ? 9.703 6.144 -18.012 1.00 97.50 338 LEU A C 1
ATOM 2732 O O . LEU A 1 338 ? 10.673 6.869 -18.201 1.00 97.50 338 LEU A O 1
ATOM 2736 N N . ILE A 1 339 ? 8.738 6.432 -17.148 1.00 96.31 339 ILE A N 1
ATOM 2737 C CA . ILE A 1 339 ? 8.768 7.537 -16.196 1.00 96.31 339 ILE A CA 1
ATOM 2738 C C . ILE A 1 339 ? 9.156 6.970 -14.827 1.00 96.31 339 ILE A C 1
ATOM 2740 O O . ILE A 1 339 ? 8.442 6.137 -14.255 1.00 96.31 339 ILE A O 1
ATOM 2744 N N . ALA A 1 340 ? 10.278 7.435 -14.288 1.00 95.62 340 ALA A N 1
ATOM 2745 C CA . ALA A 1 340 ? 10.817 6.984 -13.009 1.00 95.62 340 ALA A CA 1
ATOM 2746 C C . ALA A 1 340 ? 11.106 8.162 -12.070 1.00 95.62 340 ALA A C 1
ATOM 2748 O O . ALA A 1 340 ? 11.393 9.268 -12.515 1.00 95.62 340 ALA A O 1
ATOM 2749 N N . ALA A 1 341 ? 11.044 7.922 -10.755 1.00 92.44 341 ALA A N 1
ATOM 2750 C CA . ALA A 1 341 ? 11.450 8.922 -9.757 1.00 92.44 341 ALA A CA 1
ATOM 2751 C C . ALA A 1 341 ? 12.978 9.027 -9.615 1.00 92.44 341 ALA A C 1
ATOM 2753 O O . ALA A 1 341 ? 13.480 9.998 -9.052 1.00 92.44 341 ALA A O 1
ATOM 2754 N N . LYS A 1 342 ? 13.694 7.969 -10.011 1.00 93.69 342 LYS A N 1
ATOM 2755 C CA . LYS A 1 342 ? 15.141 7.817 -9.873 1.00 93.69 342 LYS A CA 1
ATOM 2756 C C . LYS A 1 342 ? 15.675 6.916 -10.976 1.00 93.69 342 LYS A C 1
ATOM 2758 O O . LYS A 1 342 ? 15.050 5.902 -11.284 1.00 93.69 342 LYS A O 1
ATOM 2763 N N . GLU A 1 343 ? 16.891 7.200 -11.418 1.00 95.94 343 GLU A N 1
ATOM 2764 C CA . GLU A 1 343 ? 17.660 6.339 -12.321 1.00 95.94 343 GLU A CA 1
ATOM 2765 C C . GLU A 1 343 ? 17.785 4.882 -11.845 1.00 95.94 343 GLU A C 1
ATOM 2767 O O . GLU A 1 343 ? 17.766 3.969 -12.665 1.00 95.94 343 GLU A O 1
ATOM 2772 N N . GLU A 1 344 ? 17.833 4.637 -10.532 1.00 96.19 344 GLU A N 1
ATOM 2773 C CA . GLU A 1 344 ? 17.864 3.283 -9.954 1.00 96.19 344 GLU A CA 1
ATOM 2774 C C . GLU A 1 344 ? 16.733 2.384 -10.492 1.00 96.19 344 GLU A C 1
ATOM 2776 O O . GLU A 1 344 ? 16.964 1.211 -10.782 1.00 96.19 344 GLU A O 1
ATOM 2781 N N . ASP A 1 345 ? 15.531 2.935 -10.696 1.00 96.06 345 ASP A N 1
ATOM 2782 C CA . ASP A 1 345 ? 14.400 2.183 -11.245 1.00 96.06 345 ASP A CA 1
ATOM 2783 C C . ASP A 1 345 ? 14.685 1.734 -12.697 1.00 96.06 345 ASP A C 1
ATOM 2785 O O . ASP A 1 345 ? 14.360 0.606 -13.071 1.00 96.06 345 ASP A O 1
ATOM 2789 N N . ALA A 1 346 ? 15.316 2.592 -13.510 1.00 97.06 346 ALA A N 1
ATOM 2790 C CA . ALA A 1 346 ? 15.704 2.268 -14.885 1.00 97.06 346 ALA A CA 1
ATOM 2791 C C . ALA A 1 346 ? 16.844 1.238 -14.930 1.00 97.06 346 ALA A C 1
ATOM 2793 O O . ALA A 1 346 ? 16.815 0.344 -15.772 1.00 97.06 346 ALA A O 1
ATOM 2794 N N . ILE A 1 347 ? 17.797 1.310 -13.992 1.00 97.12 347 ILE A N 1
ATOM 2795 C CA . ILE A 1 347 ? 18.881 0.326 -13.842 1.00 97.12 347 ILE A CA 1
ATOM 2796 C C . ILE A 1 347 ? 18.315 -1.063 -13.527 1.00 97.12 347 ILE A C 1
ATOM 2798 O O . ILE A 1 347 ? 18.734 -2.049 -14.132 1.00 97.12 347 ILE A O 1
ATOM 2802 N N . PHE A 1 348 ? 17.357 -1.156 -12.602 1.00 97.44 348 PHE A N 1
ATOM 2803 C CA . PHE A 1 348 ? 16.728 -2.433 -12.257 1.00 97.44 348 PHE A CA 1
ATOM 2804 C C . PHE A 1 348 ? 15.940 -3.023 -13.423 1.00 97.44 348 PHE A C 1
ATOM 2806 O O . PHE A 1 348 ? 16.026 -4.222 -13.676 1.00 97.44 348 PHE A O 1
ATOM 2813 N N . ILE A 1 349 ? 15.224 -2.181 -14.171 1.00 97.56 349 ILE A N 1
ATOM 2814 C CA . ILE A 1 349 ? 14.510 -2.622 -15.371 1.00 97.56 349 ILE A CA 1
ATOM 2815 C C . ILE A 1 349 ? 15.496 -3.063 -16.455 1.00 97.56 349 ILE A C 1
ATOM 2817 O O . ILE A 1 349 ? 15.304 -4.129 -17.024 1.00 97.56 349 ILE A O 1
ATOM 2821 N N . GLN A 1 350 ? 16.578 -2.319 -16.709 1.00 97.38 350 GLN A N 1
ATOM 2822 C CA . GLN A 1 350 ? 17.604 -2.748 -17.662 1.00 97.38 350 GLN A CA 1
ATOM 2823 C C . GLN A 1 350 ? 18.202 -4.102 -17.272 1.00 97.38 350 GLN A C 1
ATOM 2825 O O . GLN A 1 350 ? 18.308 -4.973 -18.125 1.00 97.38 350 GLN A O 1
ATOM 2830 N N . ARG A 1 351 ? 18.527 -4.319 -15.992 1.00 96.88 351 ARG A N 1
ATOM 2831 C CA . ARG A 1 351 ? 19.038 -5.616 -15.527 1.00 96.88 351 ARG A CA 1
ATOM 2832 C C . ARG A 1 351 ? 18.060 -6.752 -15.827 1.00 96.88 351 ARG A C 1
ATOM 2834 O O . ARG A 1 351 ? 18.493 -7.811 -16.263 1.00 96.88 351 ARG A O 1
ATOM 2841 N N . LEU A 1 352 ? 16.756 -6.521 -15.644 1.00 97.69 352 LEU A N 1
ATOM 2842 C CA . LEU A 1 352 ? 15.725 -7.500 -16.001 1.00 97.69 352 LEU A CA 1
ATOM 2843 C C . LEU A 1 352 ? 15.722 -7.780 -17.508 1.00 97.69 352 LEU A C 1
ATOM 2845 O O . LEU A 1 352 ? 15.645 -8.935 -17.915 1.00 97.69 352 LEU A O 1
ATOM 2849 N N . LEU A 1 353 ? 15.831 -6.742 -18.335 1.00 97.31 353 LEU A N 1
ATOM 2850 C CA . LEU A 1 353 ? 15.888 -6.881 -19.792 1.00 97.31 353 LEU A CA 1
ATOM 2851 C C . LEU A 1 353 ? 17.149 -7.632 -20.248 1.00 97.31 353 LEU A C 1
ATOM 2853 O O . LEU A 1 353 ? 17.065 -8.469 -21.145 1.00 97.31 353 LEU A O 1
ATOM 2857 N N . ASP A 1 354 ? 18.295 -7.365 -19.620 1.00 95.94 354 ASP A N 1
ATOM 2858 C CA . ASP A 1 354 ? 19.578 -8.010 -19.911 1.00 95.94 354 ASP A CA 1
ATOM 2859 C C . ASP A 1 354 ? 19.558 -9.496 -19.513 1.00 95.94 354 ASP A C 1
ATOM 2861 O O . ASP A 1 354 ? 19.924 -10.351 -20.321 1.00 95.94 354 ASP A O 1
ATOM 2865 N N . GLU A 1 355 ? 19.056 -9.832 -18.317 1.00 95.81 355 GLU A N 1
ATOM 2866 C CA . GLU A 1 355 ? 18.906 -11.225 -17.858 1.00 95.81 355 GLU A CA 1
ATOM 2867 C C . GLU A 1 355 ? 17.958 -12.044 -18.750 1.00 95.81 355 GLU A C 1
ATOM 2869 O O . GLU A 1 355 ? 18.148 -13.251 -18.905 1.00 95.81 355 GLU A O 1
ATOM 2874 N N . ASN A 1 356 ? 16.983 -11.389 -19.389 1.00 95.31 356 ASN A N 1
ATOM 2875 C CA . ASN A 1 356 ? 16.055 -12.013 -20.336 1.00 95.31 356 ASN A CA 1
ATOM 2876 C C . ASN A 1 356 ? 16.499 -11.890 -21.809 1.00 95.31 356 ASN A C 1
ATOM 2878 O O . ASN A 1 356 ? 15.757 -12.259 -22.719 1.00 95.31 356 ASN A O 1
ATOM 2882 N N . GLY A 1 357 ? 17.716 -11.398 -22.069 1.00 94.69 357 GLY A N 1
ATOM 2883 C CA . GLY A 1 357 ? 18.340 -11.410 -23.396 1.00 94.69 357 GLY A CA 1
ATOM 2884 C C . GLY A 1 357 ? 17.866 -10.328 -24.373 1.00 94.69 357 GLY A C 1
ATOM 2885 O O . GLY A 1 357 ? 18.194 -10.407 -25.559 1.00 94.69 357 GLY A O 1
ATOM 2886 N N . LEU A 1 358 ? 17.132 -9.306 -23.915 1.00 94.25 358 LEU A N 1
ATOM 2887 C CA . LEU A 1 358 ? 16.691 -8.200 -24.776 1.00 94.25 358 LEU A CA 1
ATOM 2888 C C . LEU A 1 358 ? 17.829 -7.214 -25.088 1.00 94.25 358 LEU A C 1
ATOM 2890 O O . LEU A 1 358 ? 17.774 -6.552 -26.122 1.00 94.25 358 LEU A O 1
ATOM 2894 N N . ASN A 1 359 ? 18.863 -7.143 -24.237 1.00 91.69 359 ASN A N 1
ATOM 2895 C CA . ASN A 1 359 ? 20.065 -6.314 -24.426 1.00 91.69 359 ASN A CA 1
ATOM 2896 C C . ASN A 1 359 ? 19.732 -4.857 -24.812 1.00 91.69 359 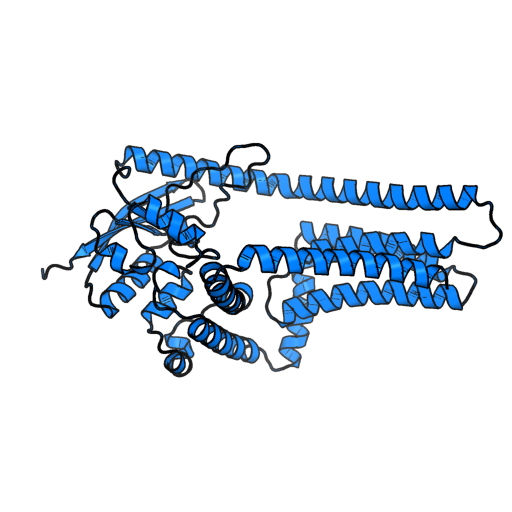ASN A C 1
ATOM 2898 O O . ASN A 1 359 ? 20.234 -4.310 -25.802 1.00 91.69 359 ASN A O 1
ATOM 2902 N N . LEU A 1 360 ? 18.833 -4.234 -24.047 1.00 95.25 360 LEU A N 1
ATOM 2903 C CA . LEU A 1 360 ? 18.407 -2.856 -24.267 1.00 95.25 360 LEU A CA 1
ATOM 2904 C C . LEU A 1 360 ? 19.079 -1.936 -23.255 1.00 95.25 360 LEU A C 1
ATOM 2906 O O . LEU A 1 360 ? 19.049 -2.189 -22.056 1.00 95.25 360 LEU A O 1
ATOM 2910 N N . ARG A 1 361 ? 19.606 -0.809 -23.723 1.00 95.50 361 ARG A N 1
ATOM 2911 C CA . ARG A 1 361 ? 20.175 0.228 -22.865 1.00 95.50 361 ARG A CA 1
ATOM 2912 C C . ARG A 1 361 ? 19.156 1.332 -22.619 1.00 95.50 361 ARG A C 1
ATOM 2914 O O . ARG A 1 361 ? 18.563 1.842 -23.573 1.00 95.50 361 ARG A O 1
ATOM 2921 N N . TYR A 1 362 ? 18.994 1.750 -21.363 1.00 95.38 362 TYR A N 1
ATOM 2922 C CA . TYR A 1 362 ? 18.211 2.950 -21.071 1.00 95.38 362 TYR A CA 1
ATOM 2923 C C . TYR A 1 362 ? 18.982 4.215 -21.474 1.00 95.38 362 TYR A C 1
ATOM 2925 O O . TYR A 1 362 ? 20.180 4.366 -21.228 1.00 95.38 362 TYR A O 1
ATOM 2933 N N . ILE A 1 363 ? 18.276 5.157 -22.087 1.00 96.81 363 ILE A N 1
ATOM 2934 C CA . ILE A 1 363 ? 18.751 6.503 -22.393 1.00 96.81 363 ILE A CA 1
ATOM 2935 C C . ILE A 1 363 ? 17.770 7.474 -21.759 1.00 96.81 363 ILE A C 1
ATOM 2937 O O . ILE A 1 363 ? 16.573 7.428 -22.044 1.00 96.81 363 ILE A O 1
ATOM 2941 N N . ARG A 1 364 ? 18.278 8.367 -20.908 1.00 97.56 364 ARG A N 1
ATOM 2942 C CA . ARG A 1 364 ? 17.481 9.466 -20.365 1.00 97.56 364 ARG A CA 1
ATOM 2943 C C . ARG A 1 364 ? 17.238 10.490 -21.467 1.00 97.56 364 ARG A C 1
ATOM 2945 O O . ARG A 1 364 ? 18.187 11.073 -21.986 1.00 97.56 364 ARG A O 1
ATOM 2952 N N . GLU A 1 365 ? 15.979 10.703 -21.823 1.00 96.62 365 GLU A N 1
ATOM 2953 C CA . GLU A 1 365 ? 15.590 11.682 -22.842 1.00 96.62 365 GLU A CA 1
ATOM 2954 C C . GLU A 1 365 ? 15.355 13.061 -22.223 1.00 96.62 365 GLU A C 1
ATOM 2956 O O . GLU A 1 365 ? 15.779 14.081 -22.772 1.00 96.62 365 GLU A O 1
ATOM 2961 N N . ARG A 1 366 ? 14.668 13.091 -21.076 1.00 96.56 366 ARG A N 1
ATOM 2962 C CA . ARG A 1 366 ? 14.237 14.311 -20.388 1.00 96.56 366 ARG A CA 1
ATOM 2963 C C . ARG A 1 366 ? 14.178 14.093 -18.880 1.00 96.56 366 ARG A C 1
ATOM 2965 O O . ARG A 1 366 ? 14.072 12.968 -18.397 1.00 96.56 366 ARG A O 1
ATOM 2972 N N . GLU A 1 367 ? 14.175 15.199 -18.159 1.00 95.81 367 GLU A N 1
ATOM 2973 C CA . GLU A 1 367 ? 13.854 15.280 -16.738 1.00 95.81 367 GLU A CA 1
ATOM 2974 C C . GLU A 1 367 ? 12.845 16.411 -16.538 1.00 95.81 367 GLU A C 1
ATOM 2976 O O . GLU A 1 367 ? 12.827 17.386 -17.297 1.00 95.81 367 GLU A O 1
ATOM 2981 N N . TRP A 1 368 ? 11.979 16.265 -15.543 1.00 94.56 368 TRP A N 1
ATOM 2982 C CA . TRP A 1 368 ? 10.991 17.271 -15.184 1.00 94.56 368 TRP A CA 1
ATOM 2983 C C . TRP A 1 368 ? 10.983 17.466 -13.676 1.00 94.56 368 TRP A C 1
ATOM 2985 O O . TRP A 1 368 ? 10.947 16.493 -12.921 1.00 94.56 368 TRP A O 1
ATOM 2995 N N . GLN A 1 369 ? 10.981 18.724 -13.244 1.00 91.69 369 GLN A N 1
ATOM 2996 C CA . GLN A 1 369 ? 10.941 19.089 -11.837 1.00 91.69 369 GLN A CA 1
ATOM 2997 C C . GLN A 1 369 ? 10.050 20.309 -11.618 1.00 91.69 369 GLN A C 1
ATOM 2999 O O . GLN A 1 369 ? 10.202 21.322 -12.301 1.00 91.69 369 GLN A O 1
ATOM 3004 N N . ASP A 1 370 ? 9.174 20.232 -10.621 1.00 89.06 370 ASP A N 1
ATOM 3005 C CA . ASP A 1 370 ? 8.444 21.379 -10.080 1.00 89.06 370 ASP A CA 1
ATOM 3006 C C . ASP A 1 370 ? 8.104 21.102 -8.612 1.00 89.06 370 ASP A C 1
ATOM 3008 O O . ASP A 1 370 ? 7.500 20.078 -8.283 1.00 89.06 370 ASP A O 1
ATOM 3012 N N . GLU A 1 371 ? 8.516 22.015 -7.733 1.00 83.06 371 GLU A N 1
ATOM 3013 C CA . GLU A 1 371 ? 8.407 21.878 -6.276 1.00 83.06 371 GLU A CA 1
ATOM 3014 C C . GLU A 1 371 ? 8.898 20.495 -5.785 1.00 83.06 371 GLU A C 1
ATOM 3016 O O . GLU A 1 371 ? 10.079 20.169 -5.927 1.00 83.06 371 GLU A O 1
ATOM 3021 N N . ASP A 1 372 ? 7.993 19.684 -5.230 1.00 76.12 372 ASP A N 1
ATOM 3022 C CA . ASP A 1 372 ? 8.264 18.369 -4.638 1.00 76.12 372 ASP A CA 1
ATOM 3023 C C . ASP A 1 372 ? 8.047 17.192 -5.614 1.00 76.12 372 ASP A C 1
ATOM 3025 O O . ASP A 1 372 ? 8.029 16.030 -5.198 1.00 76.12 372 ASP A O 1
ATOM 3029 N N . PHE A 1 373 ? 7.847 17.459 -6.910 1.00 85.38 373 PHE A N 1
ATOM 3030 C CA . PHE A 1 373 ? 7.659 16.424 -7.927 1.00 85.38 373 PHE A CA 1
ATOM 3031 C C . PHE A 1 373 ? 8.817 16.427 -8.924 1.00 85.38 373 PHE A C 1
ATOM 3033 O O . PHE A 1 373 ? 9.023 17.397 -9.652 1.00 85.38 373 PHE A O 1
ATOM 3040 N N . TYR A 1 374 ? 9.550 15.316 -8.963 1.00 90.19 374 TYR A N 1
ATOM 3041 C CA . TYR A 1 374 ? 10.659 15.068 -9.878 1.00 90.19 374 TYR A CA 1
ATOM 3042 C C . TYR A 1 374 ? 10.459 13.733 -10.585 1.00 90.19 374 TYR A C 1
ATOM 3044 O O . TYR A 1 374 ? 10.167 12.727 -9.929 1.00 90.19 374 TYR A O 1
ATOM 3052 N N . VAL A 1 375 ? 10.643 13.727 -11.903 1.00 94.31 375 VAL A N 1
ATOM 3053 C CA . VAL A 1 375 ? 10.621 12.512 -12.717 1.00 94.31 375 VAL A CA 1
ATOM 3054 C C . VAL A 1 375 ? 11.634 12.578 -13.855 1.00 94.31 375 VAL A C 1
ATOM 3056 O O . VAL A 1 375 ? 11.914 13.638 -14.414 1.00 94.31 375 VAL A O 1
ATOM 3059 N N . GLU A 1 376 ? 12.133 11.412 -14.236 1.00 96.19 376 GLU A N 1
ATOM 3060 C CA . GLU A 1 376 ? 13.025 11.192 -15.370 1.00 96.19 376 GLU A CA 1
ATOM 3061 C C . GLU A 1 376 ? 12.312 10.327 -16.411 1.00 96.19 376 GLU A C 1
ATOM 3063 O O . GLU A 1 376 ? 11.611 9.374 -16.057 1.00 96.19 376 GLU A O 1
ATOM 3068 N N . ILE A 1 377 ? 12.482 10.672 -17.689 1.00 97.25 377 ILE A N 1
ATOM 3069 C CA . ILE A 1 377 ? 11.894 9.953 -18.821 1.00 97.25 377 ILE A CA 1
ATOM 3070 C C . ILE A 1 377 ? 13.002 9.205 -19.551 1.00 97.25 377 ILE A C 1
ATOM 3072 O O . ILE A 1 377 ? 13.977 9.807 -20.013 1.00 97.25 377 ILE A O 1
ATOM 3076 N N . TYR A 1 378 ? 12.822 7.897 -19.686 1.00 97.88 378 TYR A N 1
ATOM 3077 C CA . TYR A 1 378 ? 13.772 6.995 -20.312 1.00 97.88 378 TYR A CA 1
ATOM 3078 C C . TYR A 1 378 ? 13.176 6.300 -21.527 1.00 97.88 378 TYR A C 1
ATOM 3080 O O . TYR A 1 378 ? 12.019 5.873 -21.525 1.00 97.88 378 TYR A O 1
ATOM 3088 N N . ARG A 1 379 ? 14.021 6.112 -22.537 1.00 97.12 379 ARG A N 1
ATOM 3089 C CA . ARG A 1 379 ? 13.793 5.208 -23.661 1.00 97.12 379 ARG A CA 1
ATOM 3090 C C . ARG A 1 379 ? 14.765 4.045 -23.573 1.00 97.12 379 ARG A C 1
ATOM 3092 O O . ARG A 1 379 ? 15.945 4.262 -23.316 1.00 97.12 379 ARG A O 1
ATOM 3099 N N . PHE A 1 380 ? 14.290 2.841 -23.854 1.00 96.56 380 PHE A N 1
ATOM 3100 C CA . PHE A 1 380 ? 15.142 1.671 -24.019 1.00 96.56 380 PHE A CA 1
ATOM 3101 C C . PHE A 1 380 ? 15.448 1.488 -25.505 1.00 96.56 380 PHE A C 1
ATOM 3103 O O . PHE A 1 380 ? 14.546 1.527 -26.338 1.00 96.56 380 PHE A O 1
ATOM 3110 N N . VAL A 1 381 ? 16.728 1.371 -25.850 1.00 95.56 381 VAL A N 1
ATOM 3111 C CA . VAL A 1 381 ? 17.180 1.179 -27.234 1.00 95.56 381 VAL A CA 1
ATOM 3112 C C . VAL A 1 381 ? 18.073 -0.045 -27.323 1.00 95.56 381 VAL A C 1
ATOM 3114 O O . VAL A 1 381 ? 18.766 -0.364 -26.360 1.00 95.56 381 VAL A O 1
ATOM 3117 N N . SER A 1 382 ? 18.085 -0.712 -28.477 1.00 91.50 382 SER A N 1
ATOM 3118 C CA . SER A 1 382 ? 19.021 -1.810 -28.729 1.00 91.50 382 SER A CA 1
ATOM 3119 C C . SER A 1 382 ? 20.444 -1.346 -28.448 1.00 91.50 382 SER A C 1
ATOM 3121 O O . SER A 1 382 ? 20.882 -0.336 -29.005 1.00 91.50 382 SER A O 1
ATOM 3123 N N . ALA A 1 383 ? 21.173 -2.097 -27.624 1.00 79.75 383 ALA A N 1
ATOM 3124 C CA . ALA A 1 383 ? 22.617 -1.971 -27.538 1.00 79.75 383 ALA A CA 1
ATOM 3125 C C . ALA A 1 383 ? 23.207 -2.537 -28.839 1.00 79.75 383 ALA A C 1
ATOM 3127 O O . ALA A 1 383 ? 23.633 -3.686 -28.904 1.00 79.75 383 ALA A O 1
ATOM 3128 N N . ALA A 1 384 ? 23.129 -1.777 -29.935 1.00 67.38 384 ALA A N 1
ATOM 3129 C CA . ALA A 1 384 ? 23.944 -2.083 -31.099 1.00 67.38 384 ALA A CA 1
ATOM 3130 C C . ALA A 1 384 ? 25.409 -2.081 -30.638 1.00 67.38 384 ALA A C 1
ATOM 3132 O O . ALA A 1 384 ? 25.809 -1.203 -29.875 1.00 67.38 384 ALA A O 1
ATOM 3133 N N . VAL A 1 385 ? 26.150 -3.115 -31.037 1.00 49.72 385 VAL A N 1
ATOM 3134 C CA . VAL A 1 385 ? 27.587 -3.262 -30.789 1.00 49.72 385 VAL A CA 1
ATOM 3135 C C . VAL A 1 385 ? 28.280 -2.037 -31.388 1.00 49.72 385 VAL A C 1
ATOM 3137 O O . VAL A 1 385 ? 28.434 -1.974 -32.606 1.00 49.72 385 VAL A O 1
ATOM 3140 N N . ASP A 1 386 ? 28.605 -1.053 -30.548 1.00 40.09 386 ASP A N 1
ATOM 3141 C CA . ASP A 1 386 ? 29.506 0.051 -30.900 1.00 40.09 386 ASP A CA 1
ATOM 3142 C C . ASP A 1 386 ? 30.932 -0.475 -31.126 1.00 40.09 386 ASP A C 1
ATOM 3144 O O . ASP A 1 386 ? 31.394 -1.321 -30.317 1.00 40.09 386 ASP A O 1
#